Protein AF-A0A957ICM7-F1 (afdb_monomer)

Secondary structure (DSSP, 8-state):
-HHHHHHHHHHHSTTHHHHHHHHHHHHHHHHHHHHHHHHHH-TT-HHHHHHHHHHHHHHHHHHHHHHHHHHTTT-HHHHHHHHHHHHHHHHHHHHHHHHHHHSPPPSS-TTHHHHHHHHHHHHHHHHHHHHHHHHHHHHTTT---GGGSHHHHHHHHHHHHHHHHHHHHHHHH-GGG-HHHHHHHHHHHHHHHHHHHHHHTT----S-S-HHHHHHHHHHHHHHHHHHHHHHHHHHHHHHHHHHHHHHHHHHHHHHHHHHHH---HHHHHHHHHHHHHHHHT-SEEEEEEE-TTSSEEEEEEEEEETTEEEEEEEEEEGGG-HHHHHHHHH-S-EEE-TTSTTHHHHHHHHHHTT------EEEEEEEETTEEEEEEEEEPPTT--S--HHHHHHHHHHHHHHHHHHHHHHHHHHS----SSSHHHHHHHHHHHHHHHHHHHHHHHHHHHHHHHHHHHHHHHHHHHHHHHHHHHHHHHHHHHHHHHHHHHSTTSS--

pLDDT: mean 86.22, std 11.84, range [42.72, 98.31]

Structure (mmCIF, N/CA/C/O backbone):
data_AF-A0A957ICM7-F1
#
_entry.id   AF-A0A957ICM7-F1
#
loop_
_atom_site.group_PDB
_atom_site.id
_atom_site.type_symbol
_atom_site.label_atom_id
_atom_site.label_alt_id
_atom_site.label_comp_id
_atom_site.label_asym_id
_atom_site.label_entity_id
_atom_site.label_seq_id
_atom_site.pdbx_PDB_ins_code
_atom_site.Cartn_x
_atom_site.Cartn_y
_atom_site.Cartn_z
_atom_site.occupancy
_atom_site.B_iso_or_equiv
_atom_site.auth_seq_id
_atom_site.auth_comp_id
_atom_site.auth_asym_id
_atom_site.auth_atom_id
_atom_site.pdbx_PDB_model_num
ATOM 1 N N . MET A 1 1 ? 38.935 -11.884 -13.774 1.00 58.91 1 MET A N 1
ATOM 2 C CA . MET A 1 1 ? 38.599 -11.436 -15.145 1.00 58.91 1 MET A CA 1
ATOM 3 C C . MET A 1 1 ? 37.721 -12.437 -15.899 1.00 58.91 1 MET A C 1
ATOM 5 O O . MET A 1 1 ? 36.685 -12.011 -16.379 1.00 58.91 1 MET A O 1
ATOM 9 N N . PHE A 1 2 ? 38.037 -13.741 -15.930 1.00 73.44 2 PHE A N 1
ATOM 10 C CA . PHE A 1 2 ? 37.297 -14.741 -16.732 1.00 73.44 2 PHE A CA 1
ATOM 11 C C . PHE A 1 2 ? 35.814 -14.954 -16.346 1.00 73.44 2 PHE A C 1
ATOM 13 O O . PHE A 1 2 ? 34.956 -15.054 -17.213 1.00 73.44 2 PHE A O 1
ATOM 20 N N . LEU A 1 3 ? 35.479 -14.972 -15.048 1.00 74.94 3 LEU A N 1
ATOM 21 C CA . LEU A 1 3 ? 34.080 -15.118 -14.606 1.00 74.94 3 LEU A CA 1
ATOM 22 C C . LEU A 1 3 ? 33.224 -13.889 -14.935 1.00 74.94 3 LEU A C 1
ATOM 24 O O . LEU A 1 3 ? 32.065 -14.025 -15.303 1.00 74.94 3 LEU A O 1
ATOM 28 N N . PHE A 1 4 ? 33.795 -12.687 -14.821 1.00 71.31 4 PHE A N 1
ATOM 29 C CA . PHE A 1 4 ? 33.068 -11.451 -15.110 1.00 71.31 4 PHE A CA 1
ATOM 30 C C . PHE A 1 4 ? 32.741 -11.345 -16.600 1.00 71.31 4 PHE A C 1
ATOM 32 O O . PHE A 1 4 ? 31.602 -11.042 -16.936 1.00 71.31 4 PHE A O 1
ATOM 39 N N . SER A 1 5 ? 33.691 -11.687 -17.481 1.00 69.88 5 SER A N 1
ATOM 40 C CA . SER A 1 5 ? 33.428 -11.726 -18.921 1.00 69.88 5 SER A CA 1
ATOM 41 C C .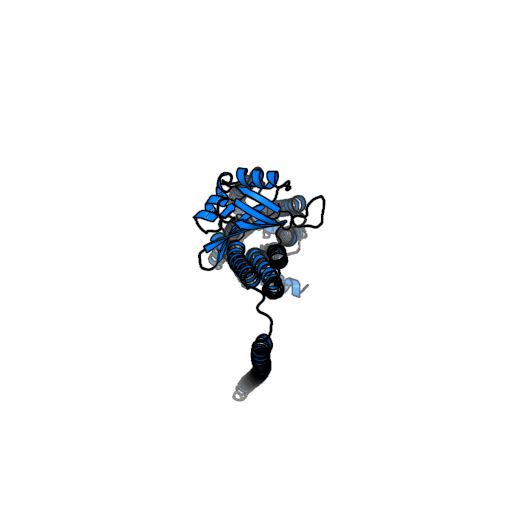 SER A 1 5 ? 32.349 -12.757 -19.263 1.00 69.88 5 SER A C 1
ATOM 43 O O . SER A 1 5 ? 31.402 -12.415 -19.957 1.00 69.88 5 SER A O 1
ATOM 45 N N . GLN A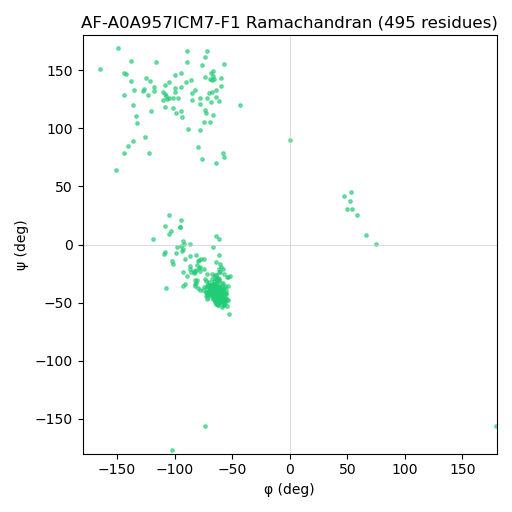 1 6 ? 32.408 -13.971 -18.701 1.00 73.81 6 GLN A N 1
ATOM 46 C CA . GLN A 1 6 ? 31.380 -15.000 -18.923 1.00 73.81 6 GLN A CA 1
ATOM 47 C C . GLN A 1 6 ? 29.984 -14.569 -18.463 1.00 73.81 6 GLN A C 1
ATOM 49 O O . GLN A 1 6 ? 29.007 -14.808 -19.168 1.00 73.81 6 GLN A O 1
ATOM 54 N N . ILE A 1 7 ? 29.882 -13.914 -17.302 1.00 73.94 7 ILE A N 1
ATOM 55 C CA . ILE A 1 7 ? 28.611 -13.376 -16.806 1.00 73.94 7 ILE A CA 1
ATOM 56 C C . ILE A 1 7 ? 28.102 -12.290 -17.756 1.00 73.94 7 ILE A C 1
ATOM 58 O O . ILE A 1 7 ? 26.931 -12.315 -18.124 1.00 73.94 7 ILE A O 1
ATOM 62 N N . THR A 1 8 ? 28.962 -11.368 -18.195 1.00 66.19 8 THR A N 1
ATOM 63 C CA . THR A 1 8 ? 28.542 -10.316 -19.129 1.00 66.19 8 THR A CA 1
ATOM 64 C C . THR A 1 8 ? 28.050 -10.908 -20.444 1.00 66.19 8 THR A C 1
ATOM 66 O O . THR A 1 8 ? 26.930 -10.594 -20.829 1.00 66.19 8 THR A O 1
ATOM 69 N N . THR A 1 9 ? 28.790 -11.848 -21.045 1.00 69.31 9 THR A N 1
ATOM 70 C CA . THR A 1 9 ? 28.404 -12.526 -22.292 1.00 69.31 9 THR A CA 1
ATOM 71 C C . THR A 1 9 ? 27.079 -13.265 -22.139 1.00 69.31 9 THR A C 1
ATOM 73 O O . THR A 1 9 ? 26.213 -13.149 -23.001 1.00 69.31 9 THR A O 1
ATOM 76 N N . LEU A 1 10 ? 26.870 -13.951 -21.008 1.00 71.19 10 LEU A N 1
ATOM 77 C CA . LEU A 1 10 ? 25.614 -14.642 -20.728 1.00 71.19 10 LEU A CA 1
ATOM 78 C C . LEU A 1 10 ? 24.427 -13.672 -20.715 1.00 71.19 10 LEU A C 1
ATOM 80 O O . LEU A 1 10 ? 23.378 -14.015 -21.240 1.00 71.19 10 LEU A O 1
ATOM 84 N N . PHE A 1 11 ? 24.570 -12.477 -20.137 1.00 63.38 11 PHE A N 1
ATOM 85 C CA . PHE A 1 11 ? 23.480 -11.496 -20.041 1.00 63.38 11 PHE A CA 1
ATOM 86 C C . PHE A 1 11 ? 23.291 -10.632 -21.297 1.00 63.38 11 PHE A C 1
ATOM 88 O O . PHE A 1 11 ? 22.196 -10.097 -21.506 1.00 63.38 11 PHE A O 1
ATOM 95 N N . THR A 1 12 ? 24.330 -10.461 -22.114 1.00 64.94 12 THR A N 1
ATOM 96 C CA . THR A 1 12 ? 24.285 -9.623 -23.320 1.00 64.94 12 THR A CA 1
ATOM 97 C C . THR A 1 12 ? 23.926 -10.415 -24.572 1.00 64.94 12 THR A C 1
ATOM 99 O O . THR A 1 12 ? 23.201 -9.899 -25.418 1.00 64.94 12 THR A O 1
ATOM 102 N N . GLU A 1 13 ? 24.369 -11.664 -24.696 1.00 71.75 13 GLU A N 1
ATOM 103 C CA . GLU A 1 13 ? 24.100 -12.481 -25.881 1.00 71.75 13 GLU A CA 1
ATOM 104 C C . GLU A 1 13 ? 22.795 -13.281 -25.750 1.00 71.75 13 GLU A C 1
ATOM 106 O O . GLU A 1 13 ? 22.272 -13.538 -24.659 1.00 71.75 13 GLU A O 1
ATOM 111 N N . SER A 1 14 ? 22.226 -13.668 -26.894 1.00 67.88 14 SER A N 1
ATOM 112 C CA . SER A 1 14 ? 21.164 -14.675 -26.915 1.00 67.88 14 SER A CA 1
ATOM 113 C C . SER A 1 14 ? 21.759 -15.998 -26.415 1.00 67.88 14 SER A C 1
ATOM 115 O O . SER A 1 14 ? 22.794 -16.402 -26.944 1.00 67.88 14 SER A O 1
ATOM 117 N N . PRO A 1 15 ? 21.176 -16.678 -25.405 1.00 70.12 15 PRO A N 1
ATOM 118 C CA . PRO A 1 15 ? 19.792 -16.571 -24.920 1.00 70.12 15 PRO A CA 1
ATOM 119 C C . PRO A 1 15 ? 19.550 -15.701 -23.667 1.00 70.12 15 PRO A C 1
ATOM 121 O O . PRO A 1 15 ? 18.392 -15.502 -23.290 1.00 70.12 15 PRO A O 1
ATOM 124 N N . GLY A 1 16 ? 20.566 -15.185 -22.973 1.00 76.00 16 GLY A N 1
ATOM 125 C CA . GLY A 1 16 ? 20.332 -14.539 -21.672 1.00 76.00 16 GLY A CA 1
ATOM 126 C C . GLY A 1 16 ? 19.697 -13.149 -21.735 1.00 76.00 16 GLY A C 1
ATOM 127 O O . GLY A 1 16 ? 18.999 -12.769 -20.795 1.00 76.00 16 GLY A O 1
ATOM 128 N N . SER A 1 17 ? 19.787 -12.444 -22.868 1.00 81.06 17 SER A N 1
ATOM 129 C CA . SER A 1 17 ? 18.962 -11.246 -23.108 1.00 81.06 17 SER A CA 1
ATOM 130 C C . SER A 1 17 ? 17.454 -11.562 -23.034 1.00 81.06 17 SER A C 1
ATOM 132 O O . SER A 1 17 ? 16.674 -10.774 -22.496 1.00 81.06 17 SER A O 1
ATOM 134 N N . LEU A 1 18 ? 17.029 -12.745 -23.497 1.00 85.75 18 LEU A N 1
ATOM 135 C CA . LEU A 1 18 ? 15.634 -13.193 -23.413 1.00 85.75 18 LEU A CA 1
ATOM 136 C C . LEU A 1 18 ? 15.244 -13.530 -21.968 1.00 85.75 18 LEU A C 1
ATOM 138 O O . LEU A 1 18 ? 14.177 -13.119 -21.509 1.00 85.75 18 LEU A O 1
ATOM 142 N N . LEU A 1 19 ? 16.125 -14.213 -21.227 1.00 86.50 19 LEU A N 1
ATOM 143 C CA . LEU A 1 19 ? 15.918 -14.487 -19.800 1.00 86.50 19 LEU A CA 1
ATOM 144 C C . LEU A 1 19 ? 15.759 -13.194 -18.993 1.00 86.50 19 LEU A C 1
ATOM 146 O O . LEU A 1 19 ? 14.869 -13.112 -18.149 1.00 86.50 19 LEU A O 1
ATOM 150 N N . PHE A 1 20 ? 16.563 -12.169 -19.283 1.00 88.94 20 PHE A N 1
ATOM 151 C CA . PHE A 1 20 ? 16.425 -10.853 -18.662 1.00 88.94 20 PHE A CA 1
ATOM 152 C C . PHE A 1 20 ? 15.018 -10.268 -18.871 1.00 88.94 20 PHE A C 1
ATOM 154 O O . PHE A 1 20 ? 14.363 -9.878 -17.900 1.00 88.94 20 PHE A O 1
ATOM 161 N N . HIS A 1 21 ? 14.517 -10.249 -20.110 1.00 89.50 21 HIS A N 1
ATOM 162 C CA . HIS A 1 21 ? 13.175 -9.732 -20.399 1.00 89.50 21 HIS A CA 1
ATOM 163 C C . HIS A 1 21 ? 12.084 -10.562 -19.712 1.00 89.50 21 HIS A C 1
ATOM 165 O O . HIS A 1 21 ? 11.175 -9.994 -19.121 1.00 89.50 21 HIS A O 1
ATOM 171 N N . LEU A 1 22 ? 12.186 -11.893 -19.697 1.00 92.31 22 LEU A N 1
ATOM 172 C CA . LEU A 1 22 ? 11.210 -12.738 -19.000 1.00 92.31 22 LEU A CA 1
ATOM 173 C C . LEU A 1 22 ? 11.181 -12.485 -17.489 1.00 92.31 22 LEU A C 1
ATOM 175 O O . LEU A 1 22 ? 10.103 -12.330 -16.915 1.00 92.31 22 LEU A O 1
ATOM 179 N N . VAL A 1 23 ? 12.346 -12.419 -16.840 1.00 93.31 23 VAL A N 1
ATOM 180 C CA . VAL A 1 23 ? 12.430 -12.196 -15.388 1.00 93.31 23 VAL A CA 1
ATOM 181 C C . VAL A 1 23 ? 11.901 -10.811 -15.021 1.00 93.31 23 VAL A C 1
ATOM 183 O O . VAL A 1 23 ? 11.139 -10.676 -14.063 1.00 93.31 23 VAL A O 1
ATOM 186 N N . THR A 1 24 ? 12.260 -9.784 -15.795 1.00 93.75 24 THR A N 1
ATOM 187 C CA . THR A 1 24 ? 11.761 -8.419 -15.575 1.00 93.75 24 THR A CA 1
ATOM 188 C C . THR A 1 24 ? 10.255 -8.316 -15.803 1.00 93.75 24 THR A C 1
ATOM 190 O O . THR A 1 24 ? 9.556 -7.769 -14.950 1.00 93.75 24 THR A O 1
ATOM 193 N N . LEU A 1 25 ? 9.730 -8.905 -16.881 1.00 96.00 25 LEU A N 1
ATOM 194 C CA . LEU A 1 25 ? 8.291 -8.952 -17.149 1.00 96.00 25 LEU A CA 1
ATOM 195 C C . LEU A 1 25 ? 7.531 -9.694 -16.042 1.00 96.00 25 LEU A C 1
ATOM 197 O O . LEU A 1 25 ? 6.486 -9.214 -15.605 1.00 96.00 25 LEU A O 1
ATOM 201 N N . PHE A 1 26 ? 8.065 -10.807 -15.533 1.00 96.56 26 PHE A N 1
ATOM 202 C CA . PHE A 1 26 ? 7.447 -11.546 -14.429 1.00 96.56 26 PHE A CA 1
ATOM 203 C C . PHE A 1 26 ? 7.419 -10.724 -13.132 1.00 96.56 26 PHE A C 1
ATOM 205 O O . PHE A 1 26 ? 6.379 -10.635 -12.479 1.00 96.56 26 PHE A O 1
ATOM 212 N N . ALA A 1 27 ? 8.523 -10.057 -12.782 1.00 96.38 27 ALA A N 1
ATOM 213 C CA . ALA A 1 27 ? 8.570 -9.172 -11.617 1.00 96.38 27 ALA A CA 1
ATOM 214 C C . ALA A 1 27 ? 7.556 -8.017 -11.735 1.00 96.38 27 ALA A C 1
ATOM 216 O O . ALA A 1 27 ? 6.826 -7.726 -10.785 1.00 96.38 27 ALA A O 1
ATOM 217 N N . LEU A 1 28 ? 7.449 -7.401 -12.916 1.00 97.25 28 LEU A N 1
ATOM 218 C CA . LEU A 1 28 ? 6.480 -6.335 -13.188 1.00 97.25 28 LEU A CA 1
ATOM 219 C C . LEU A 1 28 ? 5.032 -6.834 -13.145 1.00 97.25 28 LEU A C 1
ATOM 221 O O . LEU A 1 28 ? 4.166 -6.130 -12.626 1.00 97.25 28 LEU A O 1
ATOM 225 N N . GLN A 1 29 ? 4.765 -8.053 -13.620 1.00 97.62 29 GLN A N 1
ATOM 226 C CA . GLN A 1 29 ? 3.446 -8.680 -13.526 1.00 97.62 29 GLN A CA 1
ATOM 227 C C . GLN A 1 29 ? 3.023 -8.887 -12.064 1.00 97.62 29 GLN A C 1
ATOM 229 O O . GLN A 1 29 ? 1.858 -8.659 -11.733 1.00 97.62 29 GLN A O 1
ATOM 234 N N . ILE A 1 30 ? 3.955 -9.264 -11.179 1.00 97.12 30 ILE A N 1
ATOM 235 C CA . ILE A 1 30 ? 3.689 -9.378 -9.735 1.00 97.12 30 ILE A CA 1
ATOM 236 C C . ILE A 1 30 ? 3.325 -8.013 -9.146 1.00 97.12 30 ILE A C 1
ATOM 238 O O . ILE A 1 30 ? 2.295 -7.901 -8.478 1.00 97.12 30 ILE A O 1
ATOM 242 N N . VAL A 1 31 ? 4.123 -6.971 -9.417 1.00 97.81 31 VAL A N 1
ATOM 243 C CA . VAL A 1 31 ? 3.836 -5.603 -8.943 1.00 97.81 31 VAL A CA 1
ATOM 244 C C . VAL A 1 31 ? 2.463 -5.149 -9.439 1.00 97.81 31 VAL A C 1
ATOM 246 O O . VAL A 1 31 ? 1.629 -4.728 -8.637 1.00 97.81 31 VAL A O 1
ATOM 249 N N . PHE A 1 32 ? 2.195 -5.297 -10.739 1.00 98.19 32 PHE A N 1
ATOM 250 C CA . PHE A 1 32 ? 0.916 -4.941 -11.348 1.00 98.19 32 PHE A CA 1
ATOM 251 C C . PHE A 1 32 ? -0.251 -5.674 -10.680 1.00 98.19 32 PHE A C 1
ATOM 253 O O . PHE A 1 32 ? -1.205 -5.035 -10.239 1.00 98.19 32 PHE A O 1
ATOM 260 N N . GLY A 1 33 ? -0.162 -7.000 -10.558 1.00 97.62 33 GLY A N 1
ATOM 261 C CA . GLY A 1 33 ? -1.219 -7.831 -9.987 1.00 97.62 33 GLY A CA 1
ATOM 262 C C . GLY A 1 33 ? -1.520 -7.488 -8.528 1.00 97.62 33 GLY A C 1
ATOM 263 O O . GLY A 1 33 ? -2.687 -7.317 -8.169 1.00 97.62 33 GLY A O 1
ATOM 264 N N . LEU A 1 34 ? -0.484 -7.331 -7.697 1.00 96.81 34 LEU A N 1
ATOM 265 C CA . LEU A 1 34 ? -0.629 -6.981 -6.281 1.00 96.81 34 LEU A CA 1
ATOM 266 C C . LEU A 1 34 ? -1.224 -5.580 -6.099 1.00 96.81 34 LEU A C 1
ATOM 268 O O . LEU A 1 34 ? -2.193 -5.404 -5.352 1.00 96.81 34 LEU A O 1
ATOM 272 N N . SER A 1 35 ? -0.688 -4.588 -6.809 1.0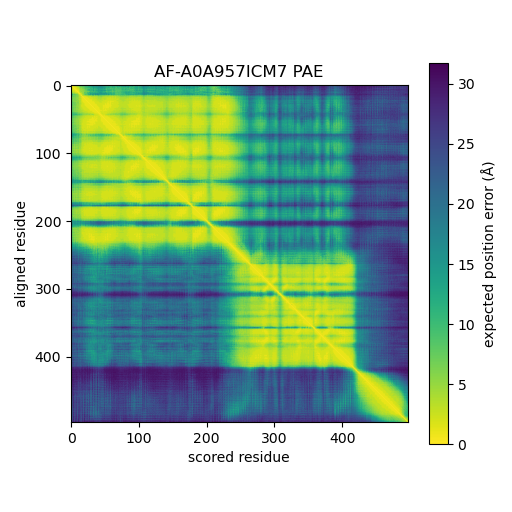0 96.62 35 SER A N 1
ATOM 273 C CA . SER A 1 35 ? -1.166 -3.207 -6.731 1.00 96.62 35 SER A CA 1
ATOM 274 C C . SER A 1 35 ? -2.585 -3.056 -7.285 1.00 96.62 35 SER A C 1
ATOM 276 O O . SER A 1 35 ? -3.412 -2.377 -6.674 1.00 96.62 35 SER A O 1
ATOM 278 N N . PHE A 1 36 ? -2.920 -3.744 -8.378 1.00 96.88 36 PHE A N 1
ATOM 279 C CA . PHE A 1 36 ? -4.267 -3.736 -8.947 1.00 96.88 36 PHE A CA 1
ATOM 280 C C . PHE A 1 36 ? -5.288 -4.434 -8.040 1.00 96.88 36 PHE A C 1
ATOM 282 O O . PHE A 1 36 ? -6.377 -3.904 -7.803 1.00 96.88 36 PHE A O 1
ATOM 289 N N . ALA A 1 37 ? -4.940 -5.594 -7.474 1.00 94.31 37 ALA A N 1
ATOM 290 C CA . ALA A 1 37 ? -5.798 -6.292 -6.517 1.00 94.31 37 ALA A CA 1
ATOM 291 C C . ALA A 1 37 ? -6.093 -5.421 -5.288 1.00 94.31 37 ALA A C 1
ATOM 293 O O . ALA A 1 37 ? -7.230 -5.384 -4.811 1.00 94.31 37 ALA A O 1
ATOM 294 N N . ARG A 1 38 ? -5.095 -4.672 -4.807 1.00 92.94 38 ARG A N 1
ATOM 295 C CA . ARG A 1 38 ? -5.278 -3.705 -3.724 1.00 92.94 38 ARG A CA 1
ATOM 296 C C . ARG A 1 38 ? -6.171 -2.544 -4.120 1.00 92.94 38 ARG A C 1
ATOM 298 O O . ARG A 1 38 ? -7.076 -2.227 -3.358 1.00 92.94 38 ARG A O 1
ATOM 305 N N . GLN A 1 39 ? -5.974 -1.962 -5.299 1.00 94.75 39 GLN A N 1
ATOM 306 C CA . GLN A 1 39 ? -6.828 -0.881 -5.790 1.00 94.75 39 GLN A CA 1
ATOM 307 C C . GLN A 1 39 ? -8.297 -1.314 -5.878 1.00 94.75 39 GLN A C 1
ATOM 309 O O . GLN A 1 39 ? -9.192 -0.549 -5.527 1.00 94.75 39 GLN A O 1
ATOM 314 N N . ARG A 1 40 ? -8.559 -2.560 -6.296 1.00 94.88 40 ARG A N 1
ATOM 315 C CA . ARG A 1 40 ? -9.921 -3.117 -6.309 1.00 94.88 40 ARG A CA 1
ATOM 316 C C . ARG A 1 40 ? -10.524 -3.263 -4.911 1.00 94.88 40 ARG A C 1
ATOM 318 O O . ARG A 1 40 ? -11.735 -3.136 -4.778 1.00 94.88 40 ARG A O 1
ATOM 325 N N . ARG A 1 41 ? -9.709 -3.548 -3.889 1.00 88.38 41 ARG A N 1
ATOM 326 C CA . ARG A 1 41 ? -10.158 -3.673 -2.489 1.00 88.38 41 ARG A CA 1
ATOM 327 C C . ARG A 1 41 ? -10.292 -2.322 -1.789 1.00 88.38 41 ARG A C 1
ATOM 329 O O . ARG A 1 41 ? -11.171 -2.168 -0.954 1.00 88.38 41 ARG A O 1
ATOM 336 N N . ASN A 1 42 ? -9.433 -1.361 -2.120 1.00 89.38 42 ASN A N 1
ATOM 337 C CA . ASN A 1 42 ? -9.436 -0.022 -1.549 1.00 89.38 42 ASN A CA 1
ATOM 338 C C . ASN A 1 42 ? -9.248 1.039 -2.652 1.00 89.38 42 ASN A C 1
ATOM 340 O O . ASN A 1 42 ? -8.116 1.447 -2.924 1.00 89.38 42 ASN A O 1
ATOM 344 N N . PRO A 1 43 ? -10.347 1.526 -3.262 1.00 89.25 43 PRO A N 1
ATOM 345 C CA . PRO A 1 43 ? -10.288 2.497 -4.356 1.00 89.25 43 PRO A CA 1
ATOM 346 C C . PRO A 1 43 ? -9.640 3.838 -3.982 1.00 89.25 43 PRO A C 1
ATOM 348 O O . PRO A 1 43 ? -9.184 4.562 -4.867 1.00 89.25 43 PRO A O 1
ATOM 351 N N . SER A 1 44 ? -9.592 4.170 -2.686 1.00 89.38 44 SER A N 1
ATOM 352 C CA . SER A 1 44 ? -9.002 5.415 -2.180 1.00 89.38 44 SER A CA 1
ATOM 353 C C . SER A 1 44 ? -7.466 5.406 -2.148 1.00 89.38 44 SER A C 1
ATOM 355 O O . SER A 1 44 ? -6.845 6.464 -2.006 1.00 89.38 44 SER A O 1
ATOM 357 N N . ASP A 1 45 ? -6.826 4.243 -2.323 1.00 89.31 45 ASP A N 1
ATOM 358 C CA . ASP A 1 45 ? -5.369 4.130 -2.289 1.00 89.31 45 ASP A CA 1
ATOM 359 C C . ASP A 1 45 ? -4.718 4.576 -3.608 1.00 89.31 45 ASP A C 1
ATOM 361 O O . ASP A 1 45 ? -4.349 3.787 -4.479 1.00 89.31 45 ASP A O 1
ATOM 365 N N . SER A 1 46 ? -4.509 5.887 -3.730 1.00 90.75 46 SER A N 1
ATOM 366 C CA . SER A 1 46 ? -3.853 6.479 -4.902 1.00 90.75 46 SER A CA 1
ATOM 367 C C . SER A 1 46 ? -2.448 5.929 -5.196 1.00 90.75 46 SER A C 1
ATOM 369 O O . SER A 1 46 ? -2.020 5.967 -6.351 1.00 90.75 46 SER A O 1
ATOM 371 N N . LEU A 1 47 ? -1.719 5.411 -4.199 1.00 92.50 47 LEU A N 1
ATOM 372 C CA . LEU A 1 47 ? -0.392 4.833 -4.420 1.00 92.50 47 LEU A CA 1
ATOM 373 C C . LEU A 1 47 ? -0.505 3.496 -5.157 1.00 92.50 47 LEU A C 1
ATOM 375 O O . LEU A 1 47 ? 0.235 3.270 -6.113 1.00 92.50 47 LEU A O 1
ATOM 379 N N . ALA A 1 48 ? -1.453 2.645 -4.751 1.00 94.75 48 ALA A N 1
ATOM 380 C CA . ALA A 1 48 ? -1.701 1.358 -5.398 1.00 94.75 48 ALA A CA 1
ATOM 381 C C . ALA A 1 48 ? -2.077 1.538 -6.878 1.00 94.75 48 ALA A C 1
ATOM 383 O O . ALA A 1 48 ? -1.521 0.861 -7.744 1.00 94.75 48 ALA A O 1
ATOM 384 N N . LEU A 1 49 ? -2.938 2.513 -7.187 1.00 95.38 49 LEU A N 1
ATOM 385 C CA . LEU A 1 49 ? -3.282 2.857 -8.568 1.00 95.38 49 LEU A CA 1
ATOM 386 C C . LEU A 1 49 ? -2.047 3.268 -9.389 1.00 95.38 49 LEU A C 1
ATOM 388 O O . LEU A 1 49 ? -1.855 2.782 -10.502 1.00 95.38 49 LEU A O 1
ATOM 392 N N . ARG A 1 50 ? -1.193 4.143 -8.845 1.00 95.56 50 ARG A N 1
ATOM 393 C CA . ARG A 1 50 ? 0.016 4.626 -9.538 1.00 95.56 50 ARG A CA 1
ATOM 394 C C . ARG A 1 50 ? 1.033 3.514 -9.751 1.00 95.56 50 ARG A C 1
ATOM 396 O O . ARG A 1 50 ? 1.579 3.402 -10.842 1.00 95.56 50 ARG A O 1
ATOM 403 N N . MET A 1 51 ? 1.250 2.663 -8.750 1.00 97.06 51 MET A N 1
ATOM 404 C CA . MET A 1 51 ? 2.122 1.495 -8.891 1.00 97.06 51 MET A CA 1
ATOM 405 C C . MET A 1 51 ? 1.613 0.542 -9.973 1.00 97.06 51 MET A C 1
ATOM 407 O O . MET A 1 51 ? 2.411 0.089 -10.786 1.00 97.06 51 MET A O 1
ATOM 411 N N . ALA A 1 52 ? 0.300 0.298 -10.040 1.00 97.69 52 ALA A N 1
ATOM 412 C CA . ALA A 1 52 ? -0.287 -0.527 -11.090 1.00 97.69 52 ALA A CA 1
ATOM 413 C C . ALA A 1 52 ? -0.071 0.092 -12.482 1.00 97.69 52 ALA A C 1
ATOM 415 O O . ALA A 1 52 ? 0.436 -0.581 -13.375 1.00 97.69 52 ALA A O 1
ATOM 416 N N . TRP A 1 53 ? -0.371 1.380 -12.676 1.00 98.00 53 TRP A N 1
ATOM 417 C CA . TRP A 1 53 ? -0.160 2.035 -13.974 1.00 98.00 53 TRP A CA 1
ATOM 418 C C . TRP A 1 53 ? 1.309 2.117 -14.378 1.00 98.00 53 TRP A C 1
ATOM 420 O O . TRP A 1 53 ? 1.632 1.869 -15.536 1.00 98.00 53 TRP A O 1
ATOM 430 N N . ALA A 1 54 ? 2.204 2.412 -13.437 1.00 98.12 54 ALA A N 1
ATOM 431 C CA . ALA A 1 54 ? 3.634 2.422 -13.706 1.00 98.12 54 ALA A CA 1
ATOM 432 C C . ALA A 1 54 ? 4.140 1.026 -14.073 1.00 98.12 54 ALA A C 1
ATOM 434 O O . ALA A 1 54 ? 4.820 0.881 -15.082 1.00 98.12 54 ALA A O 1
ATOM 435 N N . ALA A 1 55 ? 3.769 -0.006 -13.309 1.00 98.19 55 ALA A N 1
ATOM 436 C CA . ALA A 1 55 ? 4.175 -1.378 -13.596 1.00 98.19 55 ALA A CA 1
ATOM 437 C C . ALA A 1 55 ? 3.621 -1.854 -14.944 1.00 98.19 55 ALA A C 1
ATOM 439 O O . ALA A 1 55 ? 4.361 -2.442 -15.724 1.00 98.19 55 ALA A O 1
ATOM 440 N N . GLY A 1 56 ? 2.359 -1.538 -15.254 1.00 98.12 56 GLY A N 1
ATOM 441 C CA . GLY A 1 56 ? 1.742 -1.842 -16.545 1.00 98.12 56 GLY A CA 1
ATOM 442 C C . GLY A 1 56 ? 2.401 -1.100 -17.712 1.00 98.12 56 GLY A C 1
ATOM 443 O O . GLY A 1 56 ? 2.655 -1.701 -18.753 1.00 98.12 56 GLY A O 1
ATOM 444 N N . GLY A 1 57 ? 2.741 0.179 -17.531 1.00 97.88 57 GLY A N 1
ATOM 445 C CA . GLY A 1 57 ? 3.452 0.976 -18.532 1.00 97.88 57 GLY A CA 1
ATOM 446 C C . GLY A 1 57 ? 4.861 0.448 -18.803 1.00 97.88 57 GLY A C 1
ATOM 447 O O . GLY A 1 57 ? 5.221 0.222 -19.956 1.00 97.88 57 GLY A O 1
ATOM 448 N N . ILE A 1 58 ? 5.633 0.172 -17.747 1.00 98.19 58 ILE A N 1
ATOM 449 C CA . ILE A 1 58 ? 6.980 -0.408 -17.855 1.00 98.19 58 ILE A CA 1
ATOM 450 C C . ILE A 1 58 ? 6.900 -1.795 -18.503 1.00 98.19 58 ILE A C 1
ATOM 452 O O . ILE A 1 58 ? 7.660 -2.084 -19.425 1.00 98.19 58 ILE A O 1
ATOM 456 N N . PHE A 1 59 ? 5.944 -2.630 -18.086 1.00 98.06 59 PHE A N 1
ATOM 457 C CA . PHE A 1 59 ? 5.696 -3.935 -18.696 1.00 98.06 59 PHE A CA 1
ATOM 458 C C . PHE A 1 59 ? 5.425 -3.806 -20.198 1.00 98.06 59 PHE A C 1
ATOM 460 O O . PHE A 1 59 ? 6.043 -4.514 -20.986 1.00 98.06 59 PHE A O 1
ATOM 467 N N . GLY A 1 60 ? 4.557 -2.874 -20.604 1.00 97.38 60 GLY A N 1
ATOM 468 C CA . GLY A 1 60 ? 4.236 -2.636 -22.011 1.00 97.38 60 GLY A CA 1
ATOM 469 C C . GLY A 1 60 ? 5.455 -2.229 -22.840 1.00 97.38 60 GLY A C 1
ATOM 470 O O . GLY A 1 60 ? 5.678 -2.786 -23.914 1.00 97.38 60 GLY A O 1
ATOM 471 N N . VAL A 1 61 ? 6.282 -1.315 -22.325 1.00 95.94 61 VAL A N 1
ATOM 472 C CA . VAL A 1 61 ? 7.499 -0.859 -23.016 1.00 95.94 61 VAL A CA 1
ATOM 473 C C . VAL A 1 61 ? 8.535 -1.987 -23.133 1.00 95.94 61 VAL A C 1
ATOM 475 O O . VAL A 1 61 ? 9.088 -2.198 -24.212 1.00 95.94 61 VAL A O 1
ATOM 478 N N . HIS A 1 62 ? 8.762 -2.765 -22.069 1.00 94.75 62 HIS A N 1
ATOM 479 C CA . HIS A 1 62 ? 9.681 -3.911 -22.110 1.00 94.75 62 HIS A CA 1
ATOM 480 C C . HIS A 1 62 ? 9.163 -5.061 -22.986 1.00 94.75 62 HIS A C 1
ATOM 482 O O . HIS A 1 62 ? 9.953 -5.720 -23.662 1.00 94.75 62 HIS A O 1
ATOM 488 N N . LEU A 1 63 ? 7.849 -5.297 -23.011 1.00 95.38 63 LEU A N 1
ATOM 489 C CA . LEU A 1 63 ? 7.228 -6.288 -23.888 1.00 95.38 63 LEU A CA 1
ATOM 490 C C . LEU A 1 63 ? 7.367 -5.880 -25.357 1.00 95.38 63 LEU A C 1
ATOM 492 O O . LEU A 1 63 ?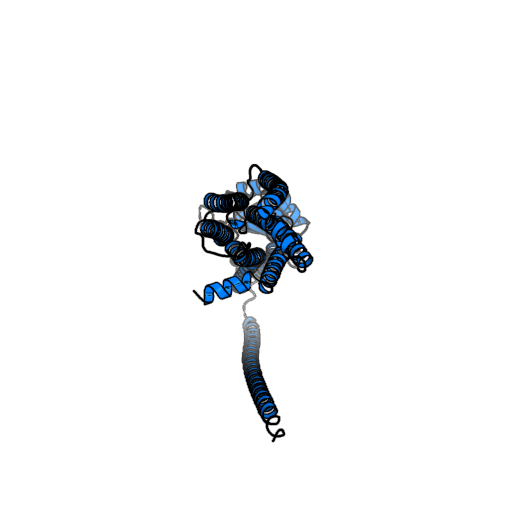 7.722 -6.711 -26.189 1.00 95.38 63 LEU A O 1
ATOM 496 N N . LEU A 1 64 ? 7.132 -4.604 -25.673 1.00 94.12 64 LEU A N 1
ATOM 497 C CA . LEU A 1 64 ? 7.335 -4.072 -27.019 1.00 94.12 64 LEU A CA 1
ATOM 498 C C . LEU A 1 64 ? 8.793 -4.241 -27.458 1.00 94.12 64 LEU A C 1
ATOM 500 O O . LEU A 1 64 ? 9.047 -4.710 -28.565 1.00 94.12 64 LEU A O 1
ATOM 504 N N . MET A 1 65 ? 9.744 -3.925 -26.577 1.00 91.81 65 MET A N 1
ATOM 505 C CA . MET A 1 65 ? 11.168 -4.119 -26.843 1.00 91.81 65 MET A CA 1
ATOM 506 C C . MET A 1 65 ? 11.514 -5.597 -27.095 1.00 91.81 65 MET A C 1
ATOM 508 O O . MET A 1 65 ? 12.238 -5.899 -28.042 1.00 91.81 65 MET A O 1
ATOM 512 N N . LEU A 1 66 ? 10.948 -6.523 -26.313 1.00 91.75 66 LEU A N 1
ATOM 513 C CA . LEU A 1 66 ? 11.106 -7.964 -26.527 1.00 91.75 66 LEU A CA 1
ATOM 514 C C . LEU A 1 66 ? 10.548 -8.403 -27.892 1.00 91.75 66 LEU A C 1
ATOM 516 O O . LEU A 1 66 ? 11.213 -9.148 -28.610 1.00 91.75 66 LEU A O 1
ATOM 520 N N . ILE A 1 67 ? 9.354 -7.929 -28.268 1.00 92.81 67 ILE A N 1
ATOM 521 C CA . ILE A 1 67 ? 8.720 -8.244 -29.559 1.00 92.81 67 ILE A CA 1
ATOM 522 C C . ILE A 1 67 ? 9.562 -7.715 -30.723 1.00 92.81 67 ILE A C 1
ATOM 524 O O . ILE A 1 67 ? 9.789 -8.448 -31.683 1.00 92.81 67 ILE A O 1
ATOM 528 N N . ILE A 1 68 ? 10.058 -6.477 -30.633 1.00 90.69 68 ILE A N 1
ATOM 529 C CA . ILE A 1 68 ? 10.933 -5.884 -31.655 1.00 90.69 68 ILE A CA 1
ATOM 530 C C . ILE A 1 68 ? 12.231 -6.692 -31.774 1.00 90.69 68 ILE A C 1
ATOM 532 O O . ILE A 1 68 ? 12.624 -7.050 -32.883 1.00 90.69 68 ILE A O 1
ATOM 536 N N . GLY A 1 69 ? 12.854 -7.050 -30.647 1.00 87.06 69 GLY A N 1
ATOM 537 C CA . GLY A 1 69 ? 14.056 -7.886 -30.635 1.00 87.06 69 GLY A CA 1
ATOM 538 C C . GLY A 1 69 ? 13.836 -9.262 -31.277 1.00 87.06 69 GLY A C 1
ATOM 539 O O . GLY A 1 69 ? 14.662 -9.710 -32.066 1.00 87.06 69 GLY A O 1
ATOM 540 N N . LEU A 1 70 ? 12.698 -9.910 -31.003 1.00 88.50 70 LEU A N 1
ATOM 541 C CA . LEU A 1 70 ? 12.314 -11.186 -31.623 1.00 88.50 70 LEU A CA 1
ATOM 542 C C . LEU A 1 70 ? 12.051 -11.046 -33.128 1.00 88.50 70 LEU A C 1
ATOM 544 O O . LEU A 1 70 ? 12.502 -11.885 -33.906 1.00 88.50 70 LEU A O 1
ATOM 548 N N . ALA A 1 71 ? 11.351 -9.988 -33.544 1.00 89.25 71 ALA A N 1
ATOM 549 C CA . ALA A 1 71 ? 11.046 -9.728 -34.950 1.00 89.25 71 ALA A CA 1
ATOM 550 C C . ALA A 1 71 ? 12.310 -9.462 -35.786 1.00 89.25 71 ALA A C 1
ATOM 552 O O . ALA A 1 71 ? 12.341 -9.779 -36.973 1.00 89.25 71 ALA A O 1
ATOM 553 N N . MET A 1 72 ? 13.357 -8.911 -35.166 1.00 87.38 72 MET A N 1
ATOM 554 C CA . MET A 1 72 ? 14.628 -8.578 -35.817 1.00 87.38 72 MET A CA 1
ATOM 555 C C . MET A 1 72 ? 15.687 -9.683 -35.733 1.00 87.38 72 MET A C 1
ATOM 557 O O . MET A 1 72 ? 16.792 -9.499 -36.232 1.00 87.38 72 MET A O 1
ATOM 561 N N . ASN A 1 73 ? 15.375 -10.850 -35.159 1.00 81.69 73 ASN A N 1
ATOM 562 C CA . ASN A 1 73 ? 16.353 -11.924 -34.939 1.00 81.69 73 ASN A CA 1
ATOM 563 C C . ASN A 1 73 ? 16.998 -12.472 -36.238 1.00 81.69 73 ASN A C 1
ATOM 565 O O . ASN A 1 73 ? 18.027 -13.136 -36.179 1.00 81.69 73 ASN A O 1
ATOM 569 N N . GLY A 1 74 ? 16.409 -12.202 -37.411 1.00 81.25 74 GLY A N 1
ATOM 570 C CA . GLY A 1 74 ? 16.956 -12.574 -38.724 1.00 81.25 74 GLY A CA 1
ATOM 571 C C . GLY A 1 74 ? 17.800 -11.498 -39.422 1.00 81.25 74 GLY A C 1
ATOM 572 O O . GLY A 1 74 ? 18.359 -11.784 -40.476 1.00 81.25 74 GLY A O 1
ATOM 573 N N . ASP A 1 75 ? 17.889 -10.281 -38.874 1.00 86.56 75 ASP A N 1
ATOM 574 C CA . ASP A 1 75 ? 18.574 -9.137 -39.493 1.00 86.56 75 ASP A CA 1
ATOM 575 C C . ASP A 1 75 ? 19.338 -8.338 -38.424 1.00 86.56 75 ASP A C 1
ATOM 577 O O . ASP A 1 75 ? 18.842 -7.372 -37.834 1.00 86.56 75 ASP A O 1
ATOM 581 N N . ALA A 1 76 ? 20.559 -8.797 -38.134 1.00 81.00 76 ALA A N 1
ATOM 582 C CA . ALA A 1 76 ? 21.406 -8.238 -37.081 1.00 81.00 76 ALA A CA 1
ATOM 583 C C . ALA A 1 76 ? 21.777 -6.763 -37.329 1.00 81.00 76 ALA A C 1
ATOM 585 O O . ALA A 1 76 ? 21.948 -6.003 -36.375 1.00 81.00 76 ALA A O 1
ATOM 586 N N . GLU A 1 77 ? 21.856 -6.341 -38.592 1.00 84.19 77 GLU A N 1
ATOM 587 C CA . GLU A 1 77 ? 22.187 -4.966 -38.970 1.00 84.19 77 GLU A CA 1
ATOM 588 C C . GLU A 1 77 ? 21.015 -4.017 -38.675 1.00 84.19 77 GLU A C 1
ATOM 590 O O . GLU A 1 77 ? 21.183 -2.967 -38.041 1.00 84.19 77 GLU A O 1
ATOM 595 N N . ARG A 1 78 ? 19.783 -4.421 -39.019 1.00 85.62 78 ARG A N 1
ATOM 596 C CA . ARG A 1 78 ? 18.579 -3.668 -38.621 1.00 85.62 78 ARG A CA 1
ATOM 597 C C . ARG A 1 78 ? 18.385 -3.630 -37.109 1.00 85.62 78 ARG A C 1
ATOM 599 O O . ARG A 1 78 ? 17.994 -2.597 -36.566 1.00 85.62 78 ARG A O 1
ATOM 606 N N . ALA A 1 79 ? 18.691 -4.723 -36.413 1.00 84.25 79 ALA A N 1
ATOM 607 C CA . ALA A 1 79 ? 18.651 -4.753 -34.954 1.00 84.25 79 ALA A CA 1
ATOM 608 C C . ALA A 1 79 ? 19.626 -3.726 -34.342 1.00 84.25 79 ALA A C 1
ATOM 610 O O . ALA A 1 79 ? 19.237 -2.953 -33.464 1.00 84.25 79 ALA A O 1
ATOM 611 N N . ALA A 1 80 ? 20.863 -3.655 -34.846 1.00 83.44 80 ALA A N 1
ATOM 612 C CA . ALA A 1 80 ? 21.892 -2.726 -34.366 1.00 83.44 80 ALA A CA 1
ATOM 613 C C . ALA A 1 80 ? 21.564 -1.242 -34.631 1.00 83.44 80 ALA A C 1
ATOM 615 O O . ALA A 1 80 ? 21.993 -0.362 -33.880 1.00 83.44 80 ALA A O 1
ATOM 616 N N . THR A 1 81 ? 20.772 -0.948 -35.664 1.00 86.19 81 THR A N 1
ATOM 617 C CA . THR A 1 81 ? 20.362 0.427 -35.999 1.00 86.19 81 THR A CA 1
ATOM 618 C C . THR A 1 81 ? 19.125 0.906 -35.240 1.00 86.19 81 THR A C 1
ATOM 620 O O . THR A 1 81 ? 18.956 2.110 -35.072 1.00 86.19 81 THR A O 1
ATOM 623 N N . ILE A 1 82 ? 18.254 0.017 -34.756 1.00 89.00 82 ILE A N 1
ATOM 624 C CA . ILE A 1 82 ? 16.988 0.429 -34.116 1.00 89.00 82 ILE A CA 1
ATOM 625 C C . ILE A 1 82 ? 17.010 0.233 -32.597 1.00 89.00 82 ILE A C 1
ATOM 627 O O . ILE A 1 82 ? 16.476 1.066 -31.861 1.00 89.00 82 ILE A O 1
ATOM 631 N N . LEU A 1 83 ? 17.627 -0.842 -32.104 1.00 88.75 83 LEU A N 1
ATOM 632 C CA . LEU A 1 83 ? 17.576 -1.185 -30.680 1.00 88.75 83 LEU A CA 1
ATOM 633 C C . LEU A 1 83 ? 18.254 -0.155 -29.761 1.00 88.75 83 LEU A C 1
ATOM 635 O O . LEU A 1 83 ? 17.635 0.196 -28.759 1.00 88.75 83 LEU A O 1
ATOM 639 N N . PRO A 1 84 ? 19.459 0.380 -30.037 1.00 90.12 84 PRO A N 1
ATOM 640 C CA . PRO A 1 84 ? 20.168 1.176 -29.029 1.00 90.12 84 PRO A CA 1
ATOM 641 C C . PRO A 1 84 ? 19.458 2.487 -28.609 1.00 90.12 84 PRO A C 1
ATOM 643 O O . PRO A 1 84 ? 19.344 2.753 -27.403 1.00 90.12 84 PRO A O 1
ATOM 646 N N . PRO A 1 85 ? 18.895 3.293 -29.537 1.00 92.44 85 PRO A N 1
ATOM 647 C CA . PRO A 1 85 ? 18.062 4.440 -29.167 1.00 92.44 85 PRO A CA 1
ATOM 648 C C . PRO A 1 85 ? 16.802 4.033 -28.401 1.00 92.44 85 PRO A C 1
ATOM 650 O O . PRO A 1 85 ? 16.429 4.693 -27.428 1.00 92.44 85 PRO A O 1
ATOM 653 N N . LEU A 1 86 ? 16.177 2.917 -28.786 1.00 93.38 86 LEU A N 1
ATOM 654 C CA . LEU A 1 86 ? 14.995 2.393 -28.108 1.00 93.38 86 LEU A CA 1
ATOM 655 C C . LEU A 1 86 ? 15.311 1.958 -26.671 1.00 93.38 86 LEU A C 1
ATOM 657 O O . LEU A 1 86 ? 14.545 2.274 -25.765 1.00 93.38 86 LEU A O 1
ATOM 661 N N . GLU A 1 87 ? 16.450 1.303 -26.428 1.00 92.31 87 GLU A N 1
ATOM 662 C CA . GLU A 1 87 ? 16.890 0.942 -25.073 1.00 92.31 87 GLU A CA 1
ATOM 663 C C . GLU A 1 87 ? 17.049 2.175 -24.182 1.00 92.31 87 GLU A C 1
ATOM 665 O O . GLU A 1 87 ? 16.636 2.169 -23.022 1.00 92.31 87 GLU A O 1
ATOM 670 N N . THR A 1 88 ? 17.581 3.260 -24.747 1.00 93.31 88 THR A N 1
ATOM 671 C CA . THR A 1 88 ? 17.709 4.549 -24.053 1.00 93.31 88 THR A CA 1
ATOM 672 C C . THR A 1 88 ? 16.333 5.137 -23.713 1.00 93.31 88 THR A C 1
ATOM 674 O O . THR A 1 88 ? 16.123 5.675 -22.624 1.00 93.31 88 THR A O 1
ATOM 677 N N . ALA A 1 89 ? 15.361 4.994 -24.613 1.00 95.44 89 ALA A N 1
ATOM 678 C CA . ALA A 1 89 ? 13.983 5.418 -24.390 1.00 95.44 89 ALA A CA 1
ATOM 679 C C . ALA A 1 89 ? 13.297 4.620 -23.276 1.00 95.44 89 ALA A C 1
ATOM 681 O O . ALA A 1 89 ? 12.657 5.200 -22.391 1.00 95.44 89 ALA A O 1
ATOM 682 N N . VAL A 1 90 ? 13.452 3.290 -23.303 1.00 95.50 90 VAL A N 1
ATOM 683 C CA . VAL A 1 90 ? 12.967 2.382 -22.255 1.00 95.50 90 VAL A CA 1
ATOM 684 C C . VAL A 1 90 ? 13.582 2.781 -20.922 1.00 95.50 90 VAL A C 1
ATOM 686 O O . VAL A 1 90 ? 12.878 2.886 -19.920 1.00 95.50 90 VAL A O 1
ATOM 689 N N . ALA A 1 91 ? 14.875 3.089 -20.925 1.00 95.25 91 ALA A N 1
ATOM 690 C CA . ALA A 1 91 ? 15.605 3.489 -19.744 1.00 95.25 91 ALA A CA 1
ATOM 691 C C . ALA A 1 91 ? 15.023 4.729 -19.049 1.00 95.25 91 ALA A C 1
ATOM 693 O O . ALA A 1 91 ? 14.716 4.690 -17.849 1.00 95.25 91 ALA A O 1
ATOM 694 N N . ILE A 1 92 ? 14.826 5.800 -19.822 1.00 97.31 92 ILE A N 1
ATOM 695 C CA . ILE A 1 92 ? 14.250 7.062 -19.343 1.00 97.31 92 ILE A CA 1
ATOM 696 C C . ILE A 1 92 ? 12.798 6.851 -18.905 1.00 97.31 92 ILE A C 1
ATOM 698 O O . ILE A 1 92 ? 12.404 7.312 -17.833 1.00 97.31 92 ILE A O 1
ATOM 702 N N . SER A 1 93 ? 12.011 6.117 -19.697 1.00 98.00 93 SER A N 1
ATOM 703 C CA . SER A 1 93 ? 10.597 5.846 -19.405 1.00 98.00 93 SER A CA 1
ATOM 704 C C . SER A 1 93 ? 10.434 5.065 -18.101 1.00 98.00 93 SER A C 1
ATOM 706 O O . SER A 1 93 ? 9.603 5.420 -17.266 1.00 98.00 93 SER A O 1
ATOM 708 N N . THR A 1 94 ? 11.266 4.047 -17.882 1.00 97.81 94 THR A N 1
ATOM 709 C CA . THR A 1 94 ? 11.285 3.254 -16.650 1.00 97.81 94 THR A CA 1
ATOM 710 C C . THR A 1 94 ? 11.699 4.101 -15.450 1.00 97.81 94 THR A C 1
ATOM 712 O O . THR A 1 94 ? 11.019 4.068 -14.422 1.00 97.81 94 THR A O 1
ATOM 715 N N . ALA A 1 95 ? 12.754 4.913 -15.573 1.00 97.75 95 ALA A N 1
ATOM 716 C CA . ALA A 1 95 ? 13.159 5.836 -14.512 1.00 97.75 95 ALA A CA 1
ATOM 717 C C . ALA A 1 95 ? 12.031 6.822 -14.160 1.00 97.75 95 ALA A C 1
ATOM 719 O O . ALA A 1 95 ? 11.719 7.003 -12.980 1.00 97.75 95 ALA A O 1
ATOM 720 N N . ALA A 1 96 ? 11.375 7.407 -15.168 1.00 98.12 96 ALA A N 1
ATOM 721 C CA . ALA A 1 96 ? 10.262 8.336 -14.995 1.00 98.12 96 ALA A CA 1
ATOM 722 C C . ALA A 1 96 ? 9.046 7.676 -14.330 1.00 98.12 96 ALA A C 1
ATOM 724 O O . ALA A 1 96 ? 8.520 8.216 -13.357 1.00 98.12 96 ALA A O 1
ATOM 725 N N . LEU A 1 97 ? 8.626 6.497 -14.799 1.00 98.31 97 LEU A N 1
ATOM 726 C CA . LEU A 1 97 ? 7.459 5.779 -14.278 1.00 98.31 97 LEU A CA 1
ATOM 727 C C . LEU A 1 97 ? 7.667 5.283 -12.842 1.00 98.31 97 LEU A C 1
ATOM 729 O O . LEU A 1 97 ? 6.764 5.438 -12.020 1.00 98.31 97 LEU A O 1
ATOM 733 N N . ILE A 1 98 ? 8.843 4.740 -12.507 1.00 97.62 98 ILE A N 1
ATOM 734 C CA . ILE A 1 98 ? 9.146 4.305 -11.131 1.00 97.62 98 ILE A CA 1
ATOM 735 C C . ILE A 1 98 ? 9.219 5.512 -10.200 1.00 97.62 98 ILE A C 1
ATOM 737 O O . ILE A 1 98 ? 8.616 5.510 -9.126 1.00 97.62 98 ILE A O 1
ATOM 741 N N . THR A 1 99 ? 9.927 6.563 -10.616 1.00 97.25 99 THR A N 1
ATOM 742 C CA . THR A 1 99 ? 10.060 7.790 -9.824 1.00 97.25 99 THR A CA 1
ATOM 743 C C . THR A 1 99 ? 8.696 8.421 -9.578 1.00 97.25 99 THR A C 1
ATOM 745 O O . THR A 1 99 ? 8.356 8.747 -8.439 1.00 97.25 99 THR A O 1
ATOM 748 N N . TRP A 1 100 ? 7.864 8.498 -10.617 1.00 97.38 100 TRP A N 1
ATOM 749 C CA . TRP A 1 100 ? 6.478 8.918 -10.492 1.00 97.38 100 TRP A CA 1
ATOM 750 C C . TRP A 1 100 ? 5.710 8.020 -9.519 1.00 97.38 100 TRP A C 1
ATOM 752 O O . TRP A 1 100 ? 5.104 8.540 -8.591 1.00 97.38 100 TRP A O 1
ATOM 762 N N . ALA A 1 101 ? 5.761 6.695 -9.646 1.00 96.81 101 ALA A N 1
ATOM 763 C CA . ALA A 1 101 ? 5.006 5.797 -8.773 1.00 96.81 101 ALA A CA 1
ATOM 764 C C . ALA A 1 101 ? 5.371 5.938 -7.285 1.00 96.81 101 ALA A C 1
ATOM 766 O O . ALA A 1 101 ? 4.487 5.874 -6.430 1.00 96.81 101 ALA A O 1
ATOM 767 N N . LEU A 1 102 ? 6.656 6.128 -6.970 1.00 95.25 102 LEU A N 1
ATOM 768 C CA . LEU A 1 102 ? 7.166 6.074 -5.596 1.00 95.25 102 LEU A CA 1
ATOM 769 C C . LEU A 1 102 ? 7.126 7.420 -4.854 1.00 95.25 102 LEU A C 1
ATOM 771 O O . LEU A 1 102 ? 7.017 7.432 -3.620 1.00 95.25 102 LEU A O 1
ATOM 775 N N . ILE A 1 103 ? 7.186 8.546 -5.573 1.00 94.00 103 ILE A N 1
ATOM 776 C CA . ILE A 1 103 ? 7.158 9.889 -4.978 1.00 94.00 103 ILE A CA 1
ATOM 777 C C . ILE A 1 103 ? 5.767 10.204 -4.393 1.00 94.00 103 ILE A C 1
ATOM 779 O O . ILE A 1 103 ? 4.760 10.054 -5.095 1.00 94.00 103 ILE A O 1
ATOM 783 N N . PRO A 1 104 ? 5.662 10.687 -3.136 1.00 90.25 104 PRO A N 1
ATOM 784 C CA . PRO A 1 104 ? 4.388 11.111 -2.563 1.00 90.25 104 PRO A CA 1
ATOM 785 C C . PRO A 1 104 ? 3.829 12.354 -3.273 1.00 90.25 104 PRO A C 1
ATOM 787 O O . PRO A 1 104 ? 4.571 13.239 -3.695 1.00 90.25 104 PRO A O 1
ATOM 790 N N . ARG A 1 105 ? 2.496 12.431 -3.396 1.00 88.00 105 ARG A N 1
ATOM 791 C CA . ARG A 1 105 ? 1.825 13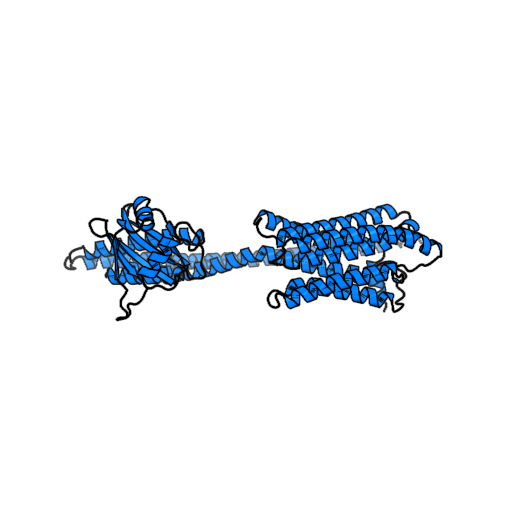.580 -4.019 1.00 88.00 105 ARG A CA 1
ATOM 792 C C . ARG A 1 105 ? 2.020 14.850 -3.197 1.00 88.00 105 ARG A C 1
ATOM 794 O O . ARG A 1 105 ? 1.957 14.829 -1.968 1.00 88.00 105 ARG A O 1
ATOM 801 N N . TRP A 1 106 ? 2.193 15.968 -3.892 1.00 85.88 106 TRP A N 1
ATOM 802 C CA . TRP A 1 106 ? 2.206 17.284 -3.266 1.00 85.88 106 TRP A CA 1
ATOM 803 C C . TRP A 1 106 ? 0.793 17.652 -2.823 1.00 85.88 106 TRP A C 1
ATOM 805 O O . TRP A 1 106 ? -0.123 17.665 -3.642 1.00 85.88 106 TRP A O 1
ATOM 815 N N . ALA A 1 107 ? 0.627 18.003 -1.545 1.00 84.62 107 ALA A N 1
ATOM 816 C CA . ALA A 1 107 ? -0.675 18.380 -0.991 1.00 84.62 107 ALA A CA 1
ATOM 817 C C . ALA A 1 107 ? -1.286 19.603 -1.699 1.00 84.62 107 ALA A C 1
ATOM 819 O O . ALA A 1 107 ? -2.497 19.681 -1.862 1.00 84.62 107 ALA A O 1
ATOM 820 N N . ARG A 1 108 ? -0.442 20.542 -2.154 1.00 89.75 108 ARG A N 1
ATOM 821 C CA . ARG A 1 108 ? -0.883 21.789 -2.796 1.00 89.75 108 ARG A CA 1
ATOM 822 C C . ARG A 1 108 ? -1.265 21.625 -4.272 1.00 89.75 108 ARG A C 1
ATOM 824 O O . ARG A 1 108 ? -2.122 22.358 -4.746 1.00 89.75 108 ARG A O 1
ATOM 831 N N . TYR A 1 109 ? -0.645 20.685 -4.990 1.00 89.62 109 TYR A N 1
ATOM 832 C CA . TYR A 1 109 ? -0.832 20.502 -6.436 1.00 89.62 109 TYR A CA 1
ATOM 833 C C . TYR A 1 109 ? -0.795 19.009 -6.811 1.00 89.62 109 TYR A C 1
ATOM 835 O O . TYR A 1 109 ? 0.228 18.521 -7.300 1.00 89.62 109 TYR A O 1
ATOM 843 N N . PRO A 1 110 ? -1.891 18.257 -6.598 1.00 84.75 110 PRO A N 1
ATOM 844 C CA . PRO A 1 110 ? -1.895 16.802 -6.765 1.00 84.75 110 PRO A CA 1
ATOM 845 C C . PRO A 1 110 ? -1.635 16.340 -8.208 1.00 84.75 110 PRO A C 1
ATOM 847 O O . PRO A 1 110 ? -1.104 15.249 -8.400 1.00 84.75 110 PRO A O 1
ATOM 850 N N . HIS A 1 111 ? -1.965 17.168 -9.206 1.00 92.44 111 HIS A N 1
ATOM 851 C CA . HIS A 1 111 ? -1.854 16.834 -10.634 1.00 92.44 111 HIS A CA 1
ATOM 852 C C . HIS A 1 111 ? -0.515 17.216 -11.277 1.00 92.44 111 HIS A C 1
ATOM 854 O O . HIS A 1 111 ? -0.219 16.769 -12.381 1.00 92.44 111 HIS A O 1
ATOM 860 N N . LEU A 1 112 ? 0.313 18.026 -10.610 1.00 94.25 112 LEU A N 1
ATOM 861 C CA . LEU A 1 112 ? 1.546 18.550 -11.207 1.00 94.25 112 LEU A CA 1
ATOM 862 C C . LEU A 1 112 ? 2.531 17.423 -11.551 1.00 94.25 112 LEU A C 1
ATOM 864 O O . LEU A 1 112 ? 3.121 17.417 -12.625 1.00 94.25 112 LEU A O 1
ATOM 868 N N . ILE A 1 113 ? 2.645 16.426 -10.672 1.00 93.25 113 ILE A N 1
ATOM 869 C CA . ILE A 1 113 ? 3.509 15.257 -10.878 1.00 93.25 113 ILE A CA 1
ATOM 870 C C . ILE A 1 113 ? 3.016 14.390 -12.054 1.00 93.25 113 ILE A C 1
ATOM 872 O O . ILE A 1 113 ? 3.831 13.835 -12.787 1.00 93.25 113 ILE A O 1
ATOM 876 N N . ASP A 1 114 ? 1.699 14.304 -12.264 1.00 95.12 114 ASP A N 1
ATOM 877 C CA . ASP A 1 114 ? 1.103 13.544 -13.371 1.00 95.12 114 ASP A CA 1
ATOM 878 C C . ASP A 1 114 ? 1.361 14.248 -14.721 1.00 95.12 114 ASP A C 1
ATOM 880 O O . ASP A 1 114 ? 1.722 13.599 -15.703 1.00 95.12 114 ASP A O 1
ATOM 884 N N . ILE A 1 115 ? 1.268 15.584 -14.752 1.00 96.44 115 ILE A N 1
ATOM 885 C CA . ILE A 1 115 ? 1.592 16.403 -15.933 1.00 96.44 115 ILE A CA 1
ATOM 886 C C . ILE A 1 115 ? 3.084 16.305 -16.276 1.00 96.44 115 ILE A C 1
ATOM 888 O O . ILE A 1 115 ? 3.424 16.115 -17.443 1.00 96.44 115 ILE A O 1
ATOM 892 N N . ILE A 1 116 ? 3.973 16.388 -15.276 1.00 96.25 116 ILE A N 1
ATOM 893 C CA . ILE A 1 116 ? 5.421 16.233 -15.490 1.00 96.25 116 ILE A CA 1
ATOM 894 C C . ILE A 1 116 ? 5.723 14.868 -16.106 1.00 96.25 116 ILE A C 1
ATOM 896 O O . ILE A 1 116 ? 6.439 14.819 -17.101 1.00 96.25 116 ILE A O 1
ATOM 900 N N . LEU A 1 117 ? 5.149 13.781 -15.575 1.00 96.94 117 LEU A N 1
ATOM 901 C CA . LEU A 1 117 ? 5.341 12.447 -16.148 1.00 96.94 117 LEU A CA 1
ATOM 902 C C . LEU A 1 117 ? 4.927 12.411 -17.625 1.00 96.94 117 LEU A C 1
ATOM 904 O O . LEU A 1 117 ? 5.681 11.907 -18.455 1.00 96.94 117 LEU A O 1
ATOM 908 N N . LEU A 1 118 ? 3.751 12.948 -17.960 1.00 97.62 118 LEU A N 1
ATOM 909 C CA . LEU A 1 118 ? 3.246 12.941 -19.333 1.00 97.62 118 LEU A CA 1
ATOM 910 C C . LEU A 1 118 ? 4.164 13.725 -20.279 1.00 97.62 118 LEU A C 1
ATOM 912 O O . LEU A 1 118 ? 4.489 13.231 -21.358 1.00 97.62 118 LEU A O 1
ATOM 916 N N . ILE A 1 119 ? 4.638 14.900 -19.854 1.00 97.94 119 ILE A N 1
ATOM 917 C CA . ILE A 1 119 ? 5.613 15.698 -20.612 1.00 97.94 119 ILE A CA 1
ATOM 918 C C . ILE A 1 119 ? 6.923 14.922 -20.784 1.00 97.94 119 ILE A C 1
ATOM 920 O O . ILE A 1 119 ? 7.457 14.878 -21.890 1.00 97.94 119 ILE A O 1
ATOM 924 N N . THR A 1 120 ? 7.431 14.276 -19.729 1.00 97.31 120 THR A N 1
ATOM 925 C CA . THR A 1 120 ? 8.666 13.482 -19.794 1.00 97.31 120 THR A CA 1
ATOM 926 C C . THR A 1 120 ? 8.532 12.303 -20.757 1.00 97.31 120 THR A C 1
ATOM 928 O O . THR A 1 120 ? 9.424 12.097 -21.579 1.00 97.31 120 THR A O 1
ATOM 931 N N . LEU A 1 121 ? 7.426 11.554 -20.719 1.00 97.69 121 LEU A N 1
ATOM 932 C CA . LEU A 1 121 ? 7.195 10.430 -21.634 1.00 97.69 121 LEU A CA 1
ATOM 933 C C . LEU A 1 121 ? 7.038 10.901 -23.085 1.00 97.69 121 LEU A C 1
ATOM 935 O O . LEU A 1 121 ? 7.621 10.308 -23.992 1.00 97.69 121 LEU A O 1
ATOM 939 N N . PHE A 1 122 ? 6.318 12.003 -23.305 1.00 98.06 122 PHE A N 1
ATOM 940 C CA . PHE A 1 122 ? 6.165 12.598 -24.632 1.00 98.06 122 PHE A CA 1
ATOM 941 C C . PHE A 1 122 ? 7.505 13.088 -25.202 1.00 98.06 122 PHE A C 1
ATOM 943 O O . PHE A 1 122 ? 7.866 12.744 -26.328 1.00 98.06 122 PHE A O 1
ATOM 950 N N . ALA A 1 123 ? 8.286 13.820 -24.400 1.00 97.44 123 ALA A N 1
ATOM 951 C CA . ALA A 1 123 ? 9.623 14.273 -24.774 1.00 97.44 123 ALA A CA 1
ATOM 952 C C . ALA A 1 123 ? 10.565 13.094 -25.066 1.00 97.44 123 ALA A C 1
ATOM 954 O O . ALA A 1 123 ? 11.326 13.147 -26.029 1.00 97.44 123 ALA A O 1
ATOM 955 N N . THR A 1 124 ? 10.473 12.010 -24.286 1.00 96.88 124 THR A N 1
ATOM 956 C CA . THR A 1 124 ? 11.250 10.781 -24.514 1.00 96.88 124 THR A CA 1
ATOM 957 C C . THR A 1 124 ? 10.899 10.150 -25.860 1.00 96.88 124 THR A C 1
ATOM 959 O O . THR A 1 124 ? 11.800 9.780 -26.610 1.00 96.88 124 THR A O 1
ATOM 962 N N . GLY A 1 125 ? 9.613 10.083 -26.216 1.00 95.81 125 GLY A N 1
ATOM 963 C CA . GLY A 1 125 ? 9.164 9.611 -27.529 1.00 95.81 125 GLY A CA 1
ATOM 964 C C . GLY A 1 125 ? 9.747 10.425 -28.690 1.00 95.81 125 GLY A C 1
ATOM 965 O O . GLY A 1 125 ? 10.334 9.851 -29.607 1.00 95.81 125 GLY A O 1
ATOM 966 N N . ILE A 1 126 ? 9.666 11.759 -28.620 1.00 97.06 126 ILE A N 1
ATOM 967 C CA . ILE A 1 126 ? 10.237 12.656 -29.644 1.00 97.06 126 ILE A CA 1
ATOM 968 C C . ILE A 1 126 ? 11.754 12.471 -29.752 1.00 97.06 126 ILE A C 1
ATOM 970 O O . ILE A 1 126 ? 12.289 12.313 -30.851 1.00 97.06 126 ILE A O 1
ATOM 974 N N . LEU A 1 127 ? 12.444 12.462 -28.610 1.00 95.50 127 LEU A N 1
ATOM 975 C CA . LEU A 1 127 ? 13.895 12.308 -28.539 1.00 95.50 127 LEU A CA 1
ATOM 976 C C . LEU A 1 127 ? 14.345 10.967 -29.127 1.00 95.50 127 LEU A C 1
ATOM 978 O O . LEU A 1 127 ? 15.349 10.919 -29.828 1.00 95.50 127 LEU A O 1
ATOM 982 N N . THR A 1 128 ? 13.566 9.905 -28.928 1.00 94.19 128 THR A N 1
ATOM 983 C CA . THR A 1 128 ? 13.848 8.574 -29.486 1.00 94.19 128 THR A CA 1
ATOM 984 C C . THR A 1 128 ? 13.735 8.559 -31.003 1.00 94.19 128 THR A C 1
ATOM 986 O O . THR A 1 128 ? 14.610 8.014 -31.671 1.00 94.19 128 THR A O 1
ATOM 989 N N . ILE A 1 129 ? 12.694 9.183 -31.565 1.00 94.75 129 ILE A N 1
ATOM 990 C CA . ILE A 1 129 ? 12.527 9.294 -33.023 1.00 94.75 129 ILE A CA 1
ATOM 991 C C . ILE A 1 129 ? 13.716 10.055 -33.624 1.00 94.75 129 ILE A C 1
ATOM 993 O O . ILE A 1 129 ? 14.335 9.585 -34.579 1.00 94.75 129 ILE A O 1
ATOM 997 N N . TYR A 1 130 ? 14.077 11.192 -33.022 1.00 95.50 130 TYR A N 1
ATOM 998 C CA . TYR A 1 130 ? 15.208 12.003 -33.468 1.00 95.50 130 TYR A CA 1
ATOM 999 C C . TYR A 1 130 ? 16.547 11.257 -33.347 1.00 95.50 130 TYR A C 1
ATOM 1001 O O . TYR A 1 130 ? 17.328 11.236 -34.297 1.00 95.50 130 TYR A O 1
ATOM 1009 N N . PHE A 1 131 ? 16.805 10.593 -32.215 1.00 93.62 131 PHE A N 1
ATOM 1010 C CA . PHE A 1 131 ? 18.031 9.819 -31.997 1.00 93.62 131 PHE A CA 1
ATOM 1011 C C . PHE A 1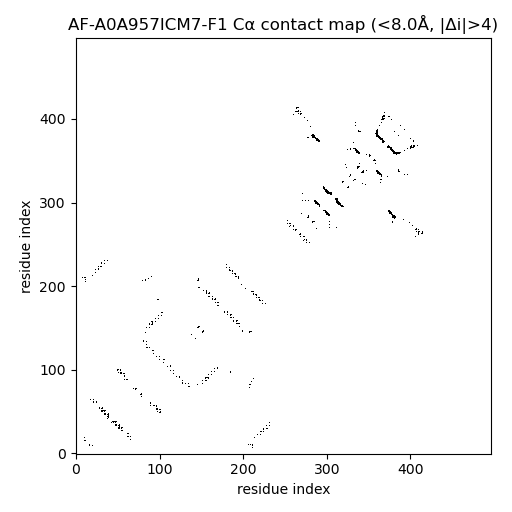 131 ? 18.121 8.603 -32.907 1.00 93.62 131 PHE A C 1
ATOM 1013 O O . PHE A 1 131 ? 19.209 8.291 -33.368 1.00 93.62 131 PHE A O 1
ATOM 1020 N N . THR A 1 132 ? 17.001 7.961 -33.241 1.00 92.25 132 THR A N 1
ATOM 1021 C CA . THR A 1 132 ? 16.996 6.852 -34.205 1.00 92.25 132 THR A CA 1
ATOM 1022 C C . THR A 1 132 ? 17.444 7.328 -35.585 1.00 92.25 132 THR A C 1
ATOM 1024 O O . THR A 1 132 ? 18.347 6.736 -36.172 1.00 92.25 132 THR A O 1
ATOM 1027 N N . ALA A 1 133 ? 16.886 8.438 -36.076 1.00 93.00 133 ALA A N 1
ATOM 1028 C CA . ALA A 1 133 ? 17.292 9.011 -37.360 1.00 93.00 133 ALA A CA 1
ATOM 1029 C C . ALA A 1 133 ? 18.764 9.463 -37.351 1.00 93.00 133 ALA A C 1
ATOM 1031 O O . ALA A 1 133 ? 19.510 9.194 -38.291 1.00 93.00 133 ALA A O 1
ATOM 1032 N N . ALA A 1 134 ? 19.204 10.111 -36.270 1.00 92.38 134 ALA A N 1
ATOM 1033 C CA . ALA A 1 134 ? 20.582 10.572 -36.128 1.00 92.38 134 ALA A CA 1
ATOM 1034 C C . ALA A 1 134 ? 21.587 9.429 -35.891 1.00 92.38 134 ALA A C 1
ATOM 1036 O O . ALA A 1 134 ? 22.767 9.583 -36.180 1.00 92.38 134 ALA A O 1
ATOM 1037 N N . TRP A 1 135 ? 21.161 8.289 -35.347 1.00 91.25 135 TRP A N 1
ATOM 1038 C CA . TRP A 1 135 ? 22.016 7.113 -35.191 1.00 91.25 135 TRP A CA 1
ATOM 1039 C C . TRP A 1 135 ? 22.233 6.397 -36.523 1.00 91.25 135 TRP A C 1
ATOM 1041 O O . TRP A 1 135 ? 23.357 6.002 -36.816 1.00 91.25 135 TRP A O 1
ATOM 1051 N N . GLN A 1 136 ? 21.202 6.299 -37.366 1.00 89.94 136 GLN A N 1
ATOM 1052 C CA . GLN A 1 136 ? 21.322 5.693 -38.696 1.00 89.94 136 GLN A CA 1
ATOM 1053 C C . GLN A 1 136 ? 22.399 6.373 -39.556 1.00 89.94 136 GLN A C 1
ATOM 1055 O O . GLN A 1 136 ? 23.140 5.691 -40.260 1.00 89.94 136 GLN A O 1
ATOM 1060 N N . THR A 1 137 ? 22.538 7.699 -39.465 1.00 89.62 137 THR A N 1
ATOM 1061 C CA . THR A 1 137 ? 23.578 8.433 -40.202 1.00 89.62 137 THR A CA 1
ATOM 1062 C C . THR A 1 137 ? 24.982 8.178 -39.656 1.00 89.62 137 THR A C 1
ATOM 1064 O O . THR A 1 137 ? 25.921 8.094 -40.439 1.00 89.62 137 THR A O 1
ATOM 1067 N N . LEU A 1 138 ? 25.140 8.020 -38.337 1.00 86.19 138 LEU A N 1
ATOM 1068 C CA . LEU A 1 138 ? 26.428 7.718 -37.697 1.00 86.19 138 LEU A CA 1
ATOM 1069 C C . LEU A 1 138 ? 26.854 6.263 -37.912 1.00 86.19 138 LEU A C 1
ATOM 1071 O O . LEU A 1 138 ? 28.037 5.992 -38.111 1.00 86.19 138 LEU A O 1
ATOM 1075 N N . PHE A 1 139 ? 25.894 5.338 -37.909 1.00 83.94 139 PHE A N 1
ATOM 1076 C CA . PHE A 1 139 ? 26.133 3.924 -38.184 1.00 83.94 139 PHE A CA 1
ATOM 1077 C C . PHE A 1 139 ? 26.648 3.708 -39.614 1.00 83.94 139 PHE A C 1
ATOM 1079 O O . PHE A 1 139 ? 27.547 2.901 -39.829 1.00 83.94 139 PHE A O 1
ATOM 1086 N N . ALA A 1 140 ? 26.162 4.500 -40.578 1.00 82.00 140 ALA A N 1
ATOM 1087 C CA . ALA A 1 140 ? 26.650 4.486 -41.959 1.00 82.00 140 ALA A CA 1
ATOM 1088 C C . ALA A 1 140 ? 28.125 4.924 -42.113 1.00 82.00 140 ALA A C 1
ATOM 1090 O O . ALA A 1 140 ? 28.722 4.678 -43.156 1.00 82.00 140 ALA A O 1
ATOM 1091 N N . VAL A 1 141 ? 28.719 5.556 -41.090 1.00 81.38 141 VAL A N 1
ATOM 1092 C CA . VAL A 1 141 ? 30.135 5.979 -41.049 1.00 81.38 141 VAL A CA 1
ATOM 1093 C C . VAL A 1 141 ? 30.964 5.041 -40.145 1.00 81.38 141 VAL A C 1
ATOM 1095 O O . VAL A 1 141 ? 31.979 5.436 -39.585 1.00 81.38 141 VAL A O 1
ATOM 1098 N N . GLU A 1 142 ? 30.516 3.792 -39.969 1.00 77.38 142 GLU A N 1
ATOM 1099 C CA . GLU A 1 142 ? 31.204 2.724 -39.217 1.00 77.38 142 GLU A CA 1
ATOM 1100 C C . GLU A 1 142 ? 31.498 3.038 -37.732 1.00 77.38 142 GLU A C 1
ATOM 1102 O O . GLU A 1 142 ? 32.384 2.442 -37.116 1.00 77.38 142 GLU A O 1
ATOM 1107 N N . ILE A 1 143 ? 30.731 3.930 -37.092 1.00 68.19 143 ILE A N 1
ATOM 1108 C CA . ILE A 1 143 ? 30.801 4.091 -35.631 1.00 68.19 143 ILE A CA 1
ATOM 1109 C C . ILE A 1 143 ? 30.102 2.898 -34.970 1.00 68.19 143 ILE A C 1
ATOM 1111 O O . ILE A 1 143 ? 28.875 2.814 -34.929 1.00 68.19 143 ILE A O 1
ATOM 1115 N N . THR A 1 144 ? 30.886 1.981 -34.405 1.00 68.94 144 THR A N 1
ATOM 1116 C CA . THR A 1 144 ? 30.391 0.691 -33.893 1.00 68.94 144 THR A CA 1
ATOM 1117 C C . THR A 1 144 ? 29.989 0.693 -32.416 1.00 68.94 144 THR A C 1
ATOM 1119 O O . THR A 1 144 ? 29.546 -0.331 -31.917 1.00 68.94 144 THR A O 1
ATOM 1122 N N . ALA A 1 145 ? 30.088 1.807 -31.682 1.00 78.94 145 ALA A N 1
ATOM 1123 C CA . ALA A 1 145 ? 29.777 1.840 -30.246 1.00 78.94 145 ALA A CA 1
ATOM 1124 C C . ALA A 1 145 ? 28.748 2.923 -29.890 1.00 78.94 145 ALA A C 1
ATOM 1126 O O . ALA A 1 145 ? 29.096 4.060 -29.572 1.00 78.94 145 ALA A O 1
ATOM 1127 N N . TYR A 1 146 ? 27.463 2.551 -29.871 1.00 82.12 146 TYR A N 1
ATOM 1128 C CA . TYR A 1 146 ? 26.374 3.460 -29.480 1.00 82.12 146 TYR A CA 1
ATOM 1129 C C . TYR A 1 146 ? 26.550 4.091 -28.081 1.00 82.12 146 TYR A C 1
ATOM 1131 O O . TYR A 1 146 ? 26.329 5.298 -27.959 1.00 82.12 146 TYR A O 1
ATOM 1139 N N . PRO A 1 147 ? 26.989 3.361 -27.028 1.00 82.88 147 PRO A N 1
ATOM 1140 C CA . PRO A 1 147 ? 27.121 3.937 -25.684 1.00 82.88 147 PRO A CA 1
ATOM 1141 C C . PRO A 1 147 ? 28.094 5.122 -25.584 1.00 82.88 147 PRO A C 1
ATOM 1143 O O . PRO A 1 147 ? 27.957 5.942 -24.680 1.00 82.88 147 PRO A O 1
ATOM 1146 N N . ALA A 1 148 ? 29.054 5.234 -26.506 1.00 81.44 148 ALA A N 1
ATOM 1147 C CA . ALA A 1 148 ? 30.018 6.334 -26.540 1.00 81.44 148 ALA A CA 1
ATOM 1148 C C . ALA A 1 148 ? 29.460 7.612 -27.197 1.00 81.44 148 ALA A C 1
ATOM 1150 O O . ALA A 1 148 ? 30.097 8.664 -27.152 1.00 81.44 148 ALA A O 1
ATOM 1151 N N . THR A 1 149 ? 28.275 7.544 -27.809 1.00 88.56 149 THR A N 1
ATOM 1152 C CA . THR A 1 149 ? 27.673 8.680 -28.514 1.00 88.56 149 THR A CA 1
ATOM 1153 C C . THR A 1 149 ? 27.083 9.714 -27.555 1.00 88.56 149 THR A C 1
ATOM 1155 O O . THR A 1 149 ? 26.622 9.402 -26.456 1.00 88.56 149 THR A O 1
ATOM 1158 N N . ILE A 1 150 ? 27.008 10.968 -28.014 1.00 89.69 150 ILE A N 1
ATOM 1159 C CA . ILE A 1 150 ? 26.347 12.064 -27.283 1.00 89.69 150 ILE A CA 1
ATOM 1160 C C . ILE A 1 150 ? 24.872 11.725 -26.993 1.00 89.69 150 ILE A C 1
ATOM 1162 O O . ILE A 1 150 ? 24.347 12.082 -25.942 1.00 89.69 150 ILE A O 1
ATOM 1166 N N . GLN A 1 151 ? 24.209 10.991 -27.891 1.00 90.69 151 GLN A N 1
ATOM 1167 C CA . GLN A 1 151 ? 22.813 10.570 -27.744 1.00 90.69 151 GLN A CA 1
ATOM 1168 C C . GLN A 1 151 ? 22.626 9.673 -26.508 1.00 90.69 151 GLN A C 1
ATOM 1170 O O . GLN A 1 151 ? 21.789 9.960 -25.647 1.00 90.69 151 GLN A O 1
ATOM 1175 N N . ALA A 1 152 ? 23.460 8.637 -26.370 1.00 89.06 152 ALA A N 1
ATOM 1176 C CA . ALA A 1 152 ? 23.447 7.744 -25.211 1.00 89.06 152 ALA A CA 1
ATOM 1177 C C . ALA A 1 152 ? 23.800 8.479 -23.903 1.00 89.06 152 ALA A C 1
ATOM 1179 O O . ALA A 1 152 ? 23.195 8.226 -22.853 1.00 89.06 152 ALA A O 1
ATOM 1180 N N . GLN A 1 153 ? 24.738 9.430 -23.962 1.00 91.75 153 GLN A N 1
ATOM 1181 C CA . GLN A 1 153 ? 25.110 10.255 -22.809 1.00 91.75 153 GLN A CA 1
ATOM 1182 C C . GLN A 1 153 ? 23.950 11.139 -22.341 1.00 91.75 153 GLN A C 1
ATOM 1184 O O . GLN A 1 153 ? 23.652 11.160 -21.147 1.00 91.75 153 GLN A O 1
ATOM 1189 N N . ILE A 1 154 ? 23.253 11.822 -23.257 1.00 94.19 154 ILE A N 1
ATOM 1190 C CA . ILE A 1 154 ? 22.082 12.651 -22.923 1.00 94.19 154 ILE A CA 1
ATOM 1191 C C . ILE A 1 154 ? 21.011 11.804 -22.228 1.00 94.19 154 ILE A C 1
ATOM 1193 O O . ILE A 1 154 ? 20.502 12.197 -21.178 1.00 94.19 154 ILE A O 1
ATOM 1197 N N . GLY A 1 155 ? 20.696 10.621 -22.763 1.00 93.25 155 GLY A N 1
ATOM 1198 C CA . GLY A 1 155 ? 19.698 9.746 -22.147 1.00 93.25 155 GLY A CA 1
ATOM 1199 C C . GLY A 1 155 ? 20.098 9.237 -20.758 1.00 93.25 155 GLY A C 1
ATOM 1200 O O . GLY A 1 155 ? 19.259 9.158 -19.852 1.00 93.25 155 GLY A O 1
ATOM 1201 N N . SER A 1 156 ? 21.391 8.970 -20.558 1.00 93.06 156 SER A N 1
ATOM 1202 C CA . SER A 1 156 ? 21.945 8.599 -19.251 1.00 93.06 156 SER A CA 1
ATOM 1203 C C . SER A 1 156 ? 21.826 9.750 -18.249 1.00 93.06 156 SER A C 1
ATOM 1205 O O . SER A 1 156 ? 21.329 9.542 -17.142 1.00 93.06 156 SER A O 1
ATOM 1207 N N . TRP A 1 157 ? 22.183 10.977 -18.645 1.00 96.06 157 TRP A N 1
ATOM 1208 C CA . TRP A 1 157 ? 22.045 12.170 -17.803 1.00 96.06 157 TRP A CA 1
ATOM 1209 C C . TRP A 1 157 ? 20.600 12.439 -17.392 1.00 96.06 157 TRP A C 1
ATOM 1211 O O . TRP A 1 157 ? 20.346 12.722 -16.222 1.00 96.06 157 TRP A O 1
ATOM 1221 N N . ILE A 1 158 ? 19.647 12.302 -18.318 1.00 97.12 158 ILE A N 1
ATOM 1222 C CA . ILE A 1 158 ? 18.218 12.457 -18.016 1.00 97.12 158 ILE A CA 1
ATOM 1223 C C . ILE A 1 158 ? 17.774 11.406 -16.990 1.00 97.12 158 ILE A C 1
ATOM 1225 O O . ILE A 1 158 ? 17.134 11.746 -15.995 1.00 97.12 158 ILE A O 1
ATOM 1229 N N . SER A 1 159 ? 18.151 10.141 -17.190 1.00 96.12 159 SER A N 1
ATOM 1230 C CA . SER A 1 159 ? 17.804 9.052 -16.266 1.00 96.12 159 SER A CA 1
ATOM 1231 C C . SER A 1 159 ? 18.399 9.275 -14.870 1.00 96.12 159 SER A C 1
ATOM 1233 O O . SER A 1 159 ? 17.697 9.128 -13.867 1.00 96.12 159 SER A O 1
ATOM 1235 N N . ILE A 1 160 ? 19.668 9.695 -14.797 1.00 97.75 160 ILE A N 1
ATOM 1236 C CA . ILE A 1 160 ? 20.348 10.066 -13.547 1.00 97.75 160 ILE A CA 1
ATOM 1237 C C . ILE A 1 160 ? 19.614 11.225 -12.874 1.00 97.75 160 ILE A C 1
ATOM 1239 O O . ILE A 1 160 ? 19.319 11.136 -11.686 1.00 97.75 160 ILE A O 1
ATOM 1243 N N . ALA A 1 161 ? 19.281 12.286 -13.613 1.00 97.88 161 ALA A N 1
ATOM 1244 C CA . ALA A 1 161 ? 18.602 13.458 -13.070 1.00 97.88 161 ALA A CA 1
ATOM 1245 C C . ALA A 1 161 ? 17.229 13.104 -12.478 1.00 97.88 161 ALA A C 1
ATOM 1247 O O . ALA A 1 161 ? 16.917 13.534 -11.368 1.00 97.88 161 ALA A O 1
ATOM 1248 N N . ILE A 1 162 ? 16.440 12.272 -13.168 1.00 98.00 162 ILE A N 1
ATOM 1249 C CA . ILE A 1 162 ? 15.130 11.802 -12.692 1.00 98.00 162 ILE A CA 1
ATOM 1250 C C . ILE A 1 162 ? 15.282 10.984 -11.400 1.00 98.00 162 ILE A C 1
ATOM 1252 O O . ILE A 1 162 ? 14.638 11.296 -10.394 1.00 98.00 162 ILE A O 1
ATOM 1256 N N . CYS A 1 163 ? 16.158 9.973 -11.395 1.00 97.62 163 CYS A N 1
ATOM 1257 C CA . CYS A 1 163 ? 16.373 9.118 -10.224 1.00 97.62 163 CYS A CA 1
ATOM 1258 C C . CYS A 1 163 ? 16.970 9.896 -9.041 1.00 97.62 163 CYS A C 1
ATOM 1260 O O . CYS A 1 163 ? 16.552 9.695 -7.897 1.00 97.62 163 CYS A O 1
ATOM 1262 N N . ALA A 1 164 ? 17.916 10.805 -9.296 1.00 97.62 164 ALA A N 1
ATOM 1263 C CA . ALA A 1 164 ? 18.530 11.652 -8.277 1.00 97.62 164 ALA A CA 1
ATOM 1264 C C . ALA A 1 164 ? 17.504 12.610 -7.670 1.00 97.62 164 ALA A C 1
ATOM 1266 O O . ALA A 1 164 ? 17.386 12.675 -6.448 1.00 97.62 164 ALA A O 1
ATOM 1267 N N . PHE A 1 165 ? 16.710 13.286 -8.506 1.00 97.19 165 PHE A N 1
ATOM 1268 C CA . PHE A 1 165 ? 15.635 14.158 -8.043 1.00 97.19 165 PHE A CA 1
ATOM 1269 C C . PHE A 1 165 ? 14.637 13.391 -7.173 1.00 97.19 165 PHE A C 1
ATOM 1271 O O . PHE A 1 165 ? 14.329 13.833 -6.067 1.00 97.19 165 PHE A O 1
ATOM 1278 N N . GLY A 1 166 ? 14.178 12.219 -7.621 1.00 95.19 166 GLY A N 1
ATOM 1279 C CA . GLY A 1 166 ? 13.247 11.407 -6.842 1.00 95.19 166 GLY A CA 1
ATOM 1280 C C . GLY A 1 166 ? 13.826 10.924 -5.518 1.00 95.19 166 GLY A C 1
ATOM 1281 O O . GLY A 1 166 ? 13.147 10.978 -4.493 1.00 95.19 166 GLY A O 1
ATOM 1282 N N . THR A 1 167 ? 15.097 10.527 -5.517 1.00 95.44 167 THR A N 1
ATOM 1283 C CA . THR A 1 167 ? 15.813 10.111 -4.305 1.00 95.44 167 THR A CA 1
ATOM 1284 C C . THR A 1 167 ? 15.938 11.266 -3.311 1.00 95.44 167 THR A C 1
ATOM 1286 O O . THR A 1 167 ? 15.531 11.127 -2.157 1.00 95.44 167 THR A O 1
ATOM 1289 N N . ILE A 1 168 ? 16.429 12.429 -3.754 1.00 95.50 168 ILE A N 1
ATOM 1290 C CA . ILE A 1 168 ? 16.573 13.634 -2.920 1.00 95.50 168 ILE A CA 1
ATOM 1291 C C . ILE A 1 168 ? 15.210 14.073 -2.376 1.00 95.50 168 ILE A C 1
ATOM 1293 O O . ILE A 1 168 ? 15.076 14.353 -1.186 1.00 95.50 168 ILE A O 1
ATOM 1297 N N . TYR A 1 169 ? 14.184 14.088 -3.226 1.00 94.12 169 TYR A N 1
ATOM 1298 C CA . TYR A 1 169 ? 12.835 14.478 -2.833 1.00 94.12 169 TYR A CA 1
ATOM 1299 C C . TYR A 1 169 ? 12.264 13.566 -1.737 1.00 94.12 169 TYR A C 1
ATOM 1301 O O . TYR A 1 169 ? 11.660 14.051 -0.773 1.00 94.12 169 TYR A O 1
ATOM 1309 N N . LEU A 1 170 ? 12.475 12.251 -1.853 1.00 93.19 170 LEU A N 1
ATOM 1310 C CA . LEU A 1 170 ? 12.108 11.311 -0.800 1.00 93.19 170 LEU A CA 1
ATOM 1311 C C . LEU A 1 170 ? 12.841 11.668 0.503 1.00 93.19 170 LEU A C 1
ATOM 1313 O O . LEU A 1 170 ? 12.173 11.941 1.503 1.00 93.19 170 LEU A O 1
ATOM 1317 N N . PHE A 1 171 ? 14.173 11.783 0.481 1.00 92.62 171 PHE A N 1
ATOM 1318 C CA . PHE A 1 171 ? 14.959 12.095 1.683 1.00 92.62 171 PHE A CA 1
ATOM 1319 C C . PHE A 1 171 ? 14.517 13.380 2.396 1.00 92.62 171 PHE A C 1
ATOM 1321 O O . PHE A 1 171 ? 14.455 13.400 3.625 1.00 92.62 171 PHE A O 1
ATOM 1328 N N . VAL A 1 172 ? 14.168 14.428 1.646 1.00 92.62 172 VAL A N 1
ATOM 1329 C CA . VAL A 1 172 ? 13.749 15.719 2.214 1.00 92.62 172 VAL A CA 1
ATOM 1330 C C . VAL A 1 172 ? 12.358 15.653 2.849 1.00 92.62 172 VAL A C 1
ATOM 1332 O O . VAL A 1 172 ? 12.113 16.310 3.858 1.00 92.62 172 VAL A O 1
ATOM 1335 N N . THR A 1 173 ? 11.424 14.886 2.282 1.00 88.88 173 THR A N 1
ATOM 1336 C CA . THR A 1 173 ? 10.009 15.001 2.672 1.00 88.88 173 THR A CA 1
ATOM 1337 C C . THR A 1 173 ? 9.571 14.083 3.803 1.00 88.88 173 THR A C 1
ATOM 1339 O O . THR A 1 173 ? 8.700 14.484 4.576 1.00 88.88 173 THR A O 1
ATOM 1342 N N . LYS A 1 174 ? 10.110 12.862 3.924 1.00 76.88 174 LYS A N 1
ATOM 1343 C CA . LYS A 1 174 ? 9.627 11.887 4.927 1.00 76.88 174 LYS A CA 1
ATOM 1344 C C . LYS A 1 174 ? 10.703 10.907 5.423 1.00 76.88 174 LYS A C 1
ATOM 1346 O O . LYS A 1 174 ? 10.520 9.704 5.238 1.00 76.88 174 LYS A O 1
ATOM 1351 N N . PRO A 1 175 ? 11.768 11.359 6.110 1.00 77.19 175 PRO A N 1
ATOM 1352 C CA . PRO A 1 175 ? 12.950 10.548 6.436 1.00 77.19 175 PRO A CA 1
ATOM 1353 C C . PRO A 1 175 ? 12.658 9.217 7.160 1.00 77.19 175 PRO A C 1
ATOM 1355 O O . PRO A 1 175 ? 13.398 8.253 6.994 1.00 77.19 175 PRO A O 1
ATOM 1358 N N . HIS A 1 176 ? 11.560 9.123 7.918 1.00 68.81 176 HIS A N 1
ATOM 1359 C CA . HIS A 1 176 ? 11.227 7.928 8.702 1.00 68.81 176 HIS A CA 1
ATOM 1360 C C . HIS A 1 176 ? 10.433 6.848 7.934 1.00 68.81 176 HIS A C 1
ATOM 1362 O O . HIS A 1 176 ? 10.474 5.682 8.305 1.00 68.81 176 HIS A O 1
ATOM 1368 N N . GLN A 1 177 ? 9.752 7.192 6.831 1.00 63.56 177 GLN A N 1
ATOM 1369 C CA . GLN A 1 177 ? 8.989 6.239 5.993 1.00 63.56 177 GLN A CA 1
ATOM 1370 C C . GLN A 1 177 ? 9.816 5.728 4.787 1.00 63.56 177 GLN A C 1
ATOM 1372 O O . GLN A 1 177 ? 9.264 5.214 3.814 1.00 63.56 177 GLN A O 1
ATOM 1377 N N . MET A 1 178 ? 11.142 5.928 4.818 1.00 61.41 178 MET A N 1
ATOM 1378 C CA . MET A 1 178 ? 12.029 5.937 3.642 1.00 61.41 178 MET A CA 1
ATOM 1379 C C . MET A 1 178 ? 12.519 4.585 3.130 1.00 61.41 178 MET A C 1
ATOM 1381 O O . MET A 1 178 ? 12.947 4.521 1.978 1.00 61.41 178 MET A O 1
ATOM 1385 N N . GLN A 1 179 ? 12.548 3.534 3.949 1.00 72.75 179 GLN A N 1
ATOM 1386 C CA . GLN A 1 179 ? 13.548 2.482 3.722 1.00 72.75 179 GLN A CA 1
ATOM 1387 C C . GLN A 1 179 ? 13.426 1.749 2.369 1.00 72.75 179 GLN A C 1
ATOM 1389 O O . GLN A 1 179 ? 14.429 1.698 1.657 1.00 72.75 179 GLN A O 1
ATOM 1394 N N . PRO A 1 180 ? 12.249 1.265 1.923 1.00 88.94 180 PRO A N 1
ATOM 1395 C CA . PRO A 1 180 ? 12.193 0.498 0.678 1.00 88.94 180 PRO A CA 1
ATOM 1396 C C . PRO A 1 180 ? 12.139 1.372 -0.587 1.00 88.94 180 PRO A C 1
ATOM 1398 O O . PRO A 1 180 ? 12.744 1.028 -1.599 1.00 88.94 180 PRO A O 1
ATOM 1401 N N . ARG A 1 181 ? 11.451 2.526 -0.560 1.00 93.94 181 ARG A N 1
ATOM 1402 C CA . ARG A 1 181 ? 11.248 3.356 -1.769 1.00 93.94 181 ARG A CA 1
ATOM 1403 C C . ARG A 1 181 ? 12.530 4.039 -2.227 1.00 93.94 181 ARG A C 1
ATOM 1405 O O . ARG A 1 181 ? 12.836 4.030 -3.417 1.00 93.94 181 ARG A O 1
ATOM 1412 N N . ALA A 1 182 ? 13.268 4.623 -1.282 1.00 94.12 182 ALA A N 1
ATOM 1413 C CA . ALA A 1 182 ? 14.537 5.271 -1.583 1.00 94.12 182 ALA A CA 1
ATOM 1414 C C . ALA A 1 182 ? 15.561 4.240 -2.072 1.00 94.12 182 ALA A C 1
ATOM 1416 O O . ALA A 1 182 ? 16.270 4.513 -3.032 1.00 94.12 182 ALA A O 1
ATOM 1417 N N . LEU A 1 183 ? 15.577 3.034 -1.491 1.00 95.19 183 LEU A N 1
ATOM 1418 C CA . LEU A 1 183 ? 16.474 1.959 -1.914 1.00 95.19 183 LEU A CA 1
ATOM 1419 C C . LEU A 1 183 ? 16.272 1.580 -3.388 1.00 95.19 183 LEU A C 1
ATOM 1421 O O . LEU A 1 183 ? 17.255 1.457 -4.114 1.00 95.19 183 LEU A O 1
ATOM 1425 N N . ILE A 1 184 ? 15.021 1.463 -3.852 1.00 97.00 184 ILE A N 1
ATOM 1426 C CA . ILE A 1 184 ? 14.716 1.177 -5.266 1.00 97.00 184 ILE A CA 1
ATOM 1427 C C . ILE A 1 184 ? 15.309 2.264 -6.179 1.00 97.00 184 ILE A C 1
ATOM 1429 O O . ILE A 1 184 ? 15.999 1.941 -7.145 1.00 97.00 184 ILE A O 1
ATOM 1433 N N . LEU A 1 185 ? 15.088 3.547 -5.866 1.00 97.00 185 LEU A N 1
ATOM 1434 C CA . LEU A 1 185 ? 15.616 4.654 -6.677 1.00 97.00 185 LEU A CA 1
ATOM 1435 C C . LEU A 1 185 ? 17.142 4.774 -6.600 1.00 97.00 185 LEU A C 1
ATOM 1437 O O . LEU A 1 185 ? 17.771 5.070 -7.613 1.00 97.00 185 LEU A O 1
ATOM 1441 N N . ILE A 1 186 ? 17.747 4.493 -5.443 1.00 96.94 186 ILE A N 1
ATOM 1442 C CA . ILE A 1 186 ? 19.204 4.469 -5.268 1.00 96.94 186 ILE A CA 1
ATOM 1443 C C . ILE A 1 186 ? 19.824 3.375 -6.135 1.00 96.94 186 ILE A C 1
ATOM 1445 O O . ILE A 1 186 ? 20.810 3.638 -6.816 1.00 96.94 186 ILE A O 1
ATOM 1449 N N . VAL A 1 187 ? 19.244 2.171 -6.166 1.00 97.62 187 VAL A N 1
ATOM 1450 C CA . VAL A 1 187 ? 19.731 1.079 -7.026 1.00 97.62 187 VAL A CA 1
ATOM 1451 C C . VAL A 1 187 ? 19.705 1.496 -8.498 1.00 97.62 187 VAL A C 1
ATOM 1453 O O . VAL A 1 187 ? 20.691 1.297 -9.207 1.00 97.62 187 VAL A O 1
ATOM 1456 N N . LEU A 1 188 ? 18.621 2.132 -8.950 1.00 97.44 188 LEU A N 1
ATOM 1457 C CA . LEU A 1 188 ? 18.515 2.643 -10.321 1.00 97.44 188 LEU A CA 1
ATOM 1458 C C . LEU A 1 188 ? 19.505 3.775 -10.608 1.00 97.44 188 LEU A C 1
ATOM 1460 O O . LEU A 1 188 ? 20.104 3.811 -11.682 1.00 97.44 188 LEU A O 1
ATOM 1464 N N . LEU A 1 189 ? 19.697 4.686 -9.653 1.00 97.81 189 LEU A N 1
ATOM 1465 C CA . LEU A 1 189 ? 20.651 5.786 -9.758 1.00 97.81 189 LEU A CA 1
ATOM 1466 C C . LEU A 1 189 ? 22.087 5.264 -9.867 1.00 97.81 189 LEU A C 1
ATOM 1468 O O . LEU A 1 189 ? 22.828 5.690 -10.749 1.00 97.81 189 LEU A O 1
ATOM 1472 N N . VAL A 1 190 ? 22.467 4.313 -9.010 1.00 97.50 190 VAL A N 1
ATOM 1473 C CA . VAL A 1 190 ? 23.786 3.668 -9.038 1.00 97.50 190 VAL A CA 1
ATOM 1474 C C . VAL A 1 190 ? 23.988 2.932 -10.358 1.00 97.50 190 VAL A C 1
ATOM 1476 O O . VAL A 1 190 ? 25.036 3.088 -10.977 1.00 97.50 190 VAL A O 1
ATOM 1479 N N . ALA A 1 191 ? 22.986 2.192 -10.835 1.00 95.75 191 ALA A N 1
ATOM 1480 C CA . ALA A 1 191 ? 23.052 1.514 -12.127 1.00 95.75 191 ALA A CA 1
ATOM 1481 C C . ALA A 1 191 ? 23.274 2.495 -13.292 1.00 95.75 191 ALA A C 1
ATOM 1483 O O . ALA A 1 191 ? 24.119 2.244 -14.152 1.00 95.75 191 ALA A O 1
ATOM 1484 N N . ALA A 1 192 ? 22.575 3.634 -13.295 1.00 94.69 192 ALA A N 1
ATOM 1485 C CA . ALA A 1 192 ? 22.735 4.667 -14.317 1.00 94.69 192 ALA A CA 1
ATOM 1486 C C . ALA A 1 192 ? 24.110 5.363 -14.243 1.00 94.69 192 ALA A C 1
ATOM 1488 O O . ALA A 1 192 ? 24.744 5.593 -15.273 1.00 94.69 192 ALA A O 1
ATOM 1489 N N . LEU A 1 193 ? 24.613 5.639 -13.034 1.00 95.62 193 LEU A N 1
ATOM 1490 C CA . LEU A 1 193 ? 25.954 6.197 -12.823 1.00 95.62 193 LEU A CA 1
ATOM 1491 C C . LEU A 1 193 ? 27.055 5.231 -13.273 1.00 95.62 193 LEU A C 1
ATOM 1493 O O . LEU A 1 193 ? 27.996 5.653 -13.943 1.00 95.62 193 LEU A O 1
ATOM 1497 N N . LEU A 1 194 ? 26.930 3.941 -12.947 1.00 93.25 194 LEU A N 1
ATOM 1498 C CA . LEU A 1 194 ? 27.868 2.906 -13.388 1.00 93.25 194 LEU A CA 1
ATOM 1499 C C . LEU A 1 194 ? 27.854 2.747 -14.908 1.00 93.25 194 LEU A C 1
ATOM 1501 O O . LEU A 1 194 ? 28.918 2.631 -15.516 1.00 93.25 194 LEU A O 1
ATOM 1505 N N . GLN A 1 195 ? 26.674 2.802 -15.529 1.00 90.38 195 GLN A N 1
ATOM 1506 C CA . GLN A 1 195 ? 26.552 2.773 -16.983 1.00 90.38 195 GLN A CA 1
ATOM 1507 C C . GLN A 1 195 ? 27.284 3.962 -17.622 1.00 90.38 195 GLN A C 1
ATOM 1509 O O . GLN A 1 195 ? 28.098 3.762 -18.525 1.00 90.38 195 GLN A O 1
ATOM 1514 N N . MET A 1 196 ? 27.070 5.178 -17.113 1.00 90.94 196 MET A N 1
ATOM 1515 C CA . MET A 1 196 ? 27.753 6.380 -17.599 1.00 90.94 196 MET A CA 1
ATOM 1516 C C . MET A 1 196 ? 29.271 6.304 -17.392 1.00 90.94 196 MET A C 1
ATOM 1518 O O . MET A 1 196 ? 30.038 6.604 -18.303 1.00 90.94 196 MET A O 1
ATOM 1522 N N . TRP A 1 197 ? 29.717 5.838 -16.223 1.00 89.94 197 TRP A N 1
ATOM 1523 C CA . TRP A 1 197 ? 31.137 5.636 -15.931 1.00 89.94 197 TRP A CA 1
ATOM 1524 C C . TRP A 1 197 ? 31.781 4.603 -16.868 1.00 89.94 197 TRP A C 1
ATOM 1526 O O . TRP A 1 197 ? 32.917 4.793 -17.307 1.00 89.94 197 TRP A O 1
ATOM 1536 N N . SER A 1 198 ? 31.056 3.533 -17.208 1.00 84.81 198 SER A N 1
ATOM 1537 C CA . SER A 1 198 ? 31.544 2.496 -18.122 1.00 84.81 198 SER A CA 1
ATOM 1538 C C . SER A 1 198 ? 31.689 2.990 -19.563 1.00 84.81 198 SER A C 1
ATOM 1540 O O . SER A 1 198 ? 32.648 2.613 -20.232 1.00 84.81 198 SER A O 1
ATOM 1542 N N . ALA A 1 199 ? 30.797 3.881 -20.011 1.00 80.25 199 ALA A N 1
ATOM 1543 C CA . ALA A 1 199 ? 30.854 4.476 -21.344 1.00 80.25 199 ALA A CA 1
ATOM 1544 C C . ALA A 1 199 ? 32.087 5.380 -21.531 1.00 80.25 199 ALA A C 1
ATOM 1546 O O . ALA A 1 199 ? 32.666 5.411 -22.614 1.00 80.25 199 ALA A O 1
ATOM 1547 N N . THR A 1 200 ? 32.519 6.080 -20.477 1.00 78.19 200 THR A N 1
ATOM 1548 C CA . THR A 1 200 ? 33.660 7.010 -20.534 1.00 78.19 200 THR A CA 1
ATOM 1549 C C . THR A 1 200 ? 35.017 6.309 -20.434 1.00 78.19 200 THR A C 1
ATOM 1551 O O . THR A 1 200 ? 35.984 6.765 -21.033 1.00 78.19 200 THR A O 1
ATOM 1554 N N . ASN A 1 201 ? 35.120 5.201 -19.690 1.00 74.12 201 ASN A N 1
ATOM 1555 C CA . ASN A 1 201 ? 36.415 4.599 -19.338 1.00 74.12 201 ASN A CA 1
ATOM 1556 C C . ASN A 1 201 ? 36.899 3.482 -20.278 1.00 74.12 201 ASN A C 1
ATOM 1558 O O . ASN A 1 201 ? 37.746 2.680 -19.885 1.00 74.12 201 ASN A O 1
ATOM 1562 N N . THR A 1 202 ? 36.405 3.417 -21.522 1.00 57.25 202 THR A N 1
ATOM 1563 C CA . THR A 1 202 ? 36.884 2.472 -22.562 1.00 57.25 202 THR A CA 1
ATOM 1564 C C . THR A 1 202 ? 36.972 1.014 -22.091 1.00 57.25 202 THR A C 1
ATOM 1566 O O . THR A 1 202 ? 37.825 0.247 -22.535 1.00 57.25 202 THR A O 1
ATOM 1569 N N . VAL A 1 203 ? 36.105 0.599 -21.161 1.00 58.31 203 VAL A N 1
ATOM 1570 C CA . VAL A 1 203 ? 35.953 -0.827 -20.872 1.00 58.31 203 VAL A CA 1
ATOM 1571 C C . VAL A 1 203 ? 35.293 -1.401 -22.117 1.00 58.31 203 VAL A C 1
ATOM 1573 O O . VAL A 1 203 ? 34.126 -1.114 -22.365 1.00 58.31 203 VAL A O 1
ATOM 1576 N N . ASN A 1 204 ? 36.076 -2.113 -22.934 1.00 50.72 204 ASN A N 1
ATOM 1577 C CA . ASN A 1 204 ? 35.705 -2.641 -24.250 1.00 50.72 204 ASN A CA 1
ATOM 1578 C C . ASN A 1 204 ? 34.573 -3.676 -24.150 1.00 50.72 204 ASN A C 1
ATOM 1580 O O . ASN A 1 204 ? 34.777 -4.871 -24.360 1.00 50.72 204 ASN A O 1
ATOM 1584 N N . PHE A 1 205 ? 33.366 -3.228 -23.828 1.00 53.19 205 PHE A N 1
ATOM 1585 C CA . PHE A 1 205 ? 32.158 -3.966 -24.127 1.00 53.19 205 PHE A CA 1
ATOM 1586 C C . PHE A 1 205 ? 31.891 -3.727 -25.608 1.00 53.19 205 PHE A C 1
ATOM 1588 O O . PHE A 1 205 ? 31.359 -2.697 -26.005 1.00 53.19 205 PHE A O 1
ATOM 1595 N N . THR A 1 206 ? 32.291 -4.684 -26.437 1.00 53.72 206 THR A N 1
ATOM 1596 C CA . THR A 1 206 ? 31.933 -4.725 -27.861 1.00 53.72 206 THR A CA 1
ATOM 1597 C C . THR A 1 206 ? 30.417 -4.828 -28.074 1.00 53.72 206 THR A C 1
ATOM 1599 O O . THR A 1 206 ? 29.938 -4.691 -29.193 1.00 53.72 206 THR A O 1
ATOM 1602 N N . SER A 1 207 ? 29.639 -5.055 -27.010 1.00 61.09 207 SER A N 1
ATOM 1603 C CA . SER A 1 207 ? 28.184 -5.096 -27.051 1.00 61.09 207 SER A CA 1
ATOM 1604 C C . SER A 1 207 ? 27.568 -3.699 -26.934 1.00 61.09 207 SER A C 1
ATOM 1606 O O . SER A 1 207 ? 27.807 -2.993 -25.955 1.00 61.09 207 SER A O 1
ATOM 1608 N N . HIS A 1 208 ? 26.645 -3.368 -27.835 1.00 67.19 208 HIS A N 1
ATOM 1609 C CA . HIS A 1 208 ? 25.802 -2.160 -27.802 1.00 67.19 208 HIS A CA 1
ATOM 1610 C C . HIS A 1 208 ? 24.828 -2.072 -26.605 1.00 67.19 208 HIS A C 1
ATOM 1612 O O . HIS A 1 208 ? 23.966 -1.199 -26.576 1.00 67.19 208 HIS A O 1
ATOM 1618 N N . ILE A 1 209 ? 24.929 -2.988 -25.641 1.00 73.88 209 ILE A N 1
ATOM 1619 C CA . ILE A 1 209 ? 23.903 -3.275 -24.640 1.00 73.88 209 ILE A CA 1
ATOM 1620 C C . ILE A 1 209 ? 24.223 -2.579 -23.312 1.00 73.88 209 ILE A C 1
ATOM 1622 O O . ILE A 1 209 ? 25.339 -2.671 -22.796 1.00 73.88 209 ILE A O 1
ATOM 1626 N N . LEU A 1 210 ? 23.216 -1.941 -22.708 1.00 82.69 210 LEU A N 1
ATOM 1627 C CA . LEU A 1 210 ? 23.325 -1.255 -21.410 1.00 82.69 210 LEU A CA 1
ATOM 1628 C C . LEU A 1 210 ? 23.332 -2.250 -20.226 1.00 82.69 210 LEU A C 1
ATOM 1630 O O . LEU A 1 210 ? 22.342 -2.401 -19.503 1.00 82.69 210 LEU A O 1
ATOM 1634 N N . PHE A 1 211 ? 24.446 -2.960 -20.028 1.00 85.25 211 PHE A N 1
ATOM 1635 C CA . PHE A 1 211 ? 24.581 -4.028 -19.025 1.00 85.25 211 PHE A CA 1
ATOM 1636 C C . PHE A 1 211 ? 24.227 -3.591 -17.591 1.00 85.25 211 PHE A C 1
ATOM 1638 O O . PHE A 1 211 ? 23.386 -4.222 -16.943 1.00 85.25 211 PHE A O 1
ATOM 1645 N N . TRP A 1 212 ? 24.832 -2.507 -17.091 1.00 90.62 212 TRP A N 1
ATOM 1646 C CA . TRP A 1 212 ? 24.650 -2.072 -15.697 1.00 90.62 212 TRP A CA 1
ATOM 1647 C C . TRP A 1 212 ? 23.213 -1.669 -15.405 1.00 90.62 212 TRP A C 1
ATOM 1649 O O . TRP A 1 212 ? 22.686 -1.932 -14.325 1.00 90.62 212 TRP A O 1
ATOM 1659 N N . GLN A 1 213 ? 22.561 -1.082 -16.400 1.00 91.50 213 GLN A N 1
ATOM 1660 C CA . GLN A 1 213 ? 21.182 -0.650 -16.306 1.00 91.50 213 GLN A CA 1
ATOM 1661 C C . GLN A 1 213 ? 20.212 -1.833 -16.243 1.00 91.50 213 GLN A C 1
ATOM 1663 O O . GLN A 1 213 ? 19.334 -1.858 -15.381 1.00 91.50 213 GLN A O 1
ATOM 1668 N N . ARG A 1 214 ? 20.422 -2.860 -17.078 1.00 91.81 214 ARG A N 1
ATOM 1669 C CA . ARG A 1 214 ? 19.658 -4.117 -17.014 1.00 91.81 214 ARG A CA 1
ATOM 1670 C C . ARG A 1 214 ? 19.819 -4.804 -15.655 1.00 91.81 214 ARG A C 1
ATOM 1672 O O . ARG A 1 214 ? 18.824 -5.194 -15.046 1.00 91.81 214 ARG A O 1
ATOM 1679 N N . LEU A 1 215 ? 21.046 -4.890 -15.138 1.00 91.69 215 LEU A N 1
ATOM 1680 C CA . LEU A 1 215 ? 21.297 -5.446 -13.805 1.00 91.69 215 LEU A CA 1
ATOM 1681 C C . LEU A 1 215 ? 20.563 -4.649 -12.714 1.00 91.69 215 LEU A C 1
ATOM 1683 O O . LEU A 1 215 ? 19.893 -5.233 -11.859 1.00 91.69 215 LEU A O 1
ATOM 1687 N N . GLY A 1 216 ? 20.632 -3.318 -12.787 1.00 95.25 216 GLY A N 1
ATOM 1688 C CA . GLY A 1 216 ? 19.891 -2.418 -11.907 1.00 95.25 216 GLY A CA 1
ATOM 1689 C C . GLY A 1 216 ? 18.388 -2.682 -11.928 1.00 95.25 216 GLY A C 1
ATOM 1690 O O . GLY A 1 216 ? 17.773 -2.749 -10.867 1.00 95.25 216 GLY A O 1
ATOM 1691 N N . TYR A 1 217 ? 17.801 -2.912 -13.106 1.00 95.38 217 TYR A N 1
ATOM 1692 C CA . TYR A 1 217 ? 16.381 -3.242 -13.241 1.00 95.38 217 TYR A CA 1
ATOM 1693 C C . TYR A 1 217 ? 15.998 -4.565 -12.595 1.00 95.38 217 TYR A C 1
ATOM 1695 O O . TYR A 1 217 ? 14.972 -4.621 -11.922 1.00 95.38 217 TYR A O 1
ATOM 1703 N N . MET A 1 218 ? 16.816 -5.611 -12.726 1.00 95.06 218 MET A N 1
ATOM 1704 C CA . MET A 1 218 ? 16.520 -6.892 -12.073 1.00 95.06 218 MET A CA 1
ATOM 1705 C C . MET A 1 218 ? 16.418 -6.737 -10.553 1.00 95.06 218 MET A C 1
ATOM 1707 O O . MET A 1 218 ? 15.478 -7.243 -9.938 1.00 95.06 218 MET A O 1
ATOM 1711 N N . VAL A 1 219 ? 17.352 -5.996 -9.953 1.00 96.38 219 VAL A N 1
ATOM 1712 C CA . VAL A 1 219 ? 17.359 -5.750 -8.505 1.00 96.38 219 VAL A CA 1
ATOM 1713 C C . VAL A 1 219 ? 16.225 -4.800 -8.109 1.00 96.38 219 VAL A C 1
ATOM 1715 O O . VAL A 1 219 ? 15.473 -5.0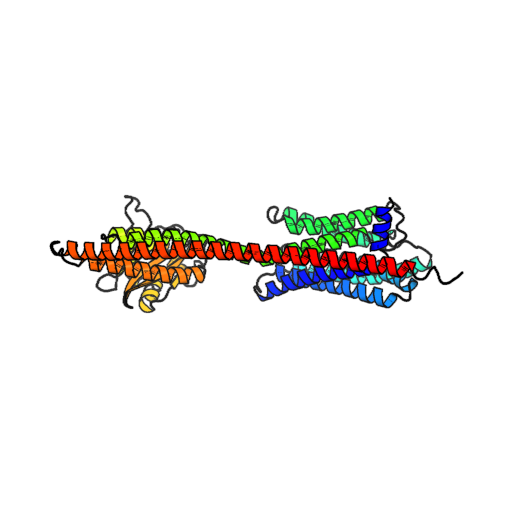91 -7.179 1.00 96.38 219 VAL A O 1
ATOM 1718 N N . ALA A 1 220 ? 16.057 -3.690 -8.828 1.00 97.06 220 ALA A N 1
ATOM 1719 C CA . ALA A 1 220 ? 15.050 -2.678 -8.526 1.00 97.06 220 ALA A CA 1
ATOM 1720 C C . ALA A 1 220 ? 13.619 -3.220 -8.649 1.00 97.06 220 ALA A C 1
ATOM 1722 O O . ALA A 1 220 ? 12.799 -2.958 -7.773 1.00 97.06 220 ALA A O 1
ATOM 1723 N N . PHE A 1 221 ? 13.310 -4.008 -9.684 1.00 97.12 221 PHE A N 1
ATOM 1724 C CA . PHE A 1 221 ? 11.981 -4.602 -9.852 1.00 97.12 221 PHE A CA 1
ATOM 1725 C C . PHE A 1 221 ? 11.689 -5.681 -8.812 1.00 97.12 221 PHE A C 1
ATOM 1727 O O . PHE A 1 221 ? 10.565 -5.743 -8.316 1.00 97.12 221 PHE A O 1
ATOM 1734 N N . ALA A 1 222 ? 12.682 -6.488 -8.425 1.00 96.38 222 ALA A N 1
ATOM 1735 C CA . ALA A 1 222 ? 12.518 -7.444 -7.333 1.00 96.38 222 ALA A CA 1
ATOM 1736 C C . ALA A 1 222 ? 12.227 -6.727 -6.003 1.00 96.38 222 ALA A C 1
ATOM 1738 O O . ALA A 1 222 ? 11.267 -7.070 -5.313 1.00 96.38 222 ALA A O 1
ATOM 1739 N N . LEU A 1 223 ? 12.992 -5.679 -5.678 1.00 96.69 223 LEU A N 1
ATOM 1740 C CA . LEU A 1 223 ? 12.736 -4.836 -4.504 1.00 96.69 223 LEU A CA 1
ATOM 1741 C C . LEU A 1 223 ? 11.360 -4.163 -4.573 1.00 96.69 223 LEU A C 1
ATOM 1743 O O . LEU A 1 223 ? 10.663 -4.071 -3.564 1.00 96.69 223 LEU A O 1
ATOM 1747 N N . TRP A 1 224 ? 10.937 -3.731 -5.760 1.00 97.62 224 TRP A N 1
ATOM 1748 C CA . TRP A 1 224 ? 9.626 -3.123 -5.951 1.00 97.62 224 TRP A CA 1
ATOM 1749 C C . TRP A 1 224 ? 8.478 -4.121 -5.766 1.00 97.62 224 TRP A C 1
ATOM 1751 O O . TRP A 1 224 ? 7.458 -3.764 -5.179 1.00 97.62 224 TRP A O 1
ATOM 1761 N N . ALA A 1 225 ? 8.657 -5.377 -6.181 1.00 96.50 225 ALA A N 1
ATOM 1762 C CA . ALA A 1 225 ? 7.710 -6.458 -5.916 1.00 96.50 225 ALA A CA 1
ATOM 1763 C C . ALA A 1 225 ? 7.594 -6.764 -4.416 1.00 96.50 225 ALA A C 1
ATOM 1765 O O . ALA A 1 225 ? 6.479 -6.890 -3.908 1.00 96.50 225 ALA A O 1
ATOM 1766 N N . VAL A 1 226 ? 8.721 -6.809 -3.695 1.00 95.75 226 VAL A N 1
ATOM 1767 C CA . VAL A 1 226 ? 8.732 -6.956 -2.227 1.00 95.75 226 VAL A CA 1
ATOM 1768 C C . VAL A 1 226 ? 7.997 -5.791 -1.566 1.00 95.75 226 VAL A C 1
ATOM 1770 O O . VAL A 1 226 ? 7.124 -6.017 -0.733 1.00 95.75 226 VAL A O 1
ATOM 1773 N N . PHE A 1 227 ? 8.274 -4.556 -1.991 1.00 95.44 227 PHE A N 1
ATOM 1774 C CA . PHE A 1 227 ? 7.575 -3.372 -1.493 1.00 95.44 227 PHE A CA 1
ATOM 1775 C C . PHE A 1 227 ? 6.066 -3.419 -1.780 1.00 95.44 227 PHE A C 1
ATOM 1777 O O . PHE A 1 227 ? 5.261 -3.096 -0.909 1.00 95.44 227 PHE A O 1
ATOM 1784 N N . ALA A 1 228 ? 5.655 -3.845 -2.978 1.00 95.50 228 ALA A N 1
ATOM 1785 C CA . ALA A 1 228 ? 4.242 -4.007 -3.319 1.00 95.50 228 ALA A CA 1
ATOM 1786 C C . ALA A 1 228 ? 3.561 -5.056 -2.430 1.00 95.50 228 ALA A C 1
ATOM 1788 O O . ALA A 1 228 ? 2.443 -4.830 -1.967 1.00 95.50 228 ALA A O 1
ATOM 1789 N N . TYR A 1 229 ? 4.239 -6.172 -2.159 1.00 95.06 229 TYR A N 1
ATOM 1790 C CA . TYR A 1 229 ? 3.755 -7.210 -1.253 1.00 95.06 229 TYR A CA 1
ATOM 1791 C C . TYR A 1 229 ? 3.615 -6.701 0.185 1.00 95.06 229 TYR A C 1
ATOM 1793 O O . TYR A 1 229 ? 2.548 -6.856 0.779 1.00 95.06 229 TYR A O 1
ATOM 1801 N N . GLU A 1 230 ? 4.656 -6.060 0.723 1.00 91.56 230 GLU A N 1
ATOM 1802 C CA . GLU A 1 230 ? 4.646 -5.479 2.069 1.00 91.56 230 GLU A CA 1
ATOM 1803 C C . GLU A 1 230 ? 3.516 -4.464 2.210 1.00 91.56 230 GLU A C 1
ATOM 1805 O O . GLU A 1 230 ? 2.721 -4.570 3.142 1.00 91.56 230 GLU A O 1
ATOM 1810 N N . HIS A 1 231 ? 3.372 -3.566 1.226 1.00 91.19 231 HIS A N 1
ATOM 1811 C CA . HIS A 1 231 ? 2.270 -2.614 1.185 1.00 91.19 231 HIS A CA 1
ATOM 1812 C C . HIS A 1 231 ? 0.955 -3.377 1.327 1.00 91.19 231 HIS A C 1
ATOM 1814 O O . HIS A 1 231 ? 0.240 -3.154 2.299 1.00 91.19 231 HIS A O 1
ATOM 1820 N N . VAL A 1 232 ? 0.637 -4.313 0.420 1.00 90.38 232 VAL A N 1
ATOM 1821 C CA . VAL A 1 232 ? -0.614 -5.108 0.435 1.00 90.38 232 VAL A CA 1
ATOM 1822 C C . VAL A 1 232 ? -0.867 -5.833 1.760 1.00 90.38 232 VAL A C 1
ATOM 1824 O O . VAL A 1 232 ? -2.027 -5.943 2.160 1.00 90.38 232 VAL A O 1
ATOM 1827 N N . MET A 1 233 ? 0.178 -6.314 2.428 1.00 88.69 233 MET A N 1
ATOM 1828 C CA . MET A 1 233 ? 0.060 -7.048 3.687 1.00 88.69 233 MET A CA 1
ATOM 1829 C C . MET A 1 233 ? -0.094 -6.148 4.912 1.00 88.69 233 MET A C 1
ATOM 1831 O O . MET A 1 233 ? -0.636 -6.615 5.910 1.00 88.69 233 MET A O 1
ATOM 1835 N N . GLU A 1 234 ? 0.317 -4.882 4.855 1.00 85.44 234 GLU A N 1
ATOM 1836 C CA . GLU A 1 234 ? 0.302 -3.987 6.018 1.00 85.44 234 GLU A CA 1
ATOM 1837 C C . GLU A 1 234 ? -1.076 -3.881 6.700 1.00 85.44 234 GLU A C 1
ATOM 1839 O O . GLU A 1 234 ? -1.155 -4.155 7.898 1.00 85.44 234 GLU A O 1
ATOM 1844 N N . PRO A 1 235 ? -2.198 -3.663 5.980 1.00 77.69 235 PRO A N 1
ATOM 1845 C CA . PRO A 1 235 ? -3.517 -3.620 6.616 1.00 77.69 235 PRO A CA 1
ATOM 1846 C C . PRO A 1 235 ? -3.914 -4.954 7.264 1.00 77.69 235 PRO A C 1
ATOM 1848 O O . PRO A 1 235 ? -4.617 -4.983 8.273 1.00 77.69 235 PRO A O 1
ATOM 1851 N N . LEU A 1 236 ? -3.469 -6.081 6.694 1.00 79.56 236 LEU A N 1
ATOM 1852 C CA . LEU A 1 236 ? -3.739 -7.411 7.246 1.00 79.56 236 LEU A CA 1
ATOM 1853 C C . LEU A 1 236 ? -2.923 -7.653 8.516 1.00 79.56 236 LEU A C 1
ATOM 1855 O O . LEU A 1 236 ? -3.435 -8.260 9.454 1.00 79.56 236 LEU A O 1
ATOM 1859 N N . ARG A 1 237 ? -1.682 -7.156 8.567 1.00 77.12 237 ARG A N 1
ATOM 1860 C CA . ARG A 1 237 ? -0.836 -7.208 9.766 1.00 77.12 237 ARG A CA 1
ATOM 1861 C C . ARG A 1 237 ? -1.414 -6.336 10.871 1.00 77.12 237 ARG A C 1
ATOM 1863 O O . ARG A 1 237 ? -1.541 -6.822 11.989 1.00 77.12 237 ARG A O 1
ATOM 1870 N N . GLU A 1 238 ? -1.828 -5.110 10.558 1.00 72.25 238 GLU A N 1
ATOM 1871 C CA . GLU A 1 238 ? -2.498 -4.218 11.512 1.00 72.25 238 GLU A CA 1
ATOM 1872 C C . GLU A 1 238 ? -3.775 -4.861 12.069 1.00 72.25 238 GLU A C 1
ATOM 1874 O O . GLU A 1 238 ? -3.967 -4.899 13.284 1.00 72.25 238 GLU A O 1
ATOM 1879 N N . THR A 1 239 ? -4.602 -5.458 11.204 1.00 72.44 239 THR A N 1
ATOM 1880 C CA . THR A 1 239 ? -5.829 -6.157 11.625 1.00 72.44 239 THR A CA 1
ATOM 1881 C C . THR A 1 239 ? -5.518 -7.385 12.484 1.00 72.44 239 THR A C 1
ATOM 1883 O O . THR A 1 239 ? -6.151 -7.592 13.516 1.00 72.44 239 THR A O 1
ATOM 1886 N N . ALA A 1 240 ? -4.529 -8.196 12.102 1.00 70.19 240 ALA A N 1
ATOM 1887 C CA . ALA A 1 240 ? -4.144 -9.389 12.854 1.00 70.19 240 ALA A CA 1
ATOM 1888 C C . ALA A 1 240 ? -3.572 -9.042 14.238 1.00 70.19 240 ALA A C 1
ATOM 1890 O O . ALA A 1 240 ? -3.917 -9.692 15.225 1.00 70.19 240 ALA A O 1
ATOM 1891 N N . VAL A 1 241 ? -2.740 -8.000 14.326 1.00 70.12 241 VAL A N 1
ATOM 1892 C CA . VAL A 1 241 ? -2.202 -7.500 15.600 1.00 70.12 241 VAL A CA 1
ATOM 1893 C C . VAL A 1 241 ? -3.321 -6.921 16.465 1.00 70.12 241 VAL A C 1
ATOM 1895 O O . VAL A 1 241 ? -3.376 -7.228 17.655 1.00 70.12 241 VAL A O 1
ATOM 1898 N N . ALA A 1 242 ? -4.243 -6.150 15.880 1.00 67.56 242 ALA A N 1
ATOM 1899 C CA . ALA A 1 242 ? -5.419 -5.644 16.584 1.00 67.56 242 ALA A CA 1
ATOM 1900 C C . ALA A 1 242 ? -6.314 -6.784 17.103 1.00 67.56 242 ALA A C 1
ATOM 1902 O O . ALA A 1 242 ? -6.784 -6.742 18.233 1.00 67.56 242 ALA A O 1
ATOM 1903 N N . HIS A 1 243 ? -6.513 -7.848 16.325 1.00 68.12 243 HIS A N 1
ATOM 1904 C CA . HIS A 1 243 ? -7.279 -9.011 16.775 1.00 68.12 243 HIS A CA 1
ATOM 1905 C C . HIS A 1 243 ? -6.571 -9.763 17.909 1.00 68.12 243 HIS A C 1
ATOM 1907 O O . HIS A 1 243 ? -7.221 -10.158 18.874 1.00 68.12 243 HIS A O 1
ATOM 1913 N N . ALA A 1 244 ? -5.249 -9.938 17.833 1.00 68.75 244 ALA A N 1
ATOM 1914 C CA . ALA A 1 244 ? -4.482 -10.603 18.885 1.00 68.75 244 ALA A CA 1
ATOM 1915 C C . ALA A 1 244 ? -4.551 -9.842 20.221 1.00 68.75 244 ALA A C 1
ATOM 1917 O O . ALA A 1 244 ? -4.718 -10.463 21.271 1.00 68.75 244 ALA A O 1
ATOM 1918 N N . THR A 1 245 ? -4.475 -8.506 20.189 1.00 70.56 245 THR A N 1
ATOM 1919 C CA . THR A 1 245 ? -4.628 -7.675 21.395 1.00 70.56 245 THR A CA 1
ATOM 1920 C C . THR A 1 245 ? -6.061 -7.660 21.920 1.00 70.56 245 THR A C 1
ATOM 1922 O O . THR A 1 245 ? -6.257 -7.641 23.133 1.00 70.56 245 THR A O 1
ATOM 1925 N N . VAL A 1 246 ? -7.072 -7.722 21.048 1.00 67.38 246 VAL A N 1
ATOM 1926 C CA . VAL A 1 246 ? -8.473 -7.872 21.473 1.00 67.38 246 VAL A CA 1
ATOM 1927 C C . VAL A 1 246 ? -8.694 -9.218 22.168 1.00 67.38 246 VAL A C 1
ATOM 1929 O O . VAL A 1 246 ? -9.303 -9.243 23.232 1.00 67.38 246 VAL A O 1
ATOM 1932 N N . ILE A 1 247 ? -8.163 -10.324 21.635 1.00 70.81 247 ILE A N 1
ATOM 1933 C CA . ILE A 1 247 ? -8.318 -11.664 22.232 1.00 70.81 247 ILE A CA 1
ATOM 1934 C C . ILE A 1 247 ? -7.683 -11.735 23.628 1.00 70.81 247 ILE A C 1
ATOM 1936 O O . ILE A 1 247 ? -8.297 -12.279 24.545 1.00 70.81 247 ILE A O 1
ATOM 1940 N N . SER A 1 248 ? -6.482 -11.177 23.820 1.00 73.50 248 SER A N 1
ATOM 1941 C CA . SER A 1 248 ? -5.834 -11.192 25.139 1.00 73.50 248 SER A CA 1
ATOM 1942 C C . SER A 1 248 ? -6.584 -10.341 26.167 1.00 73.50 248 SER A C 1
ATOM 1944 O O . SER A 1 248 ? -6.766 -10.772 27.304 1.00 73.50 248 SER A O 1
ATOM 1946 N N . ARG A 1 249 ? -7.091 -9.168 25.764 1.00 72.44 249 ARG A N 1
ATOM 1947 C CA . ARG A 1 249 ? -7.951 -8.332 26.619 1.00 72.44 249 ARG A CA 1
ATOM 1948 C C . ARG A 1 249 ? -9.269 -9.017 26.953 1.00 72.44 249 ARG A C 1
ATOM 1950 O O . ARG A 1 249 ? -9.745 -8.901 28.075 1.00 72.44 249 ARG A O 1
ATOM 1957 N N . PHE A 1 250 ? -9.837 -9.754 26.003 1.00 71.50 250 PHE A N 1
ATOM 1958 C CA . PHE A 1 250 ? -11.062 -10.514 26.215 1.00 71.50 250 PHE A CA 1
ATOM 1959 C C . PHE A 1 250 ? -10.854 -11.613 27.259 1.00 71.50 250 PHE A C 1
ATOM 1961 O O . PHE A 1 250 ? -11.673 -11.735 28.159 1.00 71.50 250 PHE A O 1
ATOM 1968 N N . ALA A 1 251 ? -9.741 -12.353 27.204 1.00 73.69 251 ALA A N 1
ATOM 1969 C CA . ALA A 1 251 ? -9.425 -13.376 28.203 1.00 73.69 251 ALA A CA 1
ATOM 1970 C C . ALA A 1 251 ? -9.391 -12.807 29.635 1.00 73.69 251 ALA A C 1
ATOM 1972 O O . ALA A 1 251 ? -10.039 -13.364 30.518 1.00 73.69 251 ALA A O 1
ATOM 1973 N N . HIS A 1 252 ? -8.730 -11.663 29.842 1.00 75.50 252 HIS A N 1
ATOM 1974 C CA . HIS A 1 252 ? -8.733 -10.974 31.139 1.00 75.50 252 HIS A CA 1
ATOM 1975 C C . HIS A 1 252 ? -10.126 -10.462 31.531 1.00 75.50 252 HIS A C 1
ATOM 1977 O O . HIS A 1 252 ? -10.571 -10.675 32.655 1.00 75.50 252 HIS A O 1
ATOM 1983 N N . ALA A 1 253 ? -10.870 -9.886 30.583 1.00 73.88 253 ALA A N 1
ATOM 1984 C CA . ALA A 1 253 ? -12.231 -9.425 30.834 1.00 73.88 253 ALA A CA 1
ATOM 1985 C C . ALA A 1 253 ? -13.187 -10.566 31.241 1.00 73.88 253 ALA A C 1
ATOM 1987 O O . ALA A 1 253 ? -14.127 -10.322 31.992 1.00 73.88 253 ALA A O 1
ATOM 1988 N N . PHE A 1 254 ? -12.968 -11.812 30.794 1.00 74.75 254 PHE A N 1
ATOM 1989 C CA . PHE A 1 254 ? -13.756 -12.967 31.251 1.00 74.75 254 PHE A CA 1
ATOM 1990 C C . PHE A 1 254 ? -13.511 -13.322 32.715 1.00 74.75 254 PHE A C 1
ATOM 1992 O O . PHE A 1 254 ? -14.459 -13.691 33.411 1.00 74.75 254 PHE A O 1
ATOM 1999 N N . GLU A 1 255 ? -12.267 -13.222 33.179 1.00 78.25 255 GLU A N 1
ATOM 2000 C CA . GLU A 1 255 ? -11.931 -13.445 34.588 1.00 78.25 255 GLU A CA 1
ATOM 2001 C C . GLU A 1 255 ? -12.615 -12.384 35.463 1.00 78.25 255 GLU A C 1
ATOM 2003 O O . GLU A 1 255 ? -13.335 -12.729 36.406 1.00 78.25 255 GLU A O 1
ATOM 2008 N N . ASP A 1 256 ? -12.532 -11.112 35.064 1.00 75.12 256 ASP A N 1
ATOM 2009 C CA . ASP A 1 256 ? -13.194 -10.001 35.762 1.00 75.12 256 ASP A CA 1
ATOM 2010 C C . ASP A 1 256 ? -14.730 -10.102 35.721 1.00 75.12 256 ASP A C 1
ATOM 2012 O O . ASP A 1 256 ? -15.421 -9.809 36.705 1.00 75.12 256 ASP A O 1
ATOM 2016 N N . ALA A 1 257 ? -15.288 -10.555 34.595 1.00 75.25 257 ALA A N 1
ATOM 2017 C CA . ALA A 1 257 ? -16.715 -10.822 34.428 1.00 75.25 257 ALA A CA 1
ATOM 2018 C C . ALA A 1 257 ? -17.205 -11.937 35.364 1.00 75.25 257 ALA A C 1
ATOM 2020 O O . ALA A 1 257 ? -18.266 -11.812 35.984 1.00 75.25 257 ALA A O 1
ATOM 2021 N N . ALA A 1 258 ? -16.443 -13.024 35.498 1.00 77.12 258 ALA A N 1
ATOM 2022 C CA . ALA A 1 258 ? -16.781 -14.110 36.414 1.00 77.12 258 ALA A CA 1
ATOM 2023 C C . ALA A 1 258 ? -16.828 -13.614 37.870 1.00 77.12 258 ALA A C 1
ATOM 2025 O O . ALA A 1 258 ? -17.724 -13.992 38.636 1.00 77.12 258 ALA A O 1
ATOM 2026 N N . ASP A 1 259 ? -15.920 -12.711 38.233 1.00 76.19 259 ASP A N 1
ATOM 2027 C CA . ASP A 1 259 ? -15.901 -12.081 39.548 1.00 76.19 259 ASP A CA 1
ATOM 2028 C C . ASP A 1 259 ? -17.016 -11.044 39.740 1.00 76.19 259 ASP A C 1
ATOM 2030 O O . ASP A 1 259 ? -17.507 -10.878 40.864 1.00 76.19 259 ASP A O 1
ATOM 2034 N N . SER A 1 260 ? -17.473 -10.362 38.685 1.00 72.00 260 SER A N 1
ATOM 2035 C CA . SER A 1 260 ? -18.605 -9.425 38.762 1.00 72.00 260 SER A CA 1
ATOM 2036 C C . SER A 1 260 ? -19.924 -10.149 39.053 1.00 72.00 260 SER A C 1
ATOM 2038 O O . SER A 1 260 ? -20.673 -9.733 39.940 1.00 72.00 260 SER A O 1
ATOM 2040 N N . VAL A 1 261 ? -20.148 -11.312 38.431 1.00 74.81 261 VAL A N 1
ATOM 2041 C CA . VAL A 1 261 ? -21.324 -12.167 38.685 1.00 74.81 261 VAL A CA 1
ATOM 2042 C C . VAL A 1 261 ? -21.351 -12.698 40.125 1.00 74.81 261 VAL A C 1
ATOM 2044 O O . VAL A 1 261 ? -22.426 -12.890 40.698 1.00 74.81 261 VAL A O 1
ATOM 2047 N N . ARG A 1 262 ? -20.183 -12.911 40.744 1.00 75.50 262 ARG A N 1
ATOM 2048 C CA . ARG A 1 262 ? -20.069 -13.359 42.146 1.00 75.50 262 ARG A CA 1
ATOM 2049 C C . ARG A 1 262 ? -20.303 -12.239 43.163 1.00 75.50 262 ARG A C 1
ATOM 2051 O O . ARG A 1 262 ? -20.575 -12.526 44.331 1.00 75.50 262 ARG A O 1
ATOM 2058 N N . ALA A 1 263 ? -20.196 -10.973 42.760 1.00 74.31 263 ALA A N 1
ATOM 2059 C CA . ALA A 1 263 ? -20.349 -9.843 43.667 1.00 74.31 263 ALA A CA 1
ATOM 2060 C C . ALA A 1 263 ? -21.821 -9.659 44.077 1.00 74.31 263 ALA A C 1
ATOM 2062 O O . ALA A 1 263 ? -22.668 -9.256 43.286 1.00 74.31 263 ALA A O 1
ATOM 2063 N N . MET A 1 264 ? -22.127 -9.892 45.357 1.00 76.00 264 MET A N 1
ATOM 2064 C CA . MET A 1 264 ? -23.490 -9.725 45.891 1.00 76.00 264 MET A CA 1
ATOM 2065 C C . MET A 1 264 ? -23.907 -8.256 46.075 1.00 76.00 264 MET A C 1
ATOM 2067 O O . MET A 1 264 ? -25.079 -7.980 46.316 1.00 76.00 264 MET A O 1
ATOM 2071 N N . ASN A 1 265 ? -22.967 -7.310 45.991 1.00 83.56 265 ASN A N 1
ATOM 2072 C CA . ASN A 1 265 ? -23.236 -5.885 46.160 1.00 83.56 265 ASN A CA 1
ATOM 2073 C C . ASN A 1 265 ? -23.467 -5.220 44.785 1.00 83.56 265 ASN A C 1
ATOM 2075 O O . ASN A 1 265 ? -22.510 -5.126 44.010 1.00 83.56 265 ASN A O 1
ATOM 2079 N N . PRO A 1 266 ? -24.680 -4.702 44.490 1.00 84.44 266 PRO A N 1
ATOM 2080 C CA . PRO A 1 266 ? -24.998 -4.077 43.203 1.00 84.44 266 PRO A CA 1
ATOM 2081 C C . PRO A 1 266 ? -24.070 -2.915 42.835 1.00 84.44 266 PRO A C 1
ATOM 2083 O O . PRO A 1 266 ? -23.717 -2.745 41.671 1.00 84.44 266 PRO A O 1
ATOM 2086 N N . GLN A 1 267 ? -23.628 -2.129 43.822 1.00 83.75 267 GLN A N 1
ATOM 2087 C CA . GLN A 1 267 ? -22.737 -0.995 43.582 1.00 83.75 267 GLN A CA 1
ATOM 2088 C C . GLN A 1 267 ? -21.315 -1.460 43.242 1.00 83.75 267 GLN A C 1
ATOM 2090 O O . GLN A 1 267 ? -20.696 -0.924 42.326 1.00 83.75 267 GLN A O 1
ATOM 2095 N N . ALA A 1 268 ? -20.815 -2.487 43.934 1.00 83.94 268 ALA A N 1
ATOM 2096 C CA . ALA A 1 268 ? -19.514 -3.075 43.622 1.00 83.94 268 ALA A CA 1
ATOM 2097 C C . ALA A 1 268 ? -19.517 -3.744 42.239 1.00 83.94 268 ALA A C 1
ATOM 2099 O O . ALA A 1 268 ? -18.554 -3.601 41.489 1.00 83.94 268 ALA A O 1
ATOM 2100 N N . ASN A 1 269 ? -20.614 -4.421 41.881 1.00 87.31 269 ASN A N 1
ATOM 2101 C CA . ASN A 1 269 ? -20.788 -5.018 40.559 1.00 87.31 269 ASN A CA 1
ATOM 2102 C C . ASN A 1 269 ? -20.793 -3.946 39.455 1.00 87.31 269 ASN A C 1
ATOM 2104 O O . ASN A 1 269 ? -20.087 -4.075 38.460 1.00 87.31 269 ASN A O 1
ATOM 2108 N N . MET A 1 270 ? -21.506 -2.833 39.664 1.00 87.69 270 MET A N 1
ATOM 2109 C CA . MET A 1 270 ? -21.511 -1.718 38.712 1.00 87.69 270 MET A CA 1
ATOM 2110 C C . MET A 1 270 ? -20.105 -1.147 38.476 1.00 87.69 270 MET A C 1
ATOM 2112 O O . MET A 1 270 ? -19.712 -0.944 37.330 1.00 87.69 270 MET A O 1
ATOM 2116 N N . ASN A 1 271 ? -19.330 -0.936 39.544 1.00 87.69 271 ASN A N 1
ATOM 2117 C CA . ASN A 1 271 ? -17.959 -0.435 39.436 1.00 87.69 271 ASN A CA 1
ATOM 2118 C C . ASN A 1 271 ? -17.037 -1.426 38.706 1.00 87.69 271 ASN A C 1
ATOM 2120 O O . ASN A 1 271 ? -16.232 -1.012 37.878 1.00 87.69 271 ASN A O 1
ATOM 2124 N N . ARG A 1 272 ? -17.182 -2.734 38.955 1.00 87.81 272 ARG A N 1
ATOM 2125 C CA . ARG A 1 272 ? -16.427 -3.767 38.222 1.00 87.81 272 ARG A CA 1
ATOM 2126 C C . ARG A 1 272 ? -16.779 -3.787 36.739 1.00 87.81 272 ARG A C 1
ATOM 2128 O O . ARG A 1 272 ? -15.879 -3.814 35.911 1.00 87.81 272 ARG A O 1
ATOM 2135 N N . ASN A 1 273 ? -18.065 -3.708 36.401 1.00 90.25 273 ASN A N 1
ATOM 2136 C CA . ASN A 1 273 ? -18.507 -3.652 35.007 1.00 90.25 273 ASN A CA 1
ATOM 2137 C C . ASN A 1 273 ? -18.003 -2.380 34.299 1.00 90.25 273 ASN A C 1
ATOM 2139 O O . ASN A 1 273 ? -17.649 -2.441 33.125 1.00 90.25 273 ASN A O 1
ATOM 2143 N N . LEU A 1 274 ? -17.914 -1.243 35.002 1.00 91.31 274 LEU A N 1
ATOM 2144 C CA . LEU A 1 274 ? -17.291 -0.025 34.467 1.00 91.31 274 LEU A CA 1
ATOM 2145 C C . LEU A 1 274 ? -15.810 -0.228 34.143 1.00 91.31 274 LEU A C 1
ATOM 2147 O O . LEU A 1 274 ? -15.375 0.161 33.058 1.00 91.31 274 LEU A O 1
ATOM 2151 N N . ASN A 1 275 ? -15.054 -0.843 35.053 1.00 89.00 275 ASN A N 1
ATOM 2152 C CA . ASN A 1 275 ? -13.634 -1.118 34.838 1.00 89.00 275 ASN A CA 1
ATOM 2153 C C . ASN A 1 275 ? -13.434 -2.103 33.681 1.00 89.00 275 ASN A C 1
ATOM 2155 O O . ASN A 1 275 ? -12.687 -1.799 32.760 1.00 89.00 275 ASN A O 1
ATOM 2159 N N . LEU A 1 276 ? -14.213 -3.188 33.641 1.00 89.19 276 LEU A N 1
ATOM 2160 C CA . LEU A 1 276 ? -14.186 -4.171 32.555 1.00 89.19 276 LEU A CA 1
ATOM 2161 C C . LEU A 1 276 ? -14.381 -3.518 31.181 1.00 89.19 276 LEU A C 1
ATOM 2163 O O . LEU A 1 276 ? -13.627 -3.785 30.249 1.00 89.19 276 LEU A O 1
ATOM 2167 N N . VAL A 1 277 ? -15.380 -2.640 31.043 1.00 91.62 277 VAL A N 1
ATOM 2168 C CA . VAL A 1 277 ? -15.627 -1.938 29.773 1.00 91.62 277 VAL A CA 1
ATOM 2169 C C . VAL A 1 277 ? -14.509 -0.931 29.476 1.00 91.62 277 VAL A C 1
ATOM 2171 O O . VAL A 1 277 ? -14.113 -0.780 28.320 1.00 91.62 277 VAL A O 1
ATOM 2174 N N . THR A 1 278 ? -13.979 -0.255 30.497 1.00 90.81 278 THR A N 1
ATOM 2175 C CA . THR A 1 278 ? -12.864 0.694 30.340 1.00 90.81 278 THR A CA 1
ATOM 2176 C C . THR A 1 278 ? -11.630 -0.008 29.777 1.00 90.81 278 THR A C 1
ATOM 2178 O O . THR A 1 278 ? -11.080 0.439 28.766 1.00 90.81 278 THR A O 1
ATOM 2181 N N . ASP A 1 279 ? -11.261 -1.143 30.367 1.00 88.00 279 ASP A N 1
ATOM 2182 C CA . ASP A 1 279 ? -10.063 -1.904 30.018 1.00 88.00 279 ASP A CA 1
ATOM 2183 C C . ASP A 1 279 ? -10.206 -2.604 28.662 1.00 88.00 279 ASP A C 1
ATOM 2185 O O . ASP A 1 279 ? -9.292 -2.569 27.829 1.00 88.00 279 ASP A O 1
ATOM 2189 N N . LEU A 1 280 ? -11.382 -3.179 28.384 1.00 88.12 280 LEU A N 1
ATOM 2190 C CA . LEU A 1 280 ? -11.636 -3.895 27.136 1.00 88.12 280 LEU A CA 1
ATOM 2191 C C . LEU A 1 280 ? -11.562 -2.965 25.913 1.00 88.12 280 LEU A C 1
ATOM 2193 O O . LEU A 1 280 ? -10.953 -3.323 24.901 1.00 88.12 280 LEU A O 1
ATOM 2197 N N . PHE A 1 281 ? -12.126 -1.757 26.012 1.00 88.69 281 PHE A N 1
ATOM 2198 C CA . PHE A 1 281 ? -12.215 -0.814 24.889 1.00 88.69 281 PHE A CA 1
ATOM 2199 C C . PHE A 1 281 ? -11.119 0.263 24.874 1.00 88.69 281 PHE A C 1
ATOM 2201 O O . PHE A 1 281 ? -11.076 1.065 23.928 1.00 88.69 281 PHE A O 1
ATOM 2208 N N . ASP A 1 282 ? -10.232 0.279 25.883 1.00 87.75 282 ASP A N 1
ATOM 2209 C CA . ASP A 1 282 ? -9.251 1.355 26.120 1.00 87.75 282 ASP A CA 1
ATOM 2210 C C . ASP A 1 282 ? -9.929 2.736 26.034 1.00 87.75 282 ASP A C 1
ATOM 2212 O O . ASP A 1 282 ? -9.472 3.683 25.379 1.00 87.75 282 ASP A O 1
ATOM 2216 N N . ALA A 1 283 ? -11.124 2.790 26.625 1.00 89.56 283 ALA A N 1
ATOM 2217 C CA . ALA A 1 283 ? -12.022 3.922 26.545 1.00 89.56 283 ALA A CA 1
ATOM 2218 C C . ALA A 1 283 ? -11.599 4.972 27.565 1.00 89.56 283 ALA A C 1
ATOM 2220 O O . ALA A 1 283 ? -11.359 4.677 28.731 1.00 89.56 283 ALA A O 1
ATOM 2221 N N . SER A 1 284 ? -11.528 6.228 27.135 1.00 88.25 284 SER A N 1
ATOM 2222 C CA . SER A 1 284 ? -11.157 7.316 28.046 1.00 88.25 284 SER A CA 1
ATOM 2223 C C . SER A 1 284 ? -12.330 7.770 28.913 1.00 88.25 284 SER A C 1
ATOM 2225 O O . SER A 1 284 ? -12.135 8.480 29.894 1.00 88.25 284 SER A O 1
ATOM 2227 N N . PHE A 1 285 ? -13.542 7.359 28.545 1.00 92.06 285 PHE A N 1
ATOM 2228 C CA . PHE A 1 285 ? -14.765 7.620 29.278 1.00 92.06 285 PHE A CA 1
ATOM 2229 C C . PHE A 1 285 ? -15.689 6.410 29.178 1.00 92.06 285 PHE A C 1
ATOM 2231 O O . PHE A 1 285 ? -15.987 5.952 28.076 1.00 92.06 285 PHE A O 1
ATOM 2238 N N . VAL A 1 286 ? -16.175 5.921 30.315 1.00 94.75 286 VAL A N 1
ATOM 2239 C CA . VAL A 1 286 ? -17.226 4.906 30.373 1.00 94.75 286 VAL A CA 1
ATOM 2240 C C . VAL A 1 286 ? -18.242 5.303 31.429 1.00 94.75 286 VAL A C 1
ATOM 2242 O O . VAL A 1 286 ? -17.873 5.640 32.556 1.00 94.75 286 VAL A O 1
ATOM 2245 N N . ALA A 1 287 ? -19.527 5.232 31.086 1.00 95.06 287 ALA A N 1
ATOM 2246 C CA . ALA A 1 287 ? -20.603 5.436 32.045 1.00 95.06 287 ALA A CA 1
ATOM 2247 C C . ALA A 1 287 ? -21.736 4.429 31.862 1.00 95.06 287 ALA A C 1
ATOM 2249 O O . ALA A 1 287 ? -22.140 4.129 30.742 1.00 95.06 287 ALA A O 1
ATOM 2250 N N . ILE A 1 288 ? -22.297 3.959 32.972 1.00 95.62 288 ILE A N 1
ATOM 2251 C CA . ILE A 1 288 ? -23.504 3.135 32.997 1.00 95.62 288 ILE A CA 1
ATOM 2252 C C . ILE A 1 288 ? -24.643 3.981 33.555 1.00 95.62 288 ILE A C 1
ATOM 2254 O O . ILE A 1 288 ? -24.579 4.462 34.687 1.00 95.62 288 ILE A O 1
ATOM 2258 N N . GLY A 1 289 ? -25.673 4.183 32.742 1.00 94.62 289 GLY A N 1
ATOM 2259 C CA . GLY A 1 289 ? -26.902 4.880 33.091 1.00 94.62 289 GLY A CA 1
ATOM 2260 C C . GLY A 1 289 ? -28.021 3.899 33.374 1.00 94.62 289 GLY A C 1
ATOM 2261 O O . GLY A 1 289 ? -28.337 3.086 32.518 1.00 94.62 289 GLY A O 1
ATOM 2262 N N . MET A 1 290 ? -28.662 4.002 34.532 1.00 94.94 290 MET A N 1
ATOM 2263 C CA . MET A 1 290 ? -29.856 3.218 34.861 1.00 94.94 290 MET A CA 1
ATOM 2264 C C . MET A 1 290 ? -31.100 4.093 34.768 1.00 94.94 290 MET A C 1
ATOM 2266 O O . MET A 1 290 ? -31.070 5.253 35.200 1.00 94.94 290 MET A O 1
ATOM 2270 N N . PHE A 1 291 ? -32.191 3.551 34.226 1.00 93.69 291 PHE A N 1
ATOM 2271 C CA . PHE A 1 291 ? -33.463 4.267 34.228 1.00 93.69 291 PHE A CA 1
ATOM 2272 C C . PHE A 1 291 ? -34.030 4.374 35.642 1.00 93.69 291 PHE A C 1
ATOM 2274 O O . PHE A 1 291 ? -33.949 3.449 36.450 1.00 93.69 291 PHE A O 1
ATOM 2281 N N . ASP A 1 292 ? -34.634 5.522 35.927 1.00 90.75 292 ASP A N 1
ATOM 2282 C CA . ASP A 1 292 ? -35.501 5.687 37.090 1.00 90.75 292 ASP A CA 1
ATOM 2283 C C . ASP A 1 292 ? -36.835 4.935 36.903 1.00 90.75 292 ASP A C 1
ATOM 2285 O O . ASP A 1 292 ? -37.184 4.555 35.784 1.00 90.75 292 ASP A O 1
ATOM 2289 N N . GLN A 1 293 ? -37.622 4.764 37.969 1.00 84.56 293 GLN A N 1
ATOM 2290 C CA . GLN A 1 293 ? -38.880 3.993 37.965 1.00 84.56 293 GLN A CA 1
ATOM 2291 C C . GLN A 1 293 ? -39.882 4.446 36.888 1.00 84.56 293 GLN A C 1
ATOM 2293 O O . GLN A 1 293 ? -40.684 3.653 36.404 1.00 84.56 293 GLN A O 1
ATOM 2298 N N . HIS A 1 294 ? -39.826 5.720 36.491 1.00 85.88 294 HIS A N 1
ATOM 2299 C CA . HIS A 1 294 ? -40.688 6.298 35.459 1.00 85.88 294 HIS A CA 1
ATOM 2300 C C . HIS A 1 294 ? -40.075 6.300 34.048 1.00 85.88 294 HIS A C 1
ATOM 2302 O O . HIS A 1 294 ? -40.699 6.822 33.127 1.00 85.88 294 HIS A O 1
ATOM 2308 N N . GLY A 1 295 ? -38.841 5.816 33.869 1.00 84.81 295 GLY A N 1
ATOM 2309 C CA . GLY A 1 295 ? -38.154 5.769 32.571 1.00 84.81 295 GLY A CA 1
ATOM 2310 C C . GLY A 1 295 ? -37.808 7.133 31.960 1.00 84.81 295 GLY A C 1
ATOM 2311 O O . GLY A 1 295 ? -37.387 7.196 30.814 1.00 84.81 295 GLY A O 1
ATOM 2312 N N . ARG A 1 296 ? -37.992 8.243 32.690 1.00 88.31 296 ARG A N 1
ATOM 2313 C CA . ARG A 1 296 ? -37.791 9.616 32.172 1.00 88.31 296 ARG A CA 1
ATOM 2314 C C . ARG A 1 296 ? -36.396 10.182 32.422 1.00 88.31 296 ARG A C 1
ATOM 2316 O O . ARG A 1 296 ? -35.974 11.107 31.726 1.00 88.31 296 ARG A O 1
ATOM 2323 N N . THR A 1 297 ? -35.706 9.664 33.433 1.00 91.56 297 THR A N 1
ATOM 2324 C CA . THR A 1 297 ? -34.363 10.108 33.807 1.00 91.56 297 THR A CA 1
ATOM 2325 C C . THR A 1 297 ? -33.402 8.932 33.825 1.00 91.56 297 THR A C 1
ATOM 2327 O O . THR A 1 297 ? -33.777 7.822 34.207 1.00 91.56 297 THR A O 1
ATOM 2330 N N . LEU A 1 298 ? -32.169 9.187 33.392 1.00 92.31 298 LEU A N 1
ATOM 2331 C CA . LEU A 1 298 ? -31.052 8.256 33.495 1.00 92.31 298 LEU A CA 1
ATOM 2332 C C . LEU A 1 298 ? -30.124 8.727 34.607 1.00 92.31 298 LEU A C 1
ATOM 2334 O O . LEU A 1 298 ? -29.682 9.880 34.606 1.00 92.31 298 LEU A O 1
ATOM 2338 N N . ARG A 1 299 ? -29.831 7.836 35.554 1.00 93.25 299 ARG A N 1
ATOM 2339 C CA . ARG A 1 299 ? -28.822 8.055 36.591 1.00 93.25 299 ARG A CA 1
ATOM 2340 C C . ARG A 1 299 ? -27.539 7.354 36.175 1.00 93.25 299 ARG A C 1
ATOM 2342 O O . ARG A 1 299 ? -27.512 6.128 36.130 1.00 93.25 299 ARG A O 1
ATOM 2349 N N . PHE A 1 300 ? -26.506 8.133 35.893 1.00 91.62 300 PHE A N 1
ATOM 2350 C CA . PHE A 1 300 ? -25.214 7.632 35.448 1.00 91.62 300 PHE A CA 1
ATOM 2351 C C . PHE A 1 300 ? -24.238 7.453 36.601 1.00 91.62 300 PHE A C 1
ATOM 2353 O O . PHE A 1 300 ? -24.255 8.211 37.574 1.00 91.62 300 PHE A O 1
ATOM 2360 N N . ILE A 1 301 ? -23.389 6.447 36.443 1.00 91.38 301 ILE A N 1
ATOM 2361 C CA . ILE A 1 301 ? -22.196 6.165 37.233 1.00 91.38 301 ILE A CA 1
ATOM 2362 C C . ILE A 1 301 ? -21.053 6.012 36.219 1.00 91.38 301 ILE A C 1
ATOM 2364 O O . ILE A 1 301 ? -21.243 5.311 35.225 1.00 91.38 301 ILE A O 1
ATOM 2368 N N . SER A 1 302 ? -19.900 6.656 36.421 1.00 92.38 302 SER A N 1
ATOM 2369 C CA . SER A 1 302 ? -18.798 6.624 35.439 1.00 92.38 302 SER A CA 1
ATOM 2370 C C . SER A 1 302 ? -17.413 6.462 36.018 1.00 92.38 302 SER A C 1
ATOM 2372 O O . SER A 1 302 ? -17.165 6.938 37.117 1.00 92.38 302 SER A O 1
ATOM 2374 N N . ASN A 1 303 ? -16.484 5.984 35.198 1.00 88.81 303 ASN A N 1
ATOM 2375 C CA . ASN A 1 303 ? -15.068 5.849 35.539 1.00 88.81 303 ASN A CA 1
ATOM 2376 C C . ASN A 1 303 ? -14.299 7.176 35.761 1.00 88.81 303 ASN A C 1
ATOM 2378 O O . ASN A 1 303 ? -13.120 7.135 36.095 1.00 88.81 303 ASN A O 1
ATOM 2382 N N . ILE A 1 304 ? -14.926 8.347 35.595 1.00 82.69 304 ILE A N 1
ATOM 2383 C CA . ILE A 1 304 ? -14.289 9.642 35.880 1.00 82.69 304 ILE A CA 1
ATOM 2384 C C . ILE A 1 304 ? -14.279 9.898 37.397 1.00 82.69 304 ILE A C 1
ATOM 2386 O O . ILE A 1 304 ? -15.358 9.885 38.006 1.00 82.69 304 ILE A O 1
ATOM 2390 N N . PRO A 1 305 ? -13.111 10.189 38.001 1.00 71.50 305 PRO A N 1
ATOM 2391 C CA . PRO A 1 305 ? -13.019 10.534 39.416 1.00 71.50 305 PRO A CA 1
ATOM 2392 C C . PRO A 1 305 ? -13.675 11.890 39.707 1.00 71.50 305 PRO A C 1
ATOM 2394 O O . PRO A 1 305 ? -13.677 12.803 38.875 1.00 71.50 305 PRO A O 1
ATOM 2397 N N . THR A 1 306 ? -14.242 12.034 40.902 1.00 69.44 306 THR A N 1
ATOM 2398 C CA . THR A 1 306 ? -14.821 13.305 41.357 1.00 69.44 306 THR A CA 1
ATOM 2399 C C . THR A 1 306 ? -13.715 14.167 41.987 1.00 69.44 306 THR A C 1
ATOM 2401 O O . THR A 1 306 ? -12.850 13.636 42.670 1.00 69.44 306 THR A O 1
ATOM 2404 N N . GLN A 1 307 ? -13.716 15.493 41.784 1.00 59.41 307 GLN A N 1
ATOM 2405 C CA . GLN A 1 307 ? -12.643 16.388 42.274 1.00 59.41 307 GLN A CA 1
ATOM 2406 C C . GLN A 1 307 ? -12.418 16.358 43.802 1.00 59.41 307 GLN A C 1
ATOM 2408 O O . GLN A 1 307 ? -11.330 16.711 44.238 1.00 59.41 307 GLN A O 1
ATOM 2413 N N . ASP A 1 308 ? -13.406 15.914 44.588 1.00 57.53 308 ASP A N 1
ATOM 2414 C CA . ASP A 1 308 ? -13.361 15.909 46.060 1.00 57.53 308 ASP A CA 1
ATOM 2415 C C . ASP A 1 308 ? -13.204 14.512 46.697 1.00 57.53 308 ASP A C 1
ATOM 2417 O O . ASP A 1 308 ? -13.059 14.420 47.914 1.00 57.53 308 ASP A O 1
ATOM 2421 N N . ASN A 1 309 ? -13.247 13.413 45.929 1.00 55.38 309 ASN A N 1
ATOM 2422 C CA . ASN A 1 309 ? -13.085 12.053 46.471 1.00 55.38 309 ASN A CA 1
ATOM 2423 C C . ASN A 1 309 ? -12.797 11.033 45.351 1.00 55.38 309 ASN A C 1
ATOM 2425 O O . ASN A 1 309 ? -13.333 11.176 44.251 1.00 55.38 309 ASN A O 1
ATOM 2429 N N . GLU A 1 310 ? -12.074 9.941 45.644 1.00 55.91 310 GLU A N 1
ATOM 2430 C CA . GLU A 1 310 ? -11.894 8.777 44.735 1.00 55.91 310 GLU A CA 1
ATOM 2431 C C . GLU A 1 310 ? -13.216 8.048 44.382 1.00 55.91 310 GLU A C 1
ATOM 2433 O O . GLU A 1 310 ? -13.228 7.026 43.697 1.00 55.91 310 GLU A O 1
ATOM 2438 N N . ASP A 1 311 ? -14.357 8.576 44.824 1.00 62.09 311 ASP A N 1
ATOM 2439 C CA . ASP A 1 311 ? -15.671 8.048 44.512 1.00 62.09 311 ASP A CA 1
ATOM 2440 C C . ASP A 1 311 ? -16.097 8.332 43.065 1.00 62.09 311 ASP A C 1
ATOM 2442 O O . ASP A 1 311 ? -15.887 9.397 42.472 1.00 62.09 311 ASP A O 1
ATOM 2446 N N . VAL A 1 312 ? -16.797 7.338 42.531 1.00 67.00 312 VAL A N 1
ATOM 2447 C CA . VAL A 1 312 ? -17.343 7.280 41.179 1.00 67.00 312 VAL A CA 1
ATOM 2448 C C . VAL A 1 312 ? -18.355 8.408 40.953 1.00 67.00 312 VAL A C 1
ATOM 2450 O O . VAL A 1 312 ? -19.352 8.509 41.681 1.00 67.00 312 VAL A O 1
ATOM 2453 N N . ARG A 1 313 ? -18.141 9.247 39.928 1.00 78.75 313 ARG A N 1
ATOM 2454 C CA . ARG A 1 313 ? -19.007 10.407 39.659 1.00 78.75 313 ARG A CA 1
ATOM 2455 C C . ARG A 1 313 ? -20.425 9.965 39.291 1.00 78.75 313 ARG A C 1
ATOM 2457 O O . ARG A 1 313 ? -20.622 9.091 38.445 1.00 78.75 313 ARG A O 1
ATOM 2464 N N . ARG A 1 314 ? -21.426 10.601 39.912 1.00 83.69 314 ARG A N 1
ATOM 2465 C CA . ARG A 1 314 ? -22.857 10.352 39.672 1.00 83.69 314 ARG A CA 1
ATOM 2466 C C . ARG A 1 314 ? -23.553 11.595 39.141 1.00 83.69 314 ARG A C 1
ATOM 2468 O O . ARG A 1 314 ? -23.382 12.679 39.689 1.00 83.69 314 ARG A O 1
ATOM 2475 N N . TRP A 1 315 ? -24.391 11.437 38.122 1.00 87.69 315 TRP A N 1
ATOM 2476 C CA . TRP A 1 315 ? -25.231 12.527 37.614 1.00 87.69 315 TRP A CA 1
ATOM 2477 C C . TRP A 1 315 ? -26.547 12.010 37.044 1.00 87.69 315 TRP A C 1
ATOM 2479 O O . TRP A 1 315 ? -26.753 10.806 36.874 1.00 87.69 315 TRP A O 1
ATOM 2489 N N . LYS A 1 316 ? -27.464 12.940 36.777 1.00 90.75 316 LYS A N 1
ATOM 2490 C CA . LYS A 1 316 ? -28.774 12.654 36.196 1.00 90.75 316 LYS A CA 1
ATOM 2491 C C . LYS A 1 316 ? -28.942 13.411 34.889 1.00 90.75 316 LYS A C 1
ATOM 2493 O O . LYS A 1 316 ? -28.543 14.569 34.788 1.00 90.75 316 LYS A O 1
ATOM 2498 N N . ILE A 1 317 ? -29.548 12.752 33.910 1.00 90.38 317 ILE A N 1
ATOM 2499 C CA . ILE A 1 317 ? -29.906 13.349 32.624 1.00 90.38 317 ILE A CA 1
ATOM 2500 C C . ILE A 1 317 ? -31.392 13.114 32.366 1.00 90.38 317 ILE A C 1
ATOM 2502 O O . ILE A 1 317 ? -31.890 11.999 32.537 1.00 90.38 317 ILE A O 1
ATOM 2506 N N . HIS A 1 318 ? -32.091 14.163 31.936 1.00 92.06 318 HIS A N 1
ATOM 2507 C CA . HIS A 1 318 ? -33.448 14.060 31.412 1.00 92.06 318 HIS A CA 1
ATOM 2508 C C . HIS A 1 318 ? -33.395 13.695 29.924 1.00 92.06 318 HIS A C 1
ATOM 2510 O O . HIS A 1 318 ? -32.789 14.410 29.128 1.00 92.06 318 HIS A O 1
ATOM 2516 N N . LEU A 1 319 ? -34.051 12.600 29.526 1.00 90.19 319 LEU A N 1
ATOM 2517 C CA . LEU A 1 319 ? -34.048 12.115 28.132 1.00 90.19 319 LEU A CA 1
ATOM 2518 C C . LEU A 1 319 ? -34.647 13.123 27.139 1.00 90.19 319 LEU A C 1
ATOM 2520 O O . LEU A 1 319 ? -34.343 13.085 25.949 1.00 90.19 319 LEU A O 1
ATOM 2524 N N . SER A 1 320 ? -35.502 14.031 27.615 1.00 90.00 320 SER A N 1
ATOM 2525 C CA . SER A 1 320 ? -36.099 15.093 26.802 1.00 90.00 320 SER A CA 1
ATOM 2526 C C . SER A 1 320 ? -35.067 16.083 26.259 1.00 90.00 320 SER A C 1
ATOM 2528 O O . SER A 1 320 ? -35.281 16.626 25.179 1.00 90.00 320 SER A O 1
ATOM 2530 N N . GLU A 1 321 ? -33.956 16.287 26.972 1.00 90.94 321 GLU A N 1
ATOM 2531 C CA . GLU A 1 321 ? -32.909 17.253 26.612 1.00 90.94 321 GLU A CA 1
ATOM 2532 C C . GLU A 1 321 ? -31.946 16.728 25.534 1.00 90.94 321 GLU A C 1
ATOM 2534 O O . GLU A 1 321 ? -31.248 17.518 24.907 1.00 90.94 321 GLU A O 1
ATOM 2539 N N . TRP A 1 322 ? -31.899 15.411 25.297 1.00 92.44 322 TRP A N 1
ATOM 2540 C CA . TRP A 1 322 ? -30.846 14.780 24.493 1.00 92.44 322 TRP A CA 1
ATOM 2541 C C . TRP A 1 322 ? -31.429 13.817 23.463 1.00 92.44 322 TRP A C 1
ATOM 2543 O O . TRP A 1 322 ? -31.829 12.693 23.782 1.00 92.44 322 TRP A O 1
ATOM 2553 N N . ALA A 1 323 ? -31.453 14.248 22.201 1.00 88.88 323 ALA A N 1
ATOM 2554 C CA . ALA A 1 323 ? -32.102 13.496 21.133 1.00 88.88 323 ALA A CA 1
ATOM 2555 C C . ALA A 1 323 ? -31.464 12.118 20.899 1.00 88.88 323 ALA A C 1
ATOM 2557 O O . ALA A 1 323 ? -32.204 11.153 20.728 1.00 88.88 323 ALA A O 1
ATOM 2558 N N . GLY A 1 324 ? -30.132 11.994 20.937 1.00 87.06 324 GLY A N 1
ATOM 2559 C CA . GLY A 1 324 ? -29.490 10.690 20.723 1.00 87.06 324 GLY A CA 1
ATOM 2560 C C . GLY A 1 324 ? -29.698 9.686 21.864 1.00 87.06 324 GLY A C 1
ATOM 2561 O O . GLY A 1 324 ? -29.872 8.507 21.577 1.00 87.06 324 GLY A O 1
ATOM 2562 N N . PHE A 1 325 ? -29.812 10.121 23.129 1.00 92.56 325 PHE A N 1
ATOM 2563 C CA . PHE A 1 325 ? -30.223 9.206 24.209 1.00 92.56 325 PHE A CA 1
ATOM 2564 C C . PHE A 1 325 ? -31.667 8.746 24.015 1.00 92.56 325 PHE A C 1
ATOM 2566 O O . PHE A 1 325 ? -31.964 7.566 24.160 1.00 92.56 325 PHE A O 1
ATOM 2573 N N . ARG A 1 326 ? -32.571 9.650 23.622 1.00 92.62 326 ARG A N 1
ATOM 2574 C CA . ARG A 1 326 ? -33.952 9.273 23.297 1.00 92.62 326 ARG A CA 1
ATOM 2575 C C . ARG A 1 326 ? -34.019 8.301 22.115 1.00 92.62 326 ARG A C 1
ATOM 2577 O O . ARG A 1 326 ? -34.833 7.387 22.141 1.00 92.62 326 ARG A O 1
ATOM 2584 N N . LEU A 1 327 ? -33.170 8.484 21.104 1.00 90.56 327 LEU A N 1
ATOM 2585 C CA . LEU A 1 327 ? -33.082 7.589 19.952 1.00 90.56 327 LEU A CA 1
ATOM 2586 C C . LEU A 1 327 ? -32.650 6.183 20.384 1.00 90.56 327 LEU A C 1
ATOM 2588 O O . LEU A 1 327 ? -33.376 5.230 20.120 1.00 90.56 327 LEU A O 1
ATOM 2592 N N . ALA A 1 328 ? -31.549 6.076 21.135 1.00 90.19 328 ALA A N 1
ATOM 2593 C CA . ALA A 1 328 ? -31.064 4.803 21.668 1.00 90.19 328 ALA A CA 1
ATOM 2594 C C . ALA A 1 328 ? -32.089 4.131 22.602 1.00 90.19 328 ALA A C 1
ATOM 2596 O O . ALA A 1 328 ? -32.244 2.913 22.576 1.00 90.19 328 ALA A O 1
ATOM 2597 N N . ALA A 1 329 ? -32.824 4.916 23.405 1.00 91.38 329 ALA A N 1
ATOM 2598 C CA . ALA A 1 329 ? -33.896 4.403 24.263 1.00 91.38 329 ALA A CA 1
ATOM 2599 C C . ALA A 1 329 ? -35.075 3.837 23.459 1.00 91.38 329 ALA A C 1
ATOM 2601 O O . ALA A 1 329 ? -35.593 2.768 23.758 1.00 91.38 329 ALA A O 1
ATOM 2602 N N . ASN A 1 330 ? -35.522 4.569 22.441 1.00 91.75 330 ASN A N 1
ATOM 2603 C CA . ASN A 1 330 ? -36.734 4.217 21.710 1.00 91.75 330 ASN A CA 1
ATOM 2604 C C . ASN A 1 330 ? -36.495 3.112 20.679 1.00 91.75 330 ASN A C 1
ATOM 2606 O O . ASN A 1 330 ? -37.378 2.289 20.461 1.00 91.75 330 ASN A O 1
ATOM 2610 N N . GLN A 1 331 ? -35.335 3.122 20.020 1.00 92.31 331 GLN A N 1
ATOM 2611 C CA . GLN A 1 331 ? -35.005 2.157 18.970 1.00 92.31 331 GLN A CA 1
ATOM 2612 C C . GLN A 1 331 ? -34.396 0.873 19.526 1.00 92.31 331 GLN A C 1
ATOM 2614 O O . GLN A 1 331 ? -34.406 -0.135 18.834 1.00 92.31 331 GLN A O 1
ATOM 2619 N N . MET A 1 332 ? -33.889 0.892 20.766 1.00 91.88 332 MET A N 1
ATOM 2620 C CA . MET A 1 332 ? -33.115 -0.215 21.337 1.00 91.88 332 MET A CA 1
ATOM 2621 C C . MET A 1 332 ? -31.925 -0.621 20.448 1.00 91.88 332 MET A C 1
ATOM 2623 O O . MET A 1 332 ? -31.492 -1.770 20.460 1.00 91.88 332 MET A O 1
ATOM 2627 N N . GLU A 1 333 ? -31.360 0.344 19.722 1.00 92.06 333 GLU A N 1
ATOM 2628 C CA . GLU A 1 333 ? -30.202 0.165 18.848 1.00 92.06 333 GLU A CA 1
ATOM 2629 C C . GLU A 1 333 ? -29.005 0.988 19.335 1.00 92.06 333 GLU A C 1
ATOM 2631 O O . GLU A 1 333 ? -29.140 1.977 20.062 1.00 92.06 333 GLU A O 1
ATOM 2636 N N . LEU A 1 334 ? -27.811 0.555 18.926 1.00 94.75 334 LEU A N 1
ATOM 2637 C CA . LEU A 1 334 ? -26.563 1.271 19.164 1.00 94.75 334 LEU A CA 1
ATOM 2638 C C . LEU A 1 334 ? -26.548 2.575 18.359 1.00 94.75 334 LEU A C 1
ATOM 2640 O O . LEU A 1 334 ? -26.781 2.577 17.152 1.00 94.75 334 LEU A O 1
ATOM 2644 N N . VAL A 1 335 ? -26.206 3.677 19.023 1.00 95.06 335 VAL A N 1
ATOM 2645 C CA . VAL A 1 335 ? -26.066 5.002 18.407 1.00 95.06 335 VAL A CA 1
ATOM 2646 C C . VAL A 1 335 ? -24.625 5.476 18.565 1.00 95.06 335 VAL A C 1
ATOM 2648 O O . VAL A 1 335 ? -24.068 5.431 19.660 1.00 95.06 335 VAL A O 1
ATOM 2651 N N . GLU A 1 336 ? -24.020 5.955 17.478 1.00 95.19 336 GLU A N 1
ATOM 2652 C CA . GLU A 1 336 ? -22.694 6.578 17.496 1.00 95.19 336 GLU A CA 1
ATOM 2653 C C . GLU A 1 336 ? -22.811 8.088 17.279 1.00 95.19 336 GLU A C 1
ATOM 2655 O O . GLU A 1 336 ? -23.425 8.553 16.317 1.00 95.19 336 GLU A O 1
ATOM 2660 N N . TRP A 1 337 ? -22.181 8.864 18.157 1.00 94.44 337 TRP A N 1
ATOM 2661 C CA . TRP A 1 337 ? -21.939 10.285 17.946 1.00 94.44 337 TRP A CA 1
ATOM 2662 C C . TRP A 1 337 ? -20.493 10.495 17.518 1.00 94.44 337 TRP A C 1
ATOM 2664 O O . TRP A 1 337 ? -19.561 10.205 18.269 1.00 94.44 337 TRP A O 1
ATOM 2674 N N . GLN A 1 338 ? -20.314 11.012 16.306 1.00 93.56 338 GLN A N 1
ATOM 2675 C CA . GLN A 1 338 ? -19.003 11.288 15.726 1.00 93.56 338 GLN A CA 1
ATOM 2676 C C . GLN A 1 338 ? -18.647 12.779 15.861 1.00 93.56 338 GLN A C 1
ATOM 2678 O O . GLN A 1 338 ? -19.545 13.616 15.727 1.00 93.56 338 GLN A O 1
ATOM 2683 N N . PRO A 1 339 ? -17.360 13.133 16.062 1.00 88.75 339 PRO A N 1
ATOM 2684 C CA . PRO A 1 339 ? -16.922 14.528 16.178 1.00 88.75 339 PRO A CA 1
ATOM 2685 C C . PRO A 1 339 ? -17.197 15.376 14.931 1.00 88.75 339 PRO A C 1
ATOM 2687 O O . PRO A 1 339 ? -17.436 16.569 15.054 1.00 88.75 339 PRO A O 1
ATOM 2690 N N . ASP A 1 340 ? -17.190 14.750 13.752 1.00 87.69 340 ASP A N 1
ATOM 2691 C CA . ASP A 1 340 ? -17.371 15.412 12.454 1.00 87.69 340 ASP A CA 1
ATOM 2692 C C . ASP A 1 340 ? -18.782 15.151 11.859 1.00 87.69 340 ASP A C 1
ATOM 2694 O O . ASP A 1 340 ? -19.035 15.438 10.689 1.00 87.69 340 ASP A O 1
ATOM 2698 N N . GLY A 1 341 ? -19.701 14.552 12.634 1.00 87.50 341 GLY A N 1
ATOM 2699 C CA . GLY A 1 341 ? -21.011 14.084 12.160 1.00 87.50 341 GLY A CA 1
ATOM 2700 C C . GLY A 1 341 ? -22.196 14.990 12.522 1.00 87.50 341 GLY A C 1
ATOM 2701 O O . GLY A 1 341 ? -22.055 16.015 13.180 1.00 87.50 341 GLY A O 1
ATOM 2702 N N . LEU A 1 342 ? -23.414 14.558 12.167 1.00 85.94 342 LEU A N 1
ATOM 2703 C CA . LEU A 1 342 ? -24.669 15.283 12.458 1.00 85.94 342 LEU A CA 1
ATOM 2704 C C . LEU A 1 342 ? -24.933 15.511 13.960 1.00 85.94 342 LEU A C 1
ATOM 2706 O O . LEU A 1 342 ? -25.738 16.363 14.323 1.00 85.94 342 LEU A O 1
ATOM 2710 N N . ALA A 1 343 ? -24.280 14.738 14.830 1.00 89.38 343 ALA A N 1
ATOM 2711 C CA . ALA A 1 343 ? -24.395 14.841 16.282 1.00 89.38 343 ALA A CA 1
ATOM 2712 C C . ALA A 1 343 ? -23.195 15.547 16.941 1.00 89.38 343 ALA A C 1
ATOM 2714 O O . ALA A 1 343 ? -23.080 15.498 18.165 1.00 89.38 343 ALA A O 1
ATOM 2715 N N . ALA A 1 344 ? -22.317 16.200 16.168 1.00 90.50 344 ALA A N 1
ATOM 2716 C CA . ALA A 1 344 ? -21.121 16.872 16.681 1.00 90.50 344 ALA A CA 1
ATOM 2717 C C . ALA A 1 344 ? -21.447 17.898 17.781 1.00 90.50 344 ALA A C 1
ATOM 2719 O O . ALA A 1 344 ? -20.854 17.858 18.860 1.00 90.50 344 ALA A O 1
ATOM 2720 N N . ASP A 1 345 ? -22.462 18.739 17.563 1.00 91.06 345 ASP A N 1
ATOM 2721 C CA . ASP A 1 345 ? -22.883 19.756 18.536 1.00 91.06 345 ASP A CA 1
ATOM 2722 C C . ASP A 1 345 ? -23.395 19.127 19.841 1.00 91.06 345 ASP A C 1
ATOM 2724 O O . ASP A 1 345 ? -23.088 19.598 20.937 1.00 91.06 345 ASP A O 1
ATOM 2728 N N . GLN A 1 346 ? -24.145 18.020 19.745 1.00 92.12 346 GLN A N 1
ATOM 2729 C CA . GLN A 1 346 ? -24.631 17.288 20.921 1.00 92.12 346 GLN A CA 1
ATOM 2730 C C . GLN A 1 346 ? -23.482 16.617 21.669 1.00 92.12 346 GLN A C 1
ATOM 2732 O O . GLN A 1 346 ? -23.449 16.656 22.898 1.00 92.12 346 GLN A O 1
ATOM 2737 N N . LEU A 1 347 ? -22.523 16.042 20.945 1.00 93.56 347 LEU A N 1
ATOM 2738 C CA . LEU A 1 347 ? -21.333 15.432 21.522 1.00 93.56 347 LEU A CA 1
ATOM 2739 C C . LEU A 1 347 ? -20.499 16.466 22.289 1.00 93.56 347 LEU A C 1
ATOM 2741 O O . LEU A 1 347 ? -20.121 16.231 23.439 1.00 93.56 347 LEU A O 1
ATOM 2745 N N . GLN A 1 348 ? -20.264 17.635 21.689 1.00 92.31 348 GLN A N 1
ATOM 2746 C CA . GLN A 1 348 ? -19.518 18.719 22.324 1.00 92.31 348 GLN A CA 1
ATOM 2747 C C . GLN A 1 348 ? -20.257 19.272 23.548 1.00 92.31 348 GLN A C 1
ATOM 2749 O O . GLN A 1 348 ? -19.643 19.446 24.603 1.00 92.31 348 GLN A O 1
ATOM 2754 N N . ALA A 1 349 ? -21.570 19.500 23.444 1.00 92.50 349 ALA A N 1
ATOM 2755 C CA . ALA A 1 349 ? -22.389 19.939 24.572 1.00 92.50 349 ALA A CA 1
ATOM 2756 C C . ALA A 1 349 ? -22.383 18.911 25.716 1.00 92.50 349 ALA A C 1
ATOM 2758 O O . ALA A 1 349 ? -22.315 19.285 26.889 1.00 92.50 349 ALA A O 1
ATOM 2759 N N . PHE A 1 350 ? -22.417 17.617 25.387 1.00 92.31 350 PHE A N 1
ATOM 2760 C CA . PHE A 1 350 ? -22.363 16.531 26.361 1.00 92.31 350 PHE A CA 1
A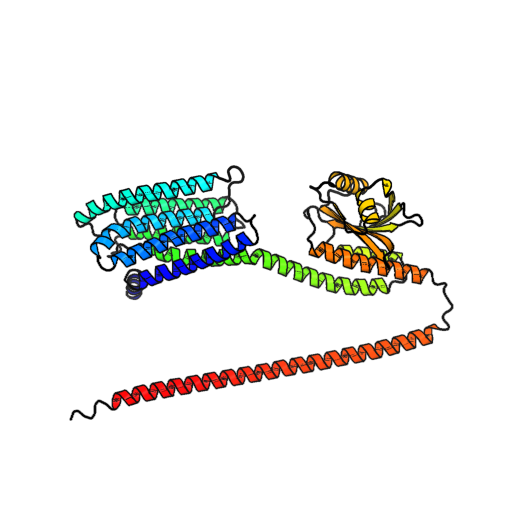TOM 2761 C C . PHE A 1 350 ? -21.027 16.509 27.111 1.00 92.31 350 PHE A C 1
ATOM 2763 O O . PHE A 1 350 ? -21.022 16.540 28.343 1.00 92.31 350 PHE A O 1
ATOM 2770 N N . TYR A 1 351 ? -19.897 16.529 26.397 1.00 92.12 351 TYR A N 1
ATOM 2771 C CA . TYR A 1 351 ? -18.578 16.566 27.035 1.00 92.12 351 TYR A CA 1
ATOM 2772 C C . TYR A 1 351 ? -18.355 17.859 27.828 1.00 92.12 351 TYR A C 1
ATOM 2774 O O . TYR A 1 351 ? -17.867 17.806 28.957 1.00 92.12 351 TYR A O 1
ATOM 2782 N N . SER A 1 352 ? -18.809 19.007 27.320 1.00 91.38 352 SER A N 1
ATOM 2783 C CA . SER A 1 352 ? -18.744 20.275 28.055 1.00 91.38 352 SER A CA 1
ATOM 2784 C C . SER A 1 352 ? -19.531 20.219 29.370 1.00 91.38 352 SER A C 1
ATOM 2786 O O . SER A 1 352 ? -19.003 20.597 30.415 1.00 91.38 352 SER A O 1
ATOM 2788 N N . LYS A 1 353 ? -20.747 19.650 29.365 1.00 89.12 353 LYS A N 1
ATOM 2789 C CA . LYS A 1 353 ? -21.559 19.464 30.584 1.00 89.12 353 LYS A CA 1
ATOM 2790 C C . LYS A 1 353 ? -20.883 18.545 31.606 1.00 89.12 353 LYS A C 1
ATOM 2792 O O . LYS A 1 353 ? -21.093 18.697 32.809 1.00 89.12 353 LYS A O 1
ATOM 2797 N N . LEU A 1 354 ? -20.064 17.605 31.139 1.00 86.56 354 LEU A N 1
ATOM 2798 C CA . LEU A 1 354 ? -19.273 16.721 31.990 1.00 86.56 354 LEU A CA 1
ATOM 2799 C C . LEU A 1 354 ? -17.921 17.318 32.403 1.00 86.56 354 LEU A C 1
ATOM 2801 O O . LEU A 1 354 ? -17.217 16.680 33.180 1.00 86.56 354 LEU A O 1
ATOM 2805 N N . ASN A 1 355 ? -17.577 18.538 31.981 1.00 88.62 355 ASN A N 1
ATOM 2806 C CA . ASN A 1 355 ? -16.255 19.135 32.194 1.00 88.62 355 ASN A CA 1
ATOM 2807 C C . ASN A 1 355 ? -15.125 18.219 31.690 1.00 88.62 355 ASN A C 1
ATOM 2809 O O . ASN A 1 355 ? -14.159 17.938 32.396 1.00 88.62 355 ASN A O 1
ATOM 2813 N N . LEU A 1 356 ? -15.334 17.676 30.493 1.00 85.38 356 LEU A N 1
ATOM 2814 C CA . LEU A 1 356 ? -14.478 16.698 29.848 1.00 85.38 356 LEU A CA 1
ATOM 2815 C C . LEU A 1 356 ? -13.775 17.335 28.644 1.00 85.38 356 LEU A C 1
ATOM 2817 O O . LEU A 1 356 ? -14.433 17.844 27.736 1.00 85.38 356 LEU A O 1
ATOM 2821 N N . ASP A 1 357 ? -12.442 17.279 28.622 1.00 78.19 357 ASP A N 1
ATOM 2822 C CA . ASP A 1 357 ? -11.639 17.800 27.514 1.00 78.19 357 ASP A CA 1
ATOM 2823 C C . ASP A 1 357 ? -11.833 16.957 26.249 1.00 78.19 357 ASP A C 1
ATOM 2825 O O . ASP A 1 357 ? -11.573 15.762 26.261 1.00 78.19 357 ASP A O 1
ATOM 2829 N N . SER A 1 358 ? -12.258 17.592 25.149 1.00 67.06 358 SER A N 1
ATOM 2830 C CA . SER A 1 358 ? -12.443 17.041 23.787 1.00 67.06 358 SER A CA 1
ATOM 2831 C C . SER A 1 358 ? -12.108 15.543 23.615 1.00 67.06 358 SER A C 1
ATOM 2833 O O . SER A 1 358 ? -10.970 15.188 23.290 1.00 67.06 358 SER A O 1
ATOM 2835 N N . TYR A 1 359 ? -13.099 14.676 23.813 1.00 76.19 359 TYR A N 1
ATOM 2836 C CA . TYR A 1 359 ? -12.984 13.235 23.577 1.00 76.19 359 TYR A CA 1
ATOM 2837 C C . TYR A 1 359 ? -13.366 12.886 22.131 1.00 76.19 359 TYR A C 1
ATOM 2839 O O . TYR A 1 359 ? -13.898 13.720 21.395 1.00 76.19 359 TYR A O 1
ATOM 2847 N N . GLY A 1 360 ? -13.047 11.660 21.711 1.00 89.06 360 GLY A N 1
ATOM 2848 C CA . GLY A 1 360 ? -13.396 11.136 20.390 1.00 89.06 360 GLY A CA 1
ATOM 2849 C C . GLY A 1 360 ? -14.881 10.788 20.263 1.00 89.06 360 GLY A C 1
ATOM 2850 O O . GLY A 1 360 ? -15.731 11.297 21.001 1.00 89.06 360 GLY A O 1
ATOM 2851 N N . SER A 1 361 ? -15.202 9.889 19.334 1.00 94.12 361 SER A N 1
ATOM 2852 C CA . SER A 1 361 ? -16.575 9.410 19.141 1.00 94.12 361 SER A CA 1
ATOM 2853 C C . SER A 1 361 ? -17.146 8.733 20.395 1.00 94.12 361 SER A C 1
ATOM 2855 O O . SER A 1 361 ? -16.441 8.021 21.119 1.00 94.12 361 SER A O 1
ATOM 2857 N N . LEU A 1 362 ? -18.441 8.944 20.642 1.00 95.62 362 LEU A N 1
ATOM 2858 C CA . LEU A 1 362 ? -19.189 8.347 21.751 1.00 95.62 362 LEU A CA 1
ATOM 2859 C C . LEU A 1 362 ? -20.129 7.264 21.221 1.00 95.62 362 LEU A C 1
ATOM 2861 O O . LEU A 1 362 ? -20.966 7.538 20.362 1.00 95.62 362 LEU A O 1
ATOM 2865 N N . LEU A 1 363 ? -20.025 6.055 21.769 1.00 96.25 363 LEU A N 1
ATOM 2866 C CA . LEU A 1 363 ? -21.009 4.995 21.574 1.00 96.25 363 LEU A CA 1
ATOM 2867 C C . LEU A 1 363 ? -22.023 4.999 22.710 1.00 96.25 363 LEU A C 1
ATOM 2869 O O . LEU A 1 363 ? -21.661 5.088 23.885 1.00 96.25 363 LEU A O 1
ATOM 2873 N N . ILE A 1 364 ? -23.291 4.874 22.339 1.00 96.56 364 ILE A N 1
ATOM 2874 C CA . ILE A 1 364 ? -24.437 4.784 23.235 1.00 96.56 364 ILE A CA 1
ATOM 2875 C C . ILE A 1 364 ? -25.117 3.452 22.937 1.00 96.56 364 ILE A C 1
ATOM 2877 O O . ILE A 1 364 ? -25.636 3.253 21.839 1.00 96.56 364 ILE A O 1
ATOM 2881 N N . VAL A 1 365 ? -25.109 2.539 23.904 1.00 96.56 365 VAL A N 1
ATOM 2882 C CA . VAL A 1 365 ? -25.650 1.186 23.736 1.00 96.56 365 VAL A CA 1
ATOM 2883 C C . VAL A 1 365 ? -26.724 0.928 24.789 1.00 96.56 365 VAL A C 1
ATOM 2885 O O . VAL A 1 365 ? -26.474 1.162 25.971 1.00 96.56 365 VAL A O 1
ATOM 2888 N N . PRO A 1 366 ? -27.930 0.479 24.415 1.00 96.75 366 PRO A N 1
ATOM 2889 C CA . PRO A 1 366 ? -28.964 0.142 25.387 1.00 96.75 366 PRO A CA 1
ATOM 2890 C C . PRO A 1 366 ? -28.566 -1.095 26.203 1.00 96.75 366 PRO A C 1
ATOM 2892 O O . PRO A 1 366 ? -28.011 -2.052 25.677 1.00 96.75 366 PRO A O 1
ATOM 2895 N N . LEU A 1 367 ? -28.878 -1.084 27.500 1.00 96.50 367 LEU A N 1
ATOM 2896 C CA . LEU A 1 367 ? -28.739 -2.249 28.375 1.00 96.50 367 LEU A CA 1
ATOM 2897 C C . LEU A 1 367 ? -30.075 -2.988 28.411 1.00 96.50 367 LEU A C 1
ATOM 2899 O O . LEU A 1 367 ? -31.045 -2.472 28.977 1.00 96.50 367 LEU A O 1
ATOM 2903 N N . LEU A 1 368 ? -30.125 -4.172 27.802 1.00 94.75 368 LEU A N 1
ATOM 2904 C CA . LEU A 1 368 ? -31.338 -4.971 27.647 1.00 94.75 368 LEU A CA 1
ATOM 2905 C C . LEU A 1 368 ? -31.293 -6.209 28.549 1.00 94.75 368 LEU A C 1
ATOM 2907 O O . LEU A 1 368 ? -30.290 -6.904 28.661 1.00 94.75 368 LEU A O 1
ATOM 2911 N N . THR A 1 369 ? -32.405 -6.523 29.204 1.00 94.12 369 THR A N 1
ATOM 2912 C CA . THR A 1 369 ? -32.577 -7.772 29.953 1.00 94.12 369 THR A CA 1
ATOM 2913 C C . THR A 1 369 ? -33.951 -8.334 29.651 1.00 94.12 369 THR A C 1
ATOM 2915 O O . THR A 1 369 ? -34.960 -7.682 29.905 1.00 94.12 369 THR A O 1
ATOM 2918 N N . LYS A 1 370 ? -34.004 -9.552 29.096 1.00 91.88 370 LYS A N 1
ATOM 2919 C CA . LYS A 1 370 ? -35.261 -10.192 28.656 1.00 91.88 370 LYS A CA 1
ATOM 2920 C C . LYS A 1 370 ? -36.096 -9.293 27.724 1.00 91.88 370 LYS A C 1
ATOM 2922 O O . LYS A 1 370 ? -37.316 -9.246 27.837 1.00 91.88 370 LYS A O 1
ATOM 2927 N N . GLY A 1 371 ? -35.429 -8.545 26.842 1.00 89.19 371 GLY A N 1
ATOM 2928 C CA . GLY A 1 371 ? -36.071 -7.605 25.914 1.00 89.19 371 GLY A CA 1
ATOM 2929 C C . GLY A 1 371 ? -36.566 -6.299 26.547 1.00 89.19 371 GLY A C 1
ATOM 2930 O O . GLY A 1 371 ? -37.108 -5.457 25.840 1.00 89.19 371 GLY A O 1
ATOM 2931 N N . GLN A 1 372 ? -36.373 -6.097 27.854 1.00 93.00 372 GLN A N 1
ATOM 2932 C CA . GLN A 1 372 ? -36.681 -4.839 28.526 1.00 93.00 372 GLN A CA 1
ATOM 2933 C C . GLN A 1 372 ? -35.407 -4.019 28.716 1.00 93.00 372 GLN A C 1
ATOM 2935 O O . GLN A 1 372 ? -34.404 -4.518 29.226 1.00 93.00 372 GLN A O 1
ATOM 2940 N N . GLN A 1 373 ? -35.455 -2.741 28.350 1.00 93.88 373 GLN A N 1
ATOM 2941 C CA . GLN A 1 373 ? -34.341 -1.835 28.578 1.00 93.88 373 GLN A CA 1
ATOM 2942 C C . GLN A 1 373 ? -34.291 -1.386 30.040 1.00 93.88 373 GLN A C 1
ATOM 2944 O O . GLN A 1 373 ? -35.236 -0.787 30.553 1.00 93.88 373 GLN A O 1
ATOM 2949 N N . ILE A 1 374 ? -33.175 -1.670 30.706 1.00 94.88 374 ILE A N 1
ATOM 2950 C CA . ILE A 1 374 ? -32.930 -1.286 32.104 1.00 94.88 374 ILE A CA 1
ATOM 2951 C C . ILE A 1 374 ? -32.022 -0.054 32.218 1.00 94.88 374 ILE A C 1
ATOM 2953 O O . ILE A 1 374 ? -31.993 0.607 33.258 1.00 94.88 374 ILE A O 1
ATOM 2957 N N . GLY A 1 375 ? -31.315 0.290 31.139 1.00 95.44 375 GLY A N 1
ATOM 2958 C CA . GLY A 1 375 ? -30.374 1.401 31.129 1.00 95.44 375 GLY A CA 1
ATOM 2959 C C . GLY A 1 375 ? -29.651 1.610 29.800 1.00 95.44 375 GLY A C 1
ATOM 2960 O O . GLY A 1 375 ? -30.129 1.207 28.735 1.00 95.44 375 GLY A O 1
ATOM 2961 N N . MET A 1 376 ? -28.485 2.248 29.873 1.00 96.69 376 MET A N 1
ATOM 2962 C CA . MET A 1 376 ? -27.568 2.495 28.761 1.00 96.69 376 MET A CA 1
ATOM 2963 C C . MET A 1 376 ? -26.113 2.403 29.215 1.00 96.69 376 MET A C 1
ATOM 2965 O O . MET A 1 376 ? -25.775 2.805 30.327 1.00 96.69 376 MET A O 1
ATOM 2969 N N . LEU A 1 377 ? -25.252 1.945 28.318 1.00 96.75 377 LEU A N 1
ATOM 2970 C CA . LEU A 1 377 ? -23.804 1.979 28.428 1.00 96.75 377 LEU A CA 1
ATOM 2971 C C . LEU A 1 377 ? -23.259 3.039 27.467 1.00 96.75 377 LEU A C 1
ATOM 2973 O O . LEU A 1 377 ? -23.589 3.043 26.281 1.00 96.75 377 LEU A O 1
ATOM 2977 N N . LEU A 1 378 ? -22.436 3.940 27.990 1.00 96.50 378 LEU A N 1
ATOM 2978 C CA . LEU A 1 378 ? -21.754 4.988 27.240 1.00 96.50 378 LEU A CA 1
ATOM 2979 C C . LEU A 1 378 ? -20.267 4.674 27.188 1.00 96.50 378 LEU A C 1
ATOM 2981 O O . LEU A 1 378 ? -19.671 4.430 28.238 1.00 96.50 378 LEU A O 1
ATOM 2985 N N . VAL A 1 379 ? -19.671 4.730 25.999 1.00 96.06 379 VAL A N 1
ATOM 2986 C CA . VAL A 1 379 ? -18.234 4.494 25.801 1.00 96.06 379 VAL A CA 1
ATOM 2987 C C . VAL A 1 379 ? -17.652 5.578 24.900 1.00 96.06 379 VAL A C 1
ATOM 2989 O O . VAL A 1 379 ? -17.971 5.658 23.715 1.00 96.06 379 VAL A O 1
ATOM 2992 N N . GLY A 1 380 ? -16.816 6.440 25.475 1.00 94.62 380 GLY A N 1
ATOM 2993 C CA . GLY A 1 380 ? -16.130 7.534 24.791 1.00 94.62 380 GLY A CA 1
ATOM 2994 C C . GLY A 1 380 ? -14.711 7.150 24.381 1.00 94.62 380 GLY A C 1
ATOM 2995 O O . GLY A 1 380 ? -13.895 6.721 25.205 1.00 94.62 380 GLY A O 1
ATOM 2996 N N . GLY A 1 381 ? -14.409 7.317 23.093 1.00 91.69 381 GLY A N 1
ATOM 2997 C CA . GLY A 1 381 ? -13.083 7.068 22.538 1.00 91.69 381 GLY A CA 1
ATOM 2998 C C . GLY A 1 381 ? -12.061 8.141 22.926 1.00 91.69 381 GLY A C 1
ATOM 2999 O O . GLY A 1 381 ? -12.404 9.269 23.289 1.00 91.69 381 GLY A O 1
ATOM 3000 N N . LYS A 1 382 ? -10.771 7.808 22.795 1.00 89.19 382 LYS A N 1
ATOM 3001 C CA . LYS A 1 382 ? -9.673 8.789 22.870 1.00 89.19 382 LYS A CA 1
ATOM 3002 C C . LYS A 1 382 ? -9.869 9.891 21.827 1.00 89.19 382 LYS A C 1
ATOM 3004 O O . LYS A 1 382 ? -10.442 9.642 20.772 1.00 89.19 382 LYS A O 1
ATOM 3009 N N . LYS A 1 383 ? -9.302 11.080 22.053 1.00 86.44 383 LYS A N 1
ATOM 3010 C CA . LYS A 1 383 ? -9.352 12.222 21.113 1.00 86.44 383 LYS A CA 1
ATOM 3011 C C . LYS A 1 383 ? -8.906 11.881 19.680 1.00 86.44 383 LYS A C 1
ATOM 3013 O O . LYS A 1 383 ? -9.337 12.514 18.723 1.00 86.44 383 LYS A O 1
ATOM 3018 N N . THR A 1 384 ? -8.042 10.880 19.521 1.00 83.94 384 THR A N 1
ATOM 3019 C CA . THR A 1 384 ? -7.569 10.390 18.217 1.00 83.94 384 THR A CA 1
ATOM 3020 C C . THR A 1 384 ? -8.563 9.468 17.503 1.00 83.94 384 THR A C 1
ATOM 3022 O O . THR A 1 384 ? -8.464 9.310 16.287 1.00 83.94 384 THR A O 1
ATOM 3025 N N . ARG A 1 385 ? -9.522 8.867 18.220 1.00 85.31 385 ARG A N 1
ATOM 3026 C CA . ARG A 1 385 ? -10.509 7.924 17.680 1.00 85.31 385 ARG A CA 1
ATOM 3027 C C . ARG A 1 385 ? -11.734 8.694 17.175 1.00 85.31 385 ARG A C 1
ATOM 3029 O O . ARG A 1 385 ? -12.587 9.106 17.957 1.00 85.31 385 ARG A O 1
ATOM 3036 N N . ARG A 1 386 ? -11.794 8.907 15.856 1.00 87.12 386 ARG A N 1
ATOM 3037 C CA . ARG A 1 386 ? -12.908 9.612 15.192 1.00 87.12 386 ARG A CA 1
ATOM 3038 C C . ARG A 1 386 ? -14.122 8.726 14.918 1.00 87.12 386 ARG A C 1
ATOM 3040 O O . ARG A 1 386 ? -15.237 9.230 14.919 1.00 87.12 386 ARG A O 1
ATOM 3047 N N . GLU A 1 387 ? -13.896 7.436 14.696 1.00 89.38 387 GLU A N 1
ATOM 3048 C CA . GLU A 1 387 ? -14.925 6.442 14.397 1.00 89.38 387 GLU A CA 1
ATOM 3049 C C . GLU A 1 387 ? -14.577 5.120 15.092 1.00 89.38 387 GLU A C 1
ATOM 3051 O O . GLU A 1 387 ? -13.396 4.792 15.260 1.00 89.38 387 GLU A O 1
ATOM 3056 N N . TRP A 1 388 ? -15.605 4.384 15.511 1.00 90.19 388 TRP A N 1
ATOM 3057 C CA . TRP A 1 388 ? -15.471 3.029 16.048 1.00 90.19 388 TRP A CA 1
ATOM 3058 C C . TRP A 1 388 ? -15.568 1.965 14.954 1.00 90.19 388 TRP A C 1
ATOM 3060 O O . TRP A 1 388 ? -16.434 2.029 14.073 1.00 90.19 388 TRP A O 1
ATOM 3070 N N . LEU A 1 389 ? -14.728 0.933 15.045 1.00 88.62 389 LEU A N 1
ATOM 3071 C CA . LEU A 1 389 ? -14.747 -0.185 14.104 1.00 88.62 389 LEU A CA 1
ATOM 3072 C C . LEU A 1 389 ? -16.048 -0.991 14.242 1.00 88.62 389 LEU A C 1
ATOM 3074 O O . LEU A 1 389 ? -16.603 -1.132 15.331 1.00 88.62 389 LEU A O 1
ATOM 3078 N N . ILE A 1 390 ? -16.514 -1.598 13.146 1.00 86.12 390 ILE A N 1
ATOM 3079 C CA . ILE A 1 390 ? -17.726 -2.443 13.151 1.00 86.12 390 ILE A CA 1
ATOM 3080 C C . ILE A 1 390 ? -17.596 -3.591 14.164 1.00 86.12 390 ILE A C 1
ATOM 3082 O O . ILE A 1 390 ? -18.538 -3.874 14.902 1.00 86.12 390 ILE A O 1
ATOM 3086 N N . ALA A 1 391 ? -16.416 -4.210 14.242 1.00 82.00 391 ALA A N 1
ATOM 3087 C CA . ALA A 1 391 ? -16.136 -5.272 15.204 1.00 82.00 391 ALA A CA 1
ATOM 3088 C C . ALA A 1 391 ? -16.215 -4.780 16.661 1.00 82.00 391 ALA A C 1
ATOM 3090 O O . ALA A 1 391 ? -16.771 -5.471 17.509 1.00 82.00 391 ALA A O 1
ATOM 3091 N N . GLU A 1 392 ? -15.725 -3.568 16.949 1.00 89.56 392 GLU A N 1
ATOM 3092 C CA . GLU A 1 392 ? -15.817 -2.964 18.286 1.00 89.56 392 GLU A CA 1
ATOM 3093 C C . GLU A 1 392 ? -17.274 -2.665 18.658 1.00 89.56 392 GLU A C 1
ATOM 3095 O O . GLU A 1 392 ? -17.680 -2.931 19.787 1.00 89.56 392 GLU A O 1
ATOM 3100 N N . LYS A 1 393 ? -18.085 -2.180 17.707 1.00 93.44 393 LYS A N 1
ATOM 3101 C CA . LYS A 1 393 ? -19.523 -1.929 17.912 1.00 93.44 393 LYS A CA 1
ATOM 3102 C C . LYS A 1 393 ? -20.270 -3.218 18.277 1.00 93.44 393 LYS A C 1
ATOM 3104 O O . LYS A 1 393 ? -20.999 -3.237 19.264 1.00 93.44 393 LYS A O 1
ATOM 3109 N N . GLN A 1 394 ? -20.049 -4.301 17.528 1.00 88.94 394 GLN A N 1
ATOM 3110 C CA . GLN A 1 394 ? -20.665 -5.612 17.794 1.00 88.94 394 GLN A CA 1
ATOM 3111 C C . GLN A 1 394 ? -20.219 -6.206 19.137 1.00 88.94 394 GLN A C 1
ATOM 3113 O O . GLN A 1 394 ? -21.034 -6.746 19.893 1.00 88.94 394 GLN A O 1
ATOM 3118 N N . LEU A 1 395 ? -18.927 -6.078 19.450 1.00 88.75 395 LEU A N 1
ATOM 3119 C CA . LEU A 1 395 ? -18.384 -6.498 20.735 1.00 88.75 395 LEU A CA 1
ATOM 3120 C C . LEU A 1 395 ? -19.029 -5.709 21.878 1.00 88.75 395 LEU A C 1
ATOM 3122 O O . LEU A 1 395 ? -19.440 -6.305 22.871 1.00 88.75 395 LEU A O 1
ATOM 3126 N N . LEU A 1 396 ? -19.175 -4.390 21.728 1.00 93.19 396 LEU A N 1
ATOM 3127 C CA . LEU A 1 396 ? -19.773 -3.538 22.751 1.00 93.19 396 LEU A CA 1
ATOM 3128 C C . LEU A 1 396 ? -21.238 -3.889 23.011 1.00 93.19 396 LEU A C 1
ATOM 3130 O O . LEU A 1 396 ? -21.641 -3.911 24.169 1.00 93.19 396 LEU A O 1
ATOM 3134 N N . THR A 1 397 ? -22.015 -4.219 21.977 1.00 93.38 397 THR A N 1
ATOM 3135 C CA . THR A 1 397 ? -23.385 -4.730 22.150 1.00 93.38 397 THR A CA 1
ATOM 3136 C C . THR A 1 397 ? -23.404 -6.011 22.985 1.00 93.38 397 THR A C 1
ATOM 3138 O O . THR A 1 397 ? -24.160 -6.106 23.946 1.00 93.38 397 THR A O 1
ATOM 3141 N N . SER A 1 398 ? -22.505 -6.954 22.697 1.00 90.56 398 SER A N 1
ATOM 3142 C CA . SER A 1 398 ? -22.417 -8.216 23.448 1.00 90.56 398 SER A CA 1
ATOM 3143 C C . SER A 1 398 ? -22.020 -7.990 24.914 1.00 90.56 398 SER A C 1
ATOM 3145 O O . SER A 1 398 ? -22.557 -8.616 25.829 1.00 90.56 398 SER A O 1
ATOM 3147 N N . VAL A 1 399 ? -21.090 -7.062 25.155 1.00 91.88 399 VAL A N 1
ATOM 3148 C CA . VAL A 1 399 ? -20.662 -6.675 26.507 1.00 91.88 399 VAL A CA 1
ATOM 3149 C C . VAL A 1 399 ? -21.785 -5.942 27.245 1.00 91.88 399 VAL A C 1
ATOM 3151 O O . VAL A 1 399 ? -21.979 -6.174 28.436 1.00 91.88 399 VAL A O 1
ATOM 3154 N N . ALA A 1 400 ? -22.559 -5.103 26.555 1.00 94.06 400 ALA A N 1
ATOM 3155 C CA . ALA A 1 400 ? -23.717 -4.420 27.121 1.00 94.06 400 ALA A CA 1
ATOM 3156 C C . ALA A 1 400 ? -24.792 -5.416 27.585 1.00 94.06 400 ALA A C 1
ATOM 3158 O O . ALA A 1 400 ? -25.299 -5.273 28.698 1.00 94.06 400 ALA A O 1
ATOM 3159 N N . ASP A 1 401 ? -25.078 -6.461 26.805 1.00 92.19 401 ASP A N 1
ATOM 3160 C CA . ASP A 1 401 ? -26.005 -7.529 27.207 1.00 92.19 401 ASP A CA 1
ATOM 3161 C C . ASP A 1 401 ? -25.516 -8.263 28.464 1.00 92.19 401 ASP A C 1
ATOM 3163 O O . ASP A 1 401 ? -26.285 -8.505 29.401 1.00 92.19 401 ASP A O 1
ATOM 3167 N N . PHE A 1 402 ? -24.213 -8.557 28.534 1.00 91.00 402 PHE A N 1
ATOM 3168 C CA . PHE A 1 402 ? -23.599 -9.145 29.723 1.00 91.00 402 PHE A CA 1
ATOM 3169 C C . PHE A 1 402 ? -23.724 -8.230 30.952 1.00 91.00 402 PHE A C 1
ATOM 3171 O O . PHE A 1 402 ? -24.181 -8.671 32.011 1.00 91.00 402 PHE A O 1
ATOM 3178 N N . VAL A 1 403 ? -23.362 -6.950 30.814 1.00 92.88 403 VAL A N 1
ATOM 3179 C CA . VAL A 1 403 ? -23.463 -5.949 31.889 1.00 92.88 403 VAL A CA 1
ATOM 3180 C C . VAL A 1 403 ? -24.909 -5.829 32.365 1.00 92.88 403 VAL A C 1
ATOM 3182 O O . VAL A 1 403 ? -25.163 -5.835 33.572 1.00 92.88 403 VAL A O 1
ATOM 3185 N N . ALA A 1 404 ? -25.868 -5.785 31.438 1.00 93.94 404 ALA A N 1
ATOM 3186 C CA . ALA A 1 404 ? -27.285 -5.700 31.756 1.00 93.94 404 ALA A CA 1
ATOM 3187 C C . ALA A 1 404 ? -27.752 -6.912 32.575 1.00 93.94 404 ALA A C 1
ATOM 3189 O O . ALA A 1 404 ? -28.360 -6.754 33.639 1.00 93.94 404 ALA A O 1
ATOM 3190 N N . GLN A 1 405 ? -27.394 -8.120 32.132 1.00 91.44 405 GLN A N 1
ATOM 3191 C CA . GLN A 1 405 ? -27.729 -9.354 32.835 1.00 91.44 405 GLN A CA 1
ATOM 3192 C C . GLN A 1 405 ? -27.072 -9.425 34.223 1.00 91.44 405 GLN A C 1
ATOM 3194 O O . GLN A 1 405 ? -27.720 -9.836 35.190 1.00 91.44 405 GLN A O 1
ATOM 3199 N N . SER A 1 406 ? -25.813 -8.995 34.349 1.00 90.25 406 SER A N 1
ATOM 3200 C CA . SER A 1 406 ? -25.087 -8.956 35.625 1.00 90.25 406 SER A CA 1
ATOM 3201 C C . SER A 1 406 ? -25.752 -8.000 36.626 1.00 90.25 406 SER A C 1
ATOM 3203 O O . SER A 1 406 ? -26.008 -8.367 37.780 1.00 90.25 406 SER A O 1
ATOM 3205 N N . ILE A 1 407 ? -26.136 -6.802 36.173 1.00 90.94 407 ILE A N 1
ATOM 3206 C CA . ILE A 1 407 ? -26.871 -5.823 36.984 1.00 90.94 407 ILE A CA 1
ATOM 3207 C C . ILE A 1 407 ? -28.221 -6.401 37.425 1.00 90.94 407 ILE A C 1
ATOM 3209 O O . ILE A 1 407 ? -28.534 -6.384 38.620 1.00 90.94 407 ILE A O 1
ATOM 3213 N N . ALA A 1 408 ? -28.993 -6.972 36.497 1.00 90.25 408 ALA A N 1
ATOM 3214 C CA . ALA A 1 408 ? -30.295 -7.563 36.795 1.00 90.25 408 ALA A CA 1
ATOM 3215 C C . ALA A 1 408 ? -30.204 -8.696 37.834 1.00 90.25 408 ALA A C 1
ATOM 3217 O O . ALA A 1 408 ? -31.010 -8.741 38.769 1.00 90.25 408 ALA A O 1
ATOM 3218 N N . ASN A 1 409 ? -29.197 -9.567 37.719 1.00 88.06 409 ASN A N 1
ATOM 3219 C CA . ASN A 1 409 ? -28.946 -10.645 38.676 1.00 88.06 409 ASN A CA 1
ATOM 3220 C C . ASN A 1 409 ? -28.644 -10.093 40.076 1.00 88.06 409 ASN A C 1
ATOM 3222 O O . ASN A 1 409 ? -29.226 -10.556 41.059 1.00 88.06 409 ASN A O 1
ATOM 3226 N N . SER A 1 410 ? -27.794 -9.064 40.173 1.00 87.69 410 SER A N 1
ATOM 3227 C CA . SER A 1 410 ? -27.452 -8.451 41.464 1.00 87.69 410 SER A CA 1
ATOM 3228 C C . SER A 1 410 ? -28.664 -7.813 42.155 1.00 87.69 410 SER A C 1
ATOM 3230 O O . SER A 1 410 ? -28.842 -7.973 43.363 1.00 87.69 410 SER A O 1
ATOM 3232 N N . HIS A 1 411 ? -29.558 -7.172 41.392 1.00 86.69 411 HIS A N 1
ATOM 3233 C CA . HIS A 1 411 ? -30.797 -6.606 41.927 1.00 86.69 411 HIS A CA 1
ATOM 3234 C C . HIS A 1 411 ? -31.774 -7.683 42.408 1.00 86.69 411 HIS A C 1
ATOM 3236 O O . HIS A 1 411 ? -32.354 -7.536 43.483 1.00 86.69 411 HIS A O 1
ATOM 3242 N N . GLN A 1 412 ? -31.940 -8.776 41.655 1.00 85.81 412 GLN A N 1
ATOM 3243 C CA . GLN A 1 412 ? -32.792 -9.894 42.076 1.00 85.81 412 GLN A CA 1
ATOM 3244 C C . GLN A 1 412 ? -32.266 -10.565 43.347 1.00 85.81 412 GLN A C 1
ATOM 3246 O O . GLN A 1 412 ? -33.054 -10.925 44.221 1.00 85.81 412 GLN A O 1
ATOM 3251 N N . GLN A 1 413 ? -30.945 -10.707 43.467 1.00 82.00 413 GLN A N 1
ATOM 3252 C CA . GLN A 1 413 ? -30.303 -11.269 44.650 1.00 82.00 413 GLN A CA 1
ATOM 3253 C C . GLN A 1 413 ? -30.502 -10.363 45.875 1.00 82.00 413 GLN A C 1
ATOM 3255 O O . GLN A 1 413 ? -30.863 -10.856 46.940 1.00 82.00 413 GLN A O 1
ATOM 3260 N N . ALA A 1 414 ? -30.329 -9.045 45.715 1.00 82.75 414 ALA A N 1
ATOM 3261 C CA . ALA A 1 414 ? -30.521 -8.065 46.785 1.00 82.75 414 ALA A CA 1
ATOM 3262 C C . ALA A 1 414 ? -31.990 -7.938 47.233 1.00 82.75 414 ALA A C 1
ATOM 3264 O O . ALA A 1 414 ? -32.257 -7.635 48.392 1.00 82.75 414 ALA A O 1
ATOM 3265 N N . ALA A 1 415 ? -32.945 -8.182 46.328 1.00 81.56 415 ALA A N 1
ATOM 3266 C CA . ALA A 1 415 ? -34.376 -8.149 46.625 1.00 81.56 415 ALA A CA 1
ATOM 3267 C C . ALA A 1 415 ? -34.894 -9.417 47.330 1.00 81.56 415 ALA A C 1
ATOM 3269 O O . ALA A 1 415 ? -36.018 -9.414 47.837 1.00 81.56 415 ALA A O 1
ATOM 3270 N N . ARG A 1 416 ? -34.114 -10.508 47.374 1.00 78.50 416 ARG A N 1
ATOM 3271 C CA . ARG A 1 416 ? -34.497 -11.715 48.117 1.00 78.50 416 ARG A CA 1
ATOM 3272 C C . ARG A 1 416 ? -34.336 -11.452 49.620 1.00 78.50 416 ARG A C 1
ATOM 3274 O O . ARG A 1 416 ? -33.210 -11.244 50.067 1.00 78.50 416 ARG A O 1
ATOM 3281 N N . PRO A 1 417 ? -35.422 -11.473 50.420 1.00 61.72 417 PRO A N 1
ATOM 3282 C CA . PRO A 1 417 ? -35.310 -11.318 51.864 1.00 61.72 417 PRO A CA 1
ATOM 3283 C C . PRO A 1 417 ? -34.437 -12.442 52.422 1.00 61.72 417 PRO A C 1
ATOM 3285 O O . PRO A 1 417 ? -34.588 -13.595 52.017 1.00 61.72 417 PRO A O 1
ATOM 3288 N N . SER A 1 418 ? -33.529 -12.096 53.336 1.00 55.03 418 SER A N 1
ATOM 3289 C CA . SER A 1 418 ? -32.573 -12.987 54.000 1.00 55.03 418 SER A CA 1
ATOM 3290 C C . SER A 1 418 ? -33.286 -14.123 54.743 1.00 55.03 418 SER A C 1
ATOM 3292 O O . SER A 1 418 ? -33.483 -14.083 55.958 1.00 55.03 418 SER A O 1
ATOM 3294 N N . GLN A 1 419 ? -33.720 -15.145 54.011 1.00 51.09 419 GLN A N 1
ATOM 3295 C CA . GLN A 1 419 ? -34.312 -16.349 54.563 1.00 51.09 419 GLN A CA 1
ATOM 3296 C C . GLN A 1 419 ? -33.203 -17.064 55.334 1.00 51.09 419 GLN A C 1
ATOM 3298 O O . GLN A 1 419 ? -32.213 -17.508 54.752 1.00 51.09 419 GLN A O 1
ATOM 3303 N N . LYS A 1 420 ? -33.339 -17.091 56.667 1.00 47.81 420 LYS A N 1
ATOM 3304 C CA . LYS A 1 420 ? -32.389 -17.713 57.594 1.00 47.81 420 LYS A CA 1
ATOM 3305 C C . LYS A 1 420 ? -31.931 -19.069 57.052 1.00 47.81 420 LYS A C 1
ATOM 3307 O O . LYS A 1 420 ? -32.724 -19.979 56.822 1.00 47.81 420 LYS A O 1
ATOM 3312 N N . SER A 1 421 ? -30.622 -19.138 56.853 1.00 50.41 421 SER A N 1
ATOM 3313 C CA . SER A 1 421 ? -29.815 -20.240 56.346 1.00 50.41 421 SER A CA 1
ATOM 3314 C C . SER A 1 421 ? -29.962 -21.528 57.173 1.00 50.41 421 SER A C 1
ATOM 3316 O O . SER A 1 421 ? -29.054 -21.894 57.906 1.00 50.41 421 SER A O 1
ATOM 3318 N N . ASN A 1 422 ? -31.080 -22.243 57.025 1.00 48.91 422 ASN A N 1
ATOM 3319 C CA . ASN A 1 422 ? -31.189 -23.661 57.410 1.00 48.91 422 ASN A CA 1
ATOM 3320 C C . ASN A 1 422 ? -31.290 -24.599 56.188 1.00 48.91 422 ASN A C 1
ATOM 3322 O O . ASN A 1 422 ? -31.202 -25.813 56.337 1.00 48.91 422 ASN A O 1
ATOM 3326 N N . GLY A 1 423 ? -31.432 -24.056 54.969 1.00 50.56 423 GLY A N 1
ATOM 3327 C CA . GLY A 1 423 ? -31.456 -24.822 53.710 1.00 50.56 423 GLY A CA 1
ATOM 3328 C C . GLY A 1 423 ? -30.152 -24.796 52.896 1.00 50.56 423 GLY A C 1
ATOM 3329 O O . GLY A 1 423 ? -29.980 -25.622 51.999 1.00 50.56 423 GLY A O 1
ATOM 3330 N N . ASN A 1 424 ? -29.220 -23.885 53.212 1.00 50.91 424 ASN A N 1
ATOM 3331 C CA . ASN A 1 424 ? -27.990 -23.680 52.434 1.00 50.91 424 ASN A CA 1
ATOM 3332 C C . ASN A 1 424 ? -27.019 -24.863 52.498 1.00 50.91 424 ASN A C 1
ATOM 3334 O O . ASN A 1 424 ? -26.303 -25.091 51.533 1.00 50.91 424 ASN A O 1
ATOM 3338 N N . ASP A 1 425 ? -27.044 -25.681 53.550 1.00 52.66 425 ASP A N 1
ATOM 3339 C CA . ASP A 1 425 ? -26.153 -26.844 53.657 1.00 52.66 425 ASP A CA 1
ATOM 3340 C C . ASP A 1 425 ? -26.438 -27.923 52.602 1.00 52.66 425 ASP A C 1
ATOM 3342 O O . ASP A 1 425 ? -25.522 -28.598 52.135 1.00 52.66 425 ASP A O 1
ATOM 3346 N N . LYS A 1 426 ? -27.698 -28.077 52.170 1.00 55.59 426 LYS A N 1
ATOM 3347 C CA . LYS A 1 426 ? -28.052 -29.011 51.088 1.00 55.59 426 LYS A CA 1
ATOM 3348 C C . LYS A 1 426 ? -27.702 -28.452 49.712 1.00 55.59 426 LYS A C 1
ATOM 3350 O O . LYS A 1 426 ? -27.221 -29.204 48.872 1.00 55.59 426 LYS A O 1
ATOM 3355 N N . VAL A 1 427 ? -27.907 -27.153 49.489 1.00 57.88 427 VAL A N 1
ATOM 3356 C CA . VAL A 1 427 ? -27.609 -26.504 48.201 1.00 57.88 427 VAL A CA 1
ATOM 3357 C C . VAL A 1 427 ? -26.101 -26.367 47.995 1.00 57.88 427 VAL A C 1
ATOM 3359 O O . VAL A 1 427 ? -25.615 -26.695 46.919 1.00 57.88 427 VAL A O 1
ATOM 3362 N N . ILE A 1 428 ? -25.345 -26.004 49.035 1.00 59.19 428 ILE A N 1
ATOM 3363 C CA . ILE A 1 428 ? -23.879 -25.934 48.995 1.00 59.19 428 ILE A CA 1
ATOM 3364 C C . ILE A 1 428 ? -23.277 -27.334 48.813 1.00 59.19 428 ILE A C 1
ATOM 3366 O O . ILE A 1 428 ? -22.371 -27.492 48.002 1.00 59.19 428 ILE A O 1
ATOM 3370 N N . LYS A 1 429 ? -23.809 -28.380 49.470 1.00 64.25 429 LYS A N 1
ATOM 3371 C CA . LYS A 1 429 ? -23.371 -29.771 49.222 1.00 64.25 429 LYS A CA 1
ATOM 3372 C C . LYS A 1 429 ? -23.687 -30.250 47.804 1.00 64.25 429 LYS A C 1
ATOM 3374 O O . LYS A 1 429 ? -22.865 -30.950 47.221 1.00 64.25 429 LYS A O 1
ATOM 3379 N N . LEU A 1 430 ? -24.835 -29.869 47.240 1.00 70.31 430 LEU A N 1
ATOM 3380 C CA . LEU A 1 430 ? -25.196 -30.219 45.863 1.00 70.31 430 LEU A CA 1
ATOM 3381 C C . LEU A 1 430 ? -24.320 -29.474 44.842 1.00 70.31 430 LEU A C 1
ATOM 3383 O O . LEU A 1 430 ? -23.854 -30.081 43.883 1.00 70.31 430 LEU A O 1
ATOM 3387 N N . GLN A 1 431 ? -24.032 -28.193 45.080 1.00 68.81 431 GLN A N 1
ATOM 3388 C CA . GLN A 1 431 ? -23.135 -27.396 44.239 1.00 68.81 431 GLN A CA 1
ATOM 3389 C C . GLN A 1 431 ? -21.678 -27.865 44.342 1.00 68.81 431 GLN A C 1
ATOM 3391 O O . GLN A 1 431 ? -21.000 -27.937 43.324 1.00 68.81 431 GLN A O 1
ATOM 3396 N N . LEU A 1 432 ? -21.205 -28.267 45.528 1.00 73.25 432 LEU A N 1
ATOM 3397 C CA . LEU A 1 432 ? -19.889 -28.898 45.706 1.00 73.25 432 LEU A CA 1
ATOM 3398 C C . LEU A 1 432 ? -19.802 -30.264 45.017 1.00 73.25 432 LEU A C 1
ATOM 3400 O O . LEU A 1 432 ? -18.752 -30.606 44.479 1.00 73.25 432 LEU A O 1
ATOM 3404 N N . ALA A 1 433 ? -20.887 -31.042 45.006 1.00 73.62 433 ALA A N 1
ATOM 3405 C CA . ALA A 1 433 ? -20.939 -32.295 44.256 1.00 73.62 433 ALA A CA 1
ATOM 3406 C C . ALA A 1 433 ? -20.879 -32.044 42.739 1.00 73.62 433 ALA A C 1
ATOM 3408 O O . ALA A 1 433 ? -20.129 -32.727 42.050 1.00 73.62 433 ALA A O 1
ATOM 3409 N N . GLN A 1 434 ? -21.593 -31.028 42.241 1.00 77.56 434 GLN A N 1
ATOM 3410 C CA . GLN A 1 434 ? -21.560 -30.628 40.829 1.00 77.56 434 GLN A CA 1
ATOM 3411 C C . GLN A 1 434 ? -20.204 -30.040 40.405 1.00 77.56 434 GLN A C 1
ATOM 3413 O O . GLN A 1 434 ? -19.715 -30.337 39.317 1.00 77.56 434 GLN A O 1
ATOM 3418 N N . LEU A 1 435 ? -19.561 -29.251 41.269 1.00 77.19 435 LEU A N 1
ATOM 3419 C CA . LEU A 1 435 ? -18.205 -28.743 41.042 1.00 77.19 435 LEU A CA 1
ATOM 3420 C C . LEU A 1 435 ? -17.193 -29.884 40.948 1.00 77.19 435 LEU A C 1
ATOM 3422 O O . LEU A 1 435 ? -16.402 -29.902 40.016 1.00 77.19 435 LEU A O 1
ATOM 3426 N N . ARG A 1 436 ? -17.279 -30.884 41.833 1.00 75.69 436 ARG A N 1
ATOM 3427 C CA . ARG A 1 436 ? -16.412 -32.070 41.760 1.00 75.69 436 ARG A CA 1
ATOM 3428 C C . ARG A 1 436 ? -16.637 -32.893 40.494 1.00 75.69 436 ARG A C 1
ATOM 3430 O O . ARG A 1 436 ? -15.674 -33.423 39.953 1.00 75.69 436 ARG A O 1
ATOM 3437 N N . THR A 1 437 ? -17.876 -33.005 40.008 1.00 81.25 437 THR A N 1
ATOM 3438 C CA . THR A 1 437 ? -18.138 -33.689 38.730 1.00 81.25 437 THR A CA 1
ATOM 3439 C C . THR A 1 437 ? -17.586 -32.909 37.542 1.00 81.25 437 THR A C 1
ATOM 3441 O O . THR A 1 437 ? -17.004 -33.517 36.654 1.00 81.25 437 THR A O 1
ATOM 3444 N N . LEU A 1 438 ? -17.697 -31.577 37.550 1.00 80.62 438 LEU A N 1
ATOM 3445 C CA . LEU A 1 438 ? -17.154 -30.728 36.486 1.00 80.62 438 LEU A CA 1
ATOM 3446 C C . LEU A 1 438 ? -15.620 -30.675 36.512 1.00 80.62 438 LEU A C 1
ATOM 3448 O O . LEU A 1 438 ? -14.992 -30.662 35.458 1.00 80.62 438 LEU A O 1
ATOM 3452 N N . GLU A 1 439 ? -15.002 -30.687 37.694 1.00 80.69 439 GLU A N 1
ATOM 3453 C CA . GLU A 1 439 ? -13.546 -30.807 37.838 1.00 80.69 439 GLU A CA 1
ATOM 3454 C C . GLU A 1 439 ? -13.048 -32.162 37.325 1.00 80.69 439 GLU A C 1
ATOM 3456 O O . GLU A 1 439 ? -12.091 -32.201 36.556 1.00 80.69 439 GLU A O 1
ATOM 3461 N N . ALA A 1 440 ? -13.740 -33.258 37.658 1.00 85.50 440 ALA A N 1
ATOM 3462 C CA . ALA A 1 440 ? -13.414 -34.582 37.129 1.00 85.50 440 ALA A CA 1
ATOM 3463 C C . ALA A 1 440 ? -13.567 -34.657 35.598 1.00 85.50 440 ALA A C 1
ATOM 3465 O O . ALA A 1 440 ? -12.762 -35.301 34.927 1.00 85.50 440 ALA A O 1
ATOM 3466 N N . GLU A 1 441 ? -14.568 -33.978 35.033 1.00 83.75 441 GLU A N 1
ATOM 3467 C CA . GLU A 1 441 ? -14.782 -33.909 33.585 1.00 83.75 441 GLU A CA 1
ATOM 3468 C C . GLU A 1 441 ? -13.705 -33.065 32.888 1.00 83.75 441 GLU A C 1
ATOM 3470 O O . GLU A 1 441 ? -13.169 -33.474 31.858 1.00 83.75 441 GLU A O 1
ATOM 3475 N N . ARG A 1 442 ? -13.307 -31.934 33.485 1.00 85.94 442 ARG A N 1
ATOM 3476 C CA . ARG A 1 442 ? -12.185 -31.116 33.001 1.00 85.94 442 ARG A CA 1
ATOM 3477 C C . ARG A 1 442 ? -10.879 -31.907 33.004 1.00 85.94 442 ARG A C 1
ATOM 3479 O O . ARG A 1 442 ? -10.128 -31.842 32.034 1.00 85.94 442 ARG A O 1
ATOM 3486 N N . ASP A 1 443 ? -10.607 -32.644 34.076 1.00 85.81 443 ASP A N 1
ATOM 3487 C CA . ASP A 1 443 ? -9.388 -33.445 34.189 1.00 85.81 443 ASP A CA 1
ATOM 3488 C C . ASP A 1 443 ? -9.403 -34.626 33.201 1.00 85.81 443 ASP A C 1
ATOM 3490 O O . ASP A 1 443 ? -8.371 -34.937 32.602 1.00 85.81 443 ASP A O 1
ATOM 3494 N N . GLY A 1 444 ? -10.578 -35.211 32.938 1.00 90.94 444 GLY A N 1
ATOM 3495 C CA . GLY A 1 444 ? -10.778 -36.188 31.863 1.00 90.94 444 GLY A CA 1
ATOM 3496 C C . GLY A 1 444 ? -10.491 -35.605 30.475 1.00 90.94 444 GLY A C 1
ATOM 3497 O O . GLY A 1 444 ? -9.704 -36.170 29.719 1.00 90.94 444 GLY A O 1
ATOM 3498 N N . LEU A 1 445 ? -11.038 -34.425 30.169 1.00 85.38 445 LEU A N 1
ATOM 3499 C CA . LEU A 1 445 ? -10.794 -33.731 28.900 1.00 85.38 445 LEU A CA 1
ATOM 3500 C C . LEU A 1 445 ? -9.324 -33.327 28.727 1.00 85.38 445 LEU A C 1
ATOM 3502 O O . LEU A 1 445 ? -8.787 -33.418 27.623 1.00 85.38 445 LEU A O 1
ATO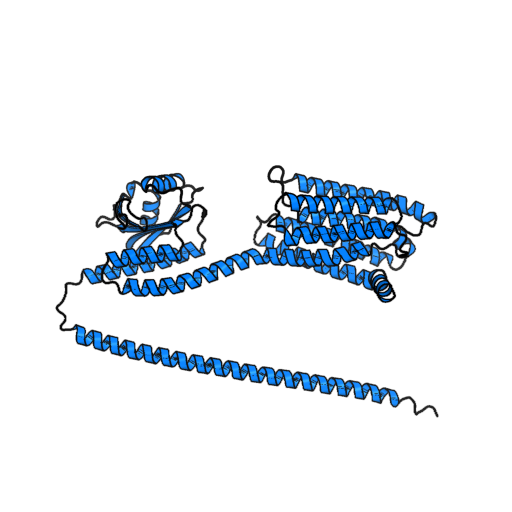M 3506 N N . ALA A 1 446 ? -8.652 -32.913 29.802 1.00 87.38 446 ALA A N 1
ATOM 3507 C CA . ALA A 1 446 ? -7.225 -32.601 29.772 1.00 87.38 446 ALA A CA 1
ATOM 3508 C C . ALA A 1 446 ? -6.376 -33.851 29.476 1.00 87.38 446 ALA A C 1
ATOM 3510 O O . ALA A 1 446 ? -5.428 -33.781 28.688 1.00 87.38 446 ALA A O 1
ATOM 3511 N N . ALA A 1 447 ? -6.735 -35.001 30.055 1.00 90.19 447 ALA A N 1
ATOM 3512 C CA . ALA A 1 447 ? -6.080 -36.275 29.769 1.00 90.19 447 ALA A CA 1
ATOM 3513 C C . ALA A 1 447 ? -6.311 -36.731 28.317 1.00 90.19 447 ALA A C 1
ATOM 3515 O O . ALA A 1 447 ? -5.365 -37.157 27.648 1.00 90.19 447 ALA A O 1
ATOM 3516 N N . ASP A 1 448 ? -7.533 -36.583 27.802 1.00 90.00 448 ASP A N 1
ATOM 3517 C CA . ASP A 1 448 ? -7.869 -36.914 26.414 1.00 90.00 448 ASP A CA 1
ATOM 3518 C C . ASP A 1 448 ? -7.122 -36.025 25.413 1.00 90.00 448 ASP A C 1
ATOM 3520 O O . ASP A 1 448 ? -6.626 -36.513 24.391 1.00 90.00 448 ASP A O 1
ATOM 3524 N N . LEU A 1 449 ? -6.978 -34.733 25.719 1.00 87.94 449 LEU A N 1
ATOM 3525 C CA . LEU A 1 449 ? -6.237 -33.790 24.883 1.00 87.94 449 LEU A CA 1
ATOM 3526 C C . LEU A 1 449 ? -4.741 -34.131 24.865 1.00 87.94 449 LEU A C 1
ATOM 3528 O O . LEU A 1 449 ? -4.147 -34.217 23.788 1.00 87.94 449 LEU A O 1
ATOM 3532 N N . ALA A 1 450 ? -4.152 -34.445 26.023 1.00 90.56 450 ALA A N 1
ATOM 3533 C CA . ALA A 1 450 ? -2.769 -34.917 26.103 1.00 90.56 450 ALA A CA 1
ATOM 3534 C C . ALA A 1 450 ? -2.557 -36.228 25.316 1.00 90.56 450 ALA A C 1
ATOM 3536 O O . ALA A 1 450 ? -1.552 -36.391 24.615 1.00 90.56 450 ALA A O 1
ATOM 3537 N N . ALA A 1 451 ? -3.522 -37.153 25.367 1.00 91.88 451 ALA A N 1
ATOM 3538 C CA . ALA A 1 451 ? -3.482 -38.386 24.585 1.00 91.88 451 ALA A CA 1
ATOM 3539 C C . ALA A 1 451 ? -3.605 -38.123 23.071 1.00 91.88 451 ALA A C 1
ATOM 3541 O O . ALA A 1 451 ? -2.917 -38.767 22.270 1.00 91.88 451 ALA A O 1
ATOM 3542 N N . ALA A 1 452 ? -4.447 -37.173 22.659 1.00 89.62 452 ALA A N 1
ATOM 3543 C CA . ALA A 1 452 ? -4.596 -36.775 21.262 1.00 89.62 452 ALA A CA 1
ATOM 3544 C C . ALA A 1 452 ? -3.323 -36.107 20.715 1.00 89.62 452 ALA A C 1
ATOM 3546 O O . ALA A 1 452 ? -2.870 -36.457 19.621 1.00 89.62 452 ALA A O 1
ATOM 3547 N N . GLU A 1 453 ? -2.693 -35.219 21.486 1.00 92.12 453 GLU A N 1
ATOM 3548 C CA . GLU A 1 453 ? -1.414 -34.604 21.116 1.00 92.12 453 GLU A CA 1
ATOM 3549 C C . GLU A 1 453 ? -0.306 -35.645 20.935 1.00 92.12 453 GLU A C 1
ATOM 3551 O O . GLU A 1 453 ? 0.462 -35.580 19.967 1.00 92.12 453 GLU A O 1
ATOM 3556 N N . LEU A 1 454 ? -0.250 -36.650 21.816 1.00 94.50 454 LEU A N 1
ATOM 3557 C CA . LEU A 1 454 ? 0.700 -37.753 21.690 1.00 94.50 454 LEU A CA 1
ATOM 3558 C C . LEU A 1 454 ? 0.478 -38.537 20.384 1.00 94.50 454 LEU A C 1
ATOM 3560 O O . LEU A 1 454 ? 1.443 -38.831 19.672 1.00 94.50 454 LEU A O 1
ATOM 3564 N N . ARG A 1 455 ? -0.782 -38.827 20.025 1.00 92.81 455 ARG A N 1
ATOM 3565 C CA . ARG A 1 455 ? -1.130 -39.511 18.763 1.00 92.81 455 ARG A CA 1
ATOM 3566 C C . ARG A 1 455 ? -0.721 -38.693 17.538 1.00 92.81 455 ARG A C 1
ATOM 3568 O O . ARG A 1 455 ? -0.184 -39.261 16.588 1.00 92.81 455 ARG A O 1
ATOM 3575 N N . ILE A 1 456 ? -0.914 -37.372 17.564 1.00 90.81 456 ILE A N 1
ATOM 3576 C CA . ILE A 1 456 ? -0.494 -36.478 16.472 1.00 90.81 456 ILE A CA 1
ATOM 3577 C C . ILE A 1 456 ? 1.033 -36.474 16.333 1.00 90.81 456 ILE A C 1
ATOM 3579 O O . ILE A 1 456 ? 1.545 -36.587 15.217 1.00 90.81 456 ILE A O 1
ATOM 3583 N N . ARG A 1 457 ? 1.782 -36.413 17.444 1.00 92.50 457 ARG A N 1
ATOM 3584 C CA . ARG A 1 457 ? 3.253 -36.504 17.403 1.00 92.50 457 ARG A CA 1
ATOM 3585 C C . ARG A 1 457 ? 3.724 -37.832 16.814 1.00 92.50 457 ARG A C 1
ATOM 3587 O O . ARG A 1 457 ? 4.565 -37.826 15.918 1.00 92.50 457 ARG A O 1
ATOM 3594 N N . GLN A 1 458 ? 3.138 -38.950 17.238 1.00 94.75 458 GLN A N 1
ATOM 3595 C CA . GLN A 1 458 ? 3.474 -40.273 16.699 1.00 94.75 458 GLN A CA 1
ATOM 3596 C C . GLN A 1 458 ? 3.155 -40.392 15.200 1.00 94.75 458 GLN A C 1
ATOM 3598 O O . GLN A 1 458 ? 3.971 -40.914 14.437 1.00 94.75 458 GLN A O 1
ATOM 3603 N N . ALA A 1 459 ? 2.012 -39.865 14.750 1.00 91.31 459 ALA A N 1
ATOM 3604 C CA . ALA A 1 459 ? 1.650 -39.840 13.332 1.00 91.31 459 ALA A CA 1
ATOM 3605 C C . ALA A 1 459 ? 2.623 -38.979 12.499 1.00 91.31 459 ALA A C 1
ATOM 3607 O O . ALA A 1 459 ? 3.030 -39.369 11.400 1.00 91.31 459 ALA A O 1
ATOM 3608 N N . ASN A 1 460 ? 3.063 -37.839 13.037 1.00 94.12 460 ASN A N 1
ATOM 3609 C CA . ASN A 1 460 ? 4.057 -36.979 12.391 1.00 94.12 460 ASN A CA 1
ATOM 3610 C C . ASN A 1 460 ? 5.435 -37.653 12.300 1.00 94.12 460 ASN A C 1
ATOM 3612 O O . ASN A 1 460 ? 6.092 -37.601 11.260 1.00 94.12 460 ASN A O 1
ATOM 3616 N N . GLU A 1 461 ? 5.862 -38.366 13.341 1.00 94.62 461 GLU A N 1
ATOM 3617 C CA . GLU A 1 461 ? 7.104 -39.143 13.290 1.00 94.62 461 GLU A CA 1
ATOM 3618 C C . GLU A 1 461 ? 7.034 -40.280 12.261 1.00 94.62 461 GLU A C 1
ATOM 3620 O O . GLU A 1 461 ? 8.010 -40.541 11.550 1.00 94.62 461 GLU A O 1
ATOM 3625 N N . GLN A 1 462 ? 5.882 -40.947 12.137 1.00 94.94 462 GLN A N 1
ATOM 3626 C CA . GLN A 1 462 ? 5.674 -41.978 11.120 1.00 94.94 462 GLN A CA 1
ATOM 3627 C C . GLN A 1 462 ? 5.713 -41.404 9.699 1.00 94.94 462 GLN A C 1
ATOM 3629 O O . GLN A 1 462 ? 6.378 -41.982 8.834 1.00 94.94 462 GLN A O 1
ATOM 3634 N N . THR A 1 463 ? 5.068 -40.262 9.447 1.00 94.62 463 THR A N 1
ATOM 3635 C CA . THR A 1 463 ? 5.093 -39.623 8.119 1.00 94.62 463 THR A CA 1
ATOM 3636 C C . THR A 1 463 ? 6.494 -39.148 7.736 1.00 94.62 463 THR A C 1
ATOM 3638 O O . THR A 1 463 ? 6.912 -39.354 6.594 1.00 94.62 463 THR A O 1
ATOM 3641 N N . GLU A 1 464 ? 7.278 -38.622 8.679 1.00 94.12 464 GLU A N 1
ATOM 3642 C CA . GLU A 1 464 ? 8.679 -38.265 8.426 1.00 94.12 464 GLU A CA 1
ATOM 3643 C C . GLU A 1 464 ? 9.566 -39.493 8.163 1.00 94.12 464 GLU A C 1
ATOM 3645 O O . GLU A 1 464 ? 10.395 -39.473 7.247 1.00 94.12 464 GLU A O 1
ATOM 3650 N N . ARG A 1 465 ? 9.358 -40.611 8.875 1.00 95.25 465 ARG A N 1
ATOM 3651 C CA . ARG A 1 465 ? 10.050 -41.880 8.572 1.00 95.25 465 ARG A CA 1
ATOM 3652 C C . ARG A 1 465 ? 9.715 -42.391 7.170 1.00 95.25 465 ARG A C 1
ATOM 3654 O O . ARG A 1 465 ? 10.620 -42.817 6.449 1.00 95.25 465 ARG A O 1
ATOM 3661 N N . LEU A 1 466 ? 8.447 -42.323 6.763 1.00 93.56 466 LEU A N 1
ATOM 3662 C CA . LEU A 1 466 ? 8.020 -42.710 5.415 1.00 93.56 466 LEU A CA 1
ATOM 3663 C C . LEU A 1 466 ? 8.620 -41.790 4.342 1.00 93.56 466 LEU A C 1
ATOM 3665 O O . LEU A 1 466 ? 9.122 -42.282 3.332 1.00 93.56 466 LEU A O 1
ATOM 3669 N N . ARG A 1 467 ? 8.665 -40.473 4.582 1.00 94.31 467 ARG A N 1
ATOM 3670 C CA . ARG A 1 467 ? 9.310 -39.504 3.678 1.00 94.31 467 ARG A CA 1
ATOM 3671 C C . ARG A 1 467 ? 10.808 -39.742 3.513 1.00 94.31 467 ARG A C 1
ATOM 3673 O O . ARG A 1 467 ? 11.322 -39.564 2.409 1.00 94.31 467 ARG A O 1
ATOM 3680 N N . ARG A 1 468 ? 11.516 -40.126 4.581 1.00 94.38 468 ARG A N 1
ATOM 3681 C CA . ARG A 1 468 ? 12.941 -40.495 4.501 1.00 94.38 468 ARG A CA 1
ATOM 3682 C C . ARG A 1 468 ? 13.134 -41.751 3.656 1.00 94.38 468 ARG A C 1
ATOM 3684 O O . ARG A 1 468 ? 13.876 -41.700 2.685 1.00 94.38 468 ARG A O 1
ATOM 3691 N N . ARG A 1 469 ? 12.360 -42.812 3.918 1.00 95.56 469 ARG A N 1
ATOM 3692 C CA . ARG A 1 469 ? 12.399 -44.044 3.107 1.00 95.56 469 ARG A CA 1
ATOM 3693 C C . ARG A 1 469 ? 12.105 -43.785 1.628 1.00 95.56 469 ARG A C 1
ATOM 3695 O O . ARG A 1 469 ? 12.793 -44.327 0.772 1.00 95.56 469 ARG A O 1
ATOM 3702 N N . ALA A 1 470 ? 11.123 -42.937 1.315 1.00 93.94 470 ALA A N 1
ATOM 3703 C CA . ALA A 1 470 ? 10.812 -42.571 -0.067 1.00 93.94 470 ALA A CA 1
ATOM 3704 C C . ALA A 1 470 ? 11.976 -41.830 -0.754 1.00 93.94 470 ALA A C 1
ATOM 3706 O O . ALA A 1 470 ? 12.268 -42.099 -1.919 1.00 93.94 470 ALA A O 1
ATOM 3707 N N . ARG A 1 471 ? 12.672 -40.937 -0.034 1.00 93.56 471 ARG A N 1
ATOM 3708 C CA . ARG A 1 471 ? 13.878 -40.257 -0.536 1.00 93.56 471 ARG A CA 1
ATOM 3709 C C . ARG A 1 471 ? 15.030 -41.229 -0.780 1.00 93.56 471 ARG A C 1
ATOM 3711 O O . ARG A 1 471 ? 15.646 -41.154 -1.841 1.00 93.56 471 ARG A O 1
ATOM 3718 N N . ASP A 1 472 ? 15.272 -42.154 0.141 1.00 95.31 472 ASP A N 1
ATOM 3719 C CA . ASP A 1 472 ? 16.342 -43.147 0.003 1.00 95.31 472 ASP A CA 1
ATOM 3720 C C . ASP A 1 472 ? 16.083 -44.066 -1.203 1.00 95.31 472 ASP A C 1
ATOM 3722 O O . ASP A 1 472 ? 16.980 -44.301 -2.009 1.00 95.31 472 ASP A O 1
ATOM 3726 N N . VAL A 1 473 ? 14.834 -44.511 -1.401 1.00 94.56 473 VAL A N 1
ATOM 3727 C CA . VAL A 1 473 ? 14.435 -45.300 -2.583 1.00 94.56 473 VAL A CA 1
ATOM 3728 C C . VAL A 1 473 ? 14.589 -44.498 -3.883 1.00 94.56 473 VAL A C 1
ATOM 3730 O O . VAL A 1 473 ? 15.048 -45.031 -4.892 1.00 94.56 473 VAL A O 1
ATOM 3733 N N . ALA A 1 474 ? 14.257 -43.205 -3.884 1.00 91.81 474 ALA A N 1
ATOM 3734 C CA . ALA A 1 474 ? 14.465 -42.358 -5.057 1.00 91.81 474 ALA A CA 1
ATOM 3735 C C . ALA A 1 474 ? 15.961 -42.203 -5.401 1.00 91.81 474 ALA A C 1
ATOM 3737 O O . ALA A 1 474 ? 16.329 -42.236 -6.578 1.00 91.81 474 ALA A O 1
ATOM 3738 N N . GLN A 1 475 ? 16.835 -42.090 -4.394 1.00 93.50 475 GLN A N 1
ATOM 3739 C CA . GLN A 1 475 ? 18.288 -42.022 -4.590 1.00 93.50 475 GLN A CA 1
ATOM 3740 C C . GLN A 1 475 ? 18.887 -43.354 -5.065 1.00 93.50 475 GLN A C 1
ATOM 3742 O O . GLN A 1 475 ? 19.744 -43.358 -5.955 1.00 93.50 475 GLN A O 1
ATOM 3747 N N . THR A 1 476 ? 18.431 -44.495 -4.539 1.00 94.19 476 THR A N 1
ATOM 3748 C CA . THR A 1 476 ? 18.887 -45.811 -5.023 1.00 94.19 476 THR A CA 1
ATOM 3749 C C . THR A 1 476 ? 18.436 -46.070 -6.462 1.00 94.19 476 THR A C 1
ATOM 3751 O O . THR A 1 476 ? 19.218 -46.576 -7.265 1.00 94.19 476 THR A O 1
ATOM 3754 N N . LEU A 1 477 ? 17.233 -45.630 -6.846 1.00 93.31 477 LEU A N 1
ATOM 3755 C CA . LEU A 1 477 ? 16.776 -45.687 -8.239 1.00 93.31 477 LEU A CA 1
ATOM 3756 C C . LEU A 1 477 ? 17.586 -44.766 -9.161 1.00 93.31 477 LEU A C 1
ATOM 3758 O O . LEU A 1 477 ? 17.932 -45.168 -10.273 1.00 93.31 477 LEU A O 1
ATOM 3762 N N . ALA A 1 478 ? 17.923 -43.552 -8.717 1.00 89.88 478 ALA A N 1
ATOM 3763 C CA . ALA A 1 478 ? 18.751 -42.629 -9.494 1.00 89.88 478 ALA A CA 1
ATOM 3764 C C . ALA A 1 478 ? 20.168 -43.184 -9.724 1.00 89.88 478 ALA A C 1
ATOM 3766 O O . ALA A 1 478 ? 20.674 -43.150 -10.846 1.00 89.88 478 ALA A O 1
ATOM 3767 N N . THR A 1 479 ? 20.788 -43.757 -8.689 1.00 92.56 479 THR A N 1
ATOM 3768 C CA . THR A 1 479 ? 22.121 -44.374 -8.797 1.00 92.56 479 THR A CA 1
ATOM 3769 C C . THR A 1 479 ? 22.108 -45.656 -9.635 1.00 92.56 479 THR A C 1
ATOM 3771 O O . THR A 1 479 ? 23.036 -45.875 -10.416 1.00 92.56 479 THR A O 1
ATOM 3774 N N . ALA A 1 480 ? 21.050 -46.471 -9.556 1.00 91.06 480 ALA A N 1
ATOM 3775 C CA . ALA A 1 480 ? 20.871 -47.636 -10.425 1.00 91.06 480 ALA A CA 1
ATOM 3776 C C . ALA A 1 480 ? 20.723 -47.231 -11.903 1.00 91.06 480 ALA A C 1
ATOM 3778 O O . ALA A 1 480 ? 21.407 -47.794 -12.759 1.00 91.06 480 ALA A O 1
ATOM 3779 N N . LYS A 1 481 ? 19.913 -46.201 -12.203 1.00 89.56 481 LYS A N 1
ATOM 3780 C CA . LYS A 1 481 ? 19.787 -45.646 -13.564 1.00 89.56 481 LYS A CA 1
ATOM 3781 C C . LYS A 1 481 ? 21.114 -45.091 -14.089 1.00 89.56 481 LYS A C 1
ATOM 3783 O O . LYS A 1 481 ? 21.460 -45.352 -15.238 1.00 89.56 481 LYS A O 1
ATOM 3788 N N . ALA A 1 482 ? 21.880 -44.384 -13.256 1.00 86.75 482 ALA A N 1
ATOM 3789 C CA . ALA A 1 482 ? 23.199 -43.872 -13.635 1.00 86.75 482 ALA A CA 1
ATOM 3790 C C . ALA A 1 482 ? 24.194 -45.004 -13.962 1.00 86.75 482 ALA A C 1
ATOM 3792 O O . ALA A 1 482 ? 24.902 -44.933 -14.968 1.00 86.75 482 ALA A O 1
ATOM 3793 N N . LYS A 1 483 ? 24.207 -46.090 -13.173 1.00 85.94 483 LYS A N 1
ATOM 3794 C CA . LYS A 1 483 ? 25.024 -47.282 -13.468 1.00 85.94 483 LYS A CA 1
ATOM 3795 C C . LYS A 1 483 ? 24.591 -47.990 -14.754 1.00 85.94 483 LYS A C 1
ATOM 3797 O O . LYS A 1 483 ? 25.450 -48.415 -15.522 1.00 85.94 483 LYS A O 1
ATOM 3802 N N . GLN A 1 484 ? 23.288 -48.092 -15.021 1.00 84.19 484 GLN A N 1
ATOM 3803 C CA . GLN A 1 484 ? 22.779 -48.699 -16.256 1.00 84.19 484 GLN A CA 1
ATOM 3804 C C . GLN A 1 484 ? 23.167 -47.878 -17.498 1.00 84.19 484 GLN A C 1
ATOM 3806 O O . GLN A 1 484 ? 23.584 -48.458 -18.500 1.00 84.19 484 GLN A O 1
ATOM 3811 N N . ALA A 1 485 ? 23.116 -46.544 -17.417 1.00 79.44 485 ALA A N 1
ATOM 3812 C CA . ALA A 1 485 ? 23.583 -45.660 -18.488 1.00 79.44 485 ALA A CA 1
ATOM 3813 C C . ALA A 1 485 ? 25.099 -45.793 -18.740 1.00 79.44 485 ALA A C 1
ATOM 3815 O O . ALA A 1 485 ? 25.531 -45.834 -19.889 1.00 79.44 485 ALA A O 1
ATOM 3816 N N . SER A 1 486 ? 25.903 -45.931 -17.680 1.00 76.19 486 SER A N 1
ATOM 3817 C CA . SER A 1 486 ? 27.353 -46.137 -17.800 1.00 76.19 486 SER A CA 1
ATOM 3818 C C . SER A 1 486 ? 27.718 -47.502 -18.408 1.00 76.19 486 SER A C 1
ATOM 3820 O O . SER A 1 486 ? 28.604 -47.562 -19.259 1.00 76.19 486 SER A O 1
ATOM 3822 N N . ASN A 1 487 ? 27.015 -48.584 -18.051 1.00 74.94 487 ASN A N 1
ATOM 3823 C CA . ASN A 1 487 ? 27.263 -49.909 -18.637 1.00 74.94 487 ASN A CA 1
ATOM 3824 C C . ASN A 1 487 ? 26.780 -50.028 -20.093 1.00 74.94 487 ASN A C 1
ATOM 3826 O O . ASN A 1 487 ? 27.417 -50.728 -20.878 1.00 74.94 487 ASN A O 1
ATOM 3830 N N . GLY A 1 488 ? 25.709 -49.324 -20.479 1.00 65.06 488 GLY A N 1
ATOM 3831 C CA . GLY A 1 488 ? 25.244 -49.283 -21.871 1.00 65.06 488 GLY A CA 1
ATOM 3832 C C . GLY A 1 488 ? 26.244 -48.633 -22.835 1.00 65.06 488 GLY A C 1
ATOM 3833 O O . GLY A 1 488 ? 26.272 -48.980 -24.011 1.00 65.06 488 GLY A O 1
ATOM 3834 N N . HIS A 1 489 ? 27.111 -47.743 -22.344 1.00 58.75 489 HIS A N 1
ATOM 3835 C CA . HIS A 1 489 ? 28.097 -47.058 -23.184 1.00 58.75 489 HIS A CA 1
ATOM 3836 C C . HIS A 1 489 ? 29.363 -47.894 -23.457 1.00 58.75 489 HIS A C 1
ATOM 3838 O O . HIS A 1 489 ? 30.005 -47.711 -24.485 1.00 58.75 489 HIS A O 1
ATOM 3844 N N . ASN A 1 490 ? 29.691 -48.872 -22.602 1.00 57.00 490 ASN A N 1
ATOM 3845 C CA . ASN A 1 490 ? 30.852 -49.755 -22.798 1.00 57.00 490 ASN A CA 1
ATOM 3846 C C . ASN A 1 490 ? 30.564 -50.997 -23.664 1.00 57.00 490 ASN A C 1
ATOM 3848 O O . ASN A 1 490 ? 31.499 -51.692 -24.056 1.00 57.00 490 ASN A O 1
ATOM 3852 N N . GLY A 1 491 ? 29.296 -51.283 -23.979 1.00 55.50 491 GLY A N 1
ATOM 3853 C CA . GLY A 1 491 ? 28.909 -52.433 -24.806 1.00 55.50 491 GLY A CA 1
ATOM 3854 C C . GLY A 1 491 ? 29.116 -52.245 -26.314 1.00 55.50 491 GLY A C 1
ATOM 3855 O O . GLY A 1 491 ? 29.271 -53.233 -27.021 1.00 55.50 491 GLY A O 1
ATOM 3856 N N . HIS A 1 492 ? 29.173 -51.004 -26.814 1.00 53.59 492 HIS A N 1
ATOM 3857 C CA . HIS A 1 492 ? 29.276 -50.732 -28.257 1.00 53.59 492 HIS A CA 1
ATOM 3858 C C . HIS A 1 492 ? 30.704 -50.563 -28.801 1.00 53.59 492 HIS A C 1
ATOM 3860 O O . HIS A 1 492 ? 30.876 -50.493 -30.012 1.00 53.59 492 HIS A O 1
ATOM 3866 N N . SER A 1 493 ? 31.737 -50.589 -27.953 1.00 52.88 493 SER A N 1
ATOM 3867 C CA . SER A 1 493 ? 33.143 -50.501 -28.398 1.00 52.88 493 SER A CA 1
ATOM 3868 C C . SER A 1 493 ? 33.844 -51.857 -28.575 1.00 52.88 493 SER A C 1
ATOM 3870 O O . SER A 1 493 ? 35.068 -51.895 -28.649 1.00 52.88 493 SER A O 1
ATOM 3872 N N . LYS A 1 494 ? 33.112 -52.983 -28.630 1.00 52.12 494 LYS A N 1
ATOM 3873 C CA . LYS A 1 494 ? 33.710 -54.328 -28.790 1.00 52.12 494 LYS A CA 1
ATOM 3874 C C . LYS A 1 494 ? 33.300 -55.118 -30.041 1.00 52.12 494 LYS A C 1
ATOM 3876 O O . LYS A 1 494 ? 33.762 -56.241 -30.183 1.00 52.12 494 LYS A O 1
ATOM 3881 N N . GLU A 1 495 ? 32.521 -54.545 -30.960 1.00 46.19 495 GLU A N 1
ATOM 3882 C CA . GLU A 1 495 ? 32.145 -55.195 -32.238 1.00 46.19 495 GLU A CA 1
ATOM 3883 C C . GLU A 1 495 ? 32.828 -54.600 -33.487 1.00 46.19 495 GLU A C 1
ATOM 3885 O O . GLU A 1 495 ? 32.429 -54.875 -34.613 1.00 46.19 495 GLU A O 1
ATOM 3890 N N . LEU A 1 496 ? 33.895 -53.819 -33.317 1.00 50.38 496 LEU A N 1
ATOM 3891 C CA . LEU A 1 496 ? 34.762 -53.393 -34.421 1.00 50.38 496 LEU A CA 1
ATOM 3892 C C . LEU A 1 496 ? 36.191 -53.852 -34.128 1.00 50.38 496 LEU A C 1
ATOM 3894 O O . LEU A 1 496 ? 37.019 -53.086 -33.636 1.00 50.38 496 LEU A O 1
ATOM 3898 N N . GLY A 1 497 ? 36.434 -55.136 -34.376 1.00 42.72 497 GLY A N 1
ATOM 3899 C CA . GLY A 1 497 ? 37.738 -55.789 -34.340 1.00 42.72 497 GLY A CA 1
ATOM 3900 C C . GLY A 1 497 ? 37.727 -56.977 -35.277 1.00 42.72 497 GLY A C 1
ATOM 3901 O O . GLY A 1 497 ? 36.913 -57.887 -35.007 1.00 42.72 497 GLY A O 1
#

Sequence (497 aa):
MFLFSQITTLFTESPGSLLFHLVTLFALQIVFGLSFARQRRNPSDSLALRMAWAAGGIFGVHLLMLIIGLAMNGDAERAATILPPLETAVAISTAALITWALIPRWARYPHLIDIILLITLFATGILTIYFTAAWQTLFAVEITAYPATIQAQIGSWISIAICAFGTIYLFVTKPHQMQPRALILIVLLVAALLQMWSATNTVNFTSHILFWQRLGYMVAFALWAVFAYEHVMEPLRETAVAHATVISRFAHAFEDAADSVRAMNPQANMNRNLNLVTDLFDASFVAIGMFDQHGRTLRFISNIPTQDNEDVRRWKIHLSEWAGFRLAANQMELVEWQPDGLAADQLQAFYSKLNLDSYGSLLIVPLLTKGQQIGMLLVGGKKTRREWLIAEKQLLTSVADFVAQSIANSHQQAARPSQKSNGNDKVIKLQLAQLRTLEAERDGLAADLAAAELRIRQANEQTERLRRRARDVAQTLATAKAKQASNGHNGHSKELG

Solvent-accessible surface area (backbone atoms only — not comparable to full-atom values): 26308 Å² total; per-residue (Å²): 111,72,67,60,52,52,53,50,48,43,51,67,34,89,67,31,42,57,51,51,52,52,53,46,44,51,33,27,49,50,27,21,52,48,18,44,56,43,25,76,76,39,78,83,43,63,56,30,49,35,37,18,52,28,26,47,50,44,37,51,53,54,50,50,51,50,51,51,54,62,73,30,72,88,37,69,68,62,38,68,51,50,47,54,39,49,52,41,36,50,49,36,46,43,35,48,33,51,38,56,34,68,53,81,75,48,89,91,48,68,59,54,64,58,52,50,49,52,52,52,49,52,50,40,53,54,50,30,57,52,42,33,60,56,42,48,61,44,47,76,69,70,56,80,55,58,58,68,34,70,66,46,46,52,40,39,51,53,28,32,50,44,22,47,50,44,34,53,52,46,58,73,73,44,69,88,83,35,73,66,62,42,49,34,31,47,40,44,28,52,16,36,50,51,39,53,51,44,44,73,66,70,61,84,64,86,58,69,62,67,60,44,43,55,55,20,45,53,54,26,39,49,51,46,29,52,48,38,49,51,58,68,42,45,66,55,50,55,50,51,53,53,49,53,55,49,52,57,41,48,57,53,41,51,57,54,48,58,53,31,68,68,35,72,45,55,69,61,25,51,53,46,49,43,49,45,52,25,66,63,67,67,32,74,37,32,32,46,26,37,49,43,101,81,67,55,36,33,44,33,43,28,75,54,69,36,98,89,44,94,50,67,34,71,50,77,45,56,43,91,83,34,69,67,61,40,47,20,67,74,67,66,37,77,42,77,34,28,69,92,44,100,39,21,69,58,49,52,53,51,33,54,76,66,75,45,81,78,60,24,18,33,38,37,34,45,15,39,47,97,88,41,76,55,32,34,40,37,42,26,29,42,63,85,35,58,71,82,52,72,67,55,54,56,49,48,53,56,50,28,39,50,49,28,44,46,53,52,50,21,51,56,58,66,67,50,74,86,70,76,82,78,62,52,70,60,54,52,50,50,50,52,51,52,50,52,52,51,50,53,49,51,52,49,53,52,52,52,48,54,52,49,52,51,51,51,52,53,51,52,53,51,52,52,52,51,53,49,53,54,50,54,53,52,49,53,52,51,53,51,52,53,51,51,57,56,54,61,63,67,65,73,78,74,82,82,125

Mean predicted aligned error: 14.69 Å

Nearest PDB structures (foldseek):
  6oap-assembly1_B  TM=6.905E-01  e=1.466E-06  [Leptolyngbya] sp. JSC-1
  3vv4-assembly1_B-2  TM=6.672E-01  e=7.512E-05  Thermosynechococcus vestitus BP-1
  6p58-assembly1_A  TM=7.225E-01  e=3.130E-04  Thermosynechococcus vestitus BP-1
  7lsd-assembly1_D-2  TM=7.283E-01  e=4.640E-04  Escherichia coli
  7akw-assembly2_B  TM=3.853E-01  e=5.823E-01  Organic Lake phycodnavirus

Radius of gyration: 36.88 Å; Cα contacts (8 Å, |Δi|>4): 530; chains: 1; bounding box: 79×78×100 Å

Foldseek 3Di:
DVVVVVVLCCCQDPPNVVVLLVLLLVLLVLQLVLLVVVCVVPVPPPLSVLSNVLSVQLSVLSVVLVVVCVVCVPPVPVCQLQNLLSVLLSLLLNLLSLLLSLADADPVCRCPSVVVSVVSNVVSVVLSVVVSVVSVVVVVVVPQAPCLDPSVVVSLVSSLVSLVVSLVNLCVPPVVVRDLSSVLSVLQNVLSVVLNVCSPPPPPPSGNDSRSNSVSSSVSSNSSSVVSVCVSCVVVVVVVVVVVVLVVLVVVLVVLLVVLLVDLALVVSLVSLQVSLCSNQVFPKKWWWFADPVNQKTWIWIPDADPPDNGTDIDMDGCVVAVQSVVCQVVQDKDKDFCPDPCVVVVVVVCVVVVHDQWGMKIWHFQDDPNDTGTIMITTHGNPHRDDDPVRRVVVNVSSPSSSVSSVSSVVSVPDPCDPPPPVVVVVVVVVVVVVVVVVVVVVVVVVVVVVVVVVVVVVVVVVVVVVVVVVVVVVVVVVVVVVVVVVVVPPPPPPD